Protein AF-0000000068094502 (afdb_homodimer)

Radius of gyration: 21.35 Å; Cα contacts (8 Å, |Δi|>4): 720; chains: 2; bounding box: 49×59×48 Å

Foldseek 3Di:
DAKEWEDAPQACFLVVLVVLLCLLLVGHHDDQNPDPPGDRVVVQPDDDPDGDPHDTWMCDPNDIFHDSLRSQLVCCAPRVLWDPDPVGSVQLSVLQVLLVVLLQLLLCLQVVPHPPDDSVVCVVVSLVSLVCCLPPVVLVSLVVVLVCLPDPCLESGPPNDHHSSLVSLLVVLVLCCAAAVPSCVVCVVVRVSSVVSNVVSCPNPSCVDVVPDPVDRDHDPHSRHHDPSSYDD/DAKEWEDAPQACFLVVLVVLLCLLLVGHHDDQNPDPPGDRVVVQPDDDPDGDPHDTWMCDPNDIFHDSLRSQLVCCAVRVLWDPDPVGSVQLSVLQVLLVVLLVLLLCLQVVPHPPDDSVVCVVVSLVSLVCCLPPVVLVSLVVVLVCLPDPCLESGPPNDHHSSLVSLLVSLVLCCAAAVPSCVVCVVVRVSSVVSNVVSCPNPSCVVVVPDPVDRDHDPHSRHHDPSSYDD

Structure (mmCIF, N/CA/C/O backbone):
data_AF-0000000068094502-model_v1
#
loop_
_entity.id
_entity.type
_entity.pdbx_description
1 polymer 'Probable glutathione S-transferase'
#
loop_
_atom_site.group_PDB
_atom_site.id
_atom_site.type_symbol
_atom_site.label_atom_id
_atom_site.label_alt_id
_atom_site.label_comp_id
_atom_site.label_asym_id
_atom_site.label_entity_id
_atom_site.label_seq_id
_atom_site.pdbx_PDB_ins_code
_atom_site.Cartn_x
_atom_site.Cartn_y
_atom_site.Cartn_z
_atom_site.occupancy
_atom_site.B_iso_or_equiv
_atom_site.auth_seq_id
_atom_site.auth_comp_id
_atom_site.auth_asym_id
_atom_site.auth_atom_id
_atom_site.pdbx_PDB_model_num
ATOM 1 N N . MET A 1 1 ? 24.062 -14.664 8.805 1 71.75 1 MET A N 1
ATOM 2 C CA . MET A 1 1 ? 23.016 -15.102 9.719 1 71.75 1 MET A CA 1
ATOM 3 C C . MET A 1 1 ? 21.672 -15.172 9.008 1 71.75 1 MET A C 1
ATOM 5 O O . MET A 1 1 ? 21.438 -14.461 8.023 1 71.75 1 MET A O 1
ATOM 9 N N . ALA A 1 2 ? 20.797 -16.094 9.328 1 91.12 2 ALA A N 1
ATOM 10 C CA . ALA A 1 2 ? 19.516 -16.328 8.672 1 91.12 2 ALA A CA 1
ATOM 11 C C . ALA A 1 2 ? 18.5 -15.273 9.062 1 91.12 2 ALA A C 1
ATOM 13 O O . ALA A 1 2 ? 18.516 -14.773 10.188 1 91.12 2 ALA A O 1
ATOM 14 N N . TYR A 1 3 ? 17.75 -14.781 8.094 1 98.25 3 TYR A N 1
ATOM 15 C CA . TYR A 1 3 ? 16.656 -13.875 8.352 1 98.25 3 TYR A CA 1
ATOM 16 C C . TYR A 1 3 ? 15.547 -14.562 9.141 1 98.25 3 TYR A C 1
ATOM 18 O O . TYR A 1 3 ? 15.391 -15.789 9.062 1 98.25 3 TYR A O 1
ATOM 26 N N . ASP A 1 4 ? 14.859 -13.773 9.953 1 98.5 4 ASP A N 1
ATOM 27 C CA . ASP A 1 4 ? 13.648 -14.266 10.602 1 98.5 4 ASP A CA 1
ATOM 28 C C . ASP A 1 4 ? 12.406 -13.633 9.977 1 98.5 4 ASP A C 1
ATOM 30 O O . ASP A 1 4 ? 12.219 -12.414 10.039 1 98.5 4 ASP A O 1
ATOM 34 N N . LEU A 1 5 ? 11.602 -14.477 9.406 1 98.62 5 LEU A N 1
ATOM 35 C CA . LEU A 1 5 ? 10.32 -14.016 8.883 1 98.62 5 LEU A CA 1
ATOM 36 C C . LEU A 1 5 ? 9.195 -14.312 9.867 1 98.62 5 LEU A C 1
ATOM 38 O O . LEU A 1 5 ? 9.055 -15.445 10.336 1 98.62 5 LEU A O 1
ATOM 42 N N . TRP A 1 6 ? 8.461 -13.297 10.195 1 98.62 6 TRP A N 1
ATOM 43 C CA . TRP A 1 6 ? 7.285 -13.453 11.047 1 98.62 6 TRP A CA 1
ATOM 44 C C . TRP A 1 6 ? 6.004 -13.195 10.273 1 98.62 6 TRP A C 1
ATOM 46 O O . TRP A 1 6 ? 5.828 -12.125 9.68 1 98.62 6 TRP A O 1
ATOM 56 N N . TYR A 1 7 ? 5.117 -14.164 10.234 1 97.62 7 TYR A N 1
ATOM 57 C CA . TYR A 1 7 ? 3.77 -14.094 9.672 1 97.62 7 TYR A CA 1
ATOM 58 C C . TYR A 1 7 ? 2.857 -15.133 10.312 1 97.62 7 TYR A C 1
ATOM 60 O O . TYR A 1 7 ? 3.334 -16.125 10.875 1 97.62 7 TYR A O 1
ATOM 68 N N . TRP A 1 8 ? 1.591 -14.953 10.25 1 95 8 TRP A N 1
ATOM 69 C CA . TRP A 1 8 ? 0.615 -15.859 10.836 1 95 8 TRP A CA 1
ATOM 70 C C . TRP A 1 8 ? 0.827 -17.281 10.336 1 95 8 TRP A C 1
ATOM 72 O O . TRP A 1 8 ? 1.051 -17.5 9.141 1 95 8 TRP A O 1
ATOM 82 N N . ASP A 1 9 ? 0.715 -18.172 11.211 1 93.31 9 ASP A N 1
ATOM 83 C CA . ASP A 1 9 ? 0.831 -19.562 10.828 1 93.31 9 ASP A CA 1
ATOM 84 C C . ASP A 1 9 ? -0.476 -20.078 10.227 1 93.31 9 ASP A C 1
ATOM 86 O O . ASP A 1 9 ? -1.552 -19.562 10.531 1 93.31 9 ASP A O 1
ATOM 90 N N . GLY A 1 10 ? -0.296 -21.031 9.281 1 93.44 10 GLY A N 1
ATOM 91 C CA . GLY A 1 10 ? -1.464 -21.75 8.812 1 93.44 10 GLY A CA 1
ATOM 92 C C . GLY A 1 10 ? -2.037 -21.203 7.523 1 93.44 10 GLY A C 1
ATOM 93 O O . GLY A 1 10 ? -2.914 -21.812 6.906 1 93.44 10 GLY A O 1
ATOM 94 N N . ILE A 1 11 ? -1.57 -20.016 7.117 1 94.94 11 ILE A N 1
ATOM 95 C CA . ILE A 1 11 ? -2.047 -19.453 5.863 1 94.94 11 ILE A CA 1
ATOM 96 C C . ILE A 1 11 ? -0.871 -18.859 5.086 1 94.94 11 ILE A C 1
ATOM 98 O O . ILE A 1 11 ? 0.078 -18.344 5.684 1 94.94 11 ILE A O 1
ATOM 102 N N . PRO A 1 12 ? -0.904 -18.875 3.752 1 96.94 12 PRO A N 1
ATOM 103 C CA . PRO A 1 12 ? 0.155 -18.188 3.006 1 96.94 12 PRO A CA 1
ATOM 104 C C . PRO A 1 12 ? 0.171 -16.688 3.25 1 96.94 12 PRO A C 1
ATOM 106 O O . PRO A 1 12 ? 1.202 -16.125 3.637 1 96.94 12 PRO A O 1
ATOM 109 N N . GLY A 1 13 ? -1.155 -16.062 3.02 1 96.94 13 GLY A N 1
ATOM 110 C CA . GLY A 1 13 ? -1.341 -14.648 3.307 1 96.94 13 GLY A CA 1
ATOM 111 C C . GLY A 1 13 ? -0.306 -13.766 2.639 1 96.94 13 GLY A C 1
ATOM 112 O O . GLY A 1 13 ? 0.208 -14.102 1.569 1 96.94 13 GLY A O 1
ATOM 113 N N . ARG A 1 14 ? -0.027 -12.656 3.26 1 98.31 14 ARG A N 1
ATOM 114 C CA . ARG A 1 14 ? 0.937 -11.688 2.734 1 98.31 14 ARG A CA 1
ATOM 115 C C . ARG A 1 14 ? 2.365 -12.188 2.918 1 98.31 14 ARG A C 1
ATOM 117 O O . ARG A 1 14 ? 3.283 -11.727 2.242 1 98.31 14 ARG A O 1
ATOM 124 N N . GLY A 1 15 ? 2.572 -13.141 3.82 1 98.31 15 GLY A N 1
ATOM 125 C CA . GLY A 1 15 ? 3.887 -13.719 4.055 1 98.31 15 GLY A CA 1
ATOM 126 C C . GLY A 1 15 ? 4.406 -14.523 2.879 1 98.31 15 GLY A C 1
ATOM 127 O O . GLY A 1 15 ? 5.617 -14.617 2.678 1 98.31 15 GLY A O 1
ATOM 128 N N . GLU A 1 16 ? 3.502 -15.078 2.098 1 98.75 16 GLU A N 1
ATOM 129 C CA . GLU A 1 16 ? 3.904 -15.938 0.991 1 98.75 16 GLU A CA 1
ATOM 130 C C . GLU A 1 16 ? 4.641 -15.141 -0.085 1 98.75 16 GLU A C 1
ATOM 132 O O . GLU A 1 16 ? 5.551 -15.664 -0.734 1 98.75 16 GLU A O 1
ATOM 137 N N . PHE A 1 17 ? 4.32 -13.875 -0.304 1 98.94 17 PHE A N 1
ATOM 138 C CA . PHE A 1 17 ? 5.059 -13.031 -1.235 1 98.94 17 PHE A CA 1
ATOM 139 C C . PHE A 1 17 ? 6.531 -12.969 -0.854 1 98.94 17 PHE A C 1
ATOM 141 O O . PHE A 1 17 ? 7.406 -13.016 -1.723 1 98.94 17 PHE A O 1
ATOM 148 N N . VAL A 1 18 ? 6.77 -12.875 0.425 1 98.94 18 VAL A N 1
ATOM 149 C CA . VAL A 1 18 ? 8.133 -12.789 0.945 1 98.94 18 VAL A CA 1
ATOM 150 C C . VAL A 1 18 ? 8.805 -14.156 0.862 1 98.94 18 VAL A C 1
ATOM 152 O O . VAL A 1 18 ? 9.961 -14.258 0.439 1 98.94 18 VAL A O 1
ATOM 155 N N . ARG A 1 19 ? 8.07 -15.258 1.188 1 98.81 19 ARG A N 1
ATOM 156 C CA . ARG A 1 19 ? 8.617 -16.609 1.142 1 98.81 19 ARG A CA 1
ATOM 157 C C . ARG A 1 19 ? 9.078 -16.969 -0.269 1 98.81 19 ARG A C 1
ATOM 159 O O . ARG A 1 19 ? 10.148 -17.531 -0.453 1 98.81 19 ARG A O 1
ATOM 166 N N . LEU A 1 20 ? 8.266 -16.594 -1.219 1 98.94 20 LEU A N 1
ATOM 167 C CA . LEU A 1 20 ? 8.617 -16.906 -2.6 1 98.94 20 LEU A CA 1
ATOM 168 C C . LEU A 1 20 ? 9.938 -16.25 -2.984 1 98.94 20 LEU A C 1
ATOM 170 O O . LEU A 1 20 ? 10.766 -16.859 -3.662 1 98.94 20 LEU A O 1
ATOM 174 N N . ALA A 1 21 ? 10.109 -14.992 -2.605 1 98.94 21 ALA A N 1
ATOM 175 C CA . ALA A 1 21 ? 11.352 -14.281 -2.902 1 98.94 21 ALA A CA 1
ATOM 176 C C . ALA A 1 21 ? 12.539 -14.938 -2.193 1 98.94 21 ALA A C 1
ATOM 178 O O . ALA A 1 21 ? 13.602 -15.117 -2.789 1 98.94 21 ALA A O 1
ATOM 179 N N . LEU A 1 22 ? 12.328 -15.289 -0.91 1 98.88 22 LEU A N 1
ATOM 180 C CA . LEU A 1 22 ? 13.391 -15.914 -0.139 1 98.88 22 LEU A CA 1
ATOM 181 C C . LEU A 1 22 ? 13.766 -17.266 -0.735 1 98.88 22 LEU A C 1
ATOM 183 O O . LEU A 1 22 ? 14.953 -17.578 -0.876 1 98.88 22 LEU A O 1
ATOM 187 N N . GLU A 1 23 ? 12.773 -18.047 -1.107 1 98.81 23 GLU A N 1
ATOM 188 C CA . GLU A 1 23 ? 12.992 -19.375 -1.669 1 98.81 23 GLU A CA 1
ATOM 189 C C . GLU A 1 23 ? 13.656 -19.297 -3.041 1 98.81 23 GLU A C 1
ATOM 191 O O . GLU A 1 23 ? 14.672 -19.953 -3.283 1 98.81 23 GLU A O 1
ATOM 196 N N . ALA A 1 24 ? 13.117 -18.484 -3.904 1 98.75 24 ALA A N 1
ATOM 197 C CA . ALA A 1 24 ? 13.664 -18.359 -5.25 1 98.75 24 ALA A CA 1
ATOM 198 C C . ALA A 1 24 ? 15.094 -17.812 -5.215 1 98.75 24 ALA A C 1
ATOM 200 O O . ALA A 1 24 ? 15.93 -18.203 -6.027 1 98.75 24 ALA A O 1
ATOM 201 N N . GLY A 1 25 ? 15.336 -16.891 -4.309 1 98.5 25 GLY A N 1
ATOM 202 C CA . GLY A 1 25 ? 16.656 -16.281 -4.172 1 98.5 25 GLY A CA 1
ATOM 203 C C . GLY A 1 25 ? 17.641 -17.156 -3.412 1 98.5 25 GLY A C 1
ATOM 204 O O . GLY A 1 25 ? 18.797 -16.781 -3.262 1 98.5 25 GLY A O 1
ATOM 205 N N . LYS A 1 26 ? 17.172 -18.297 -2.895 1 98.19 26 LYS A N 1
ATOM 206 C CA . LYS A 1 26 ? 18 -19.188 -2.078 1 98.19 26 LYS A CA 1
ATOM 207 C C . LYS A 1 26 ? 18.594 -18.438 -0.885 1 98.19 26 LYS A C 1
ATOM 209 O O . LYS A 1 26 ? 19.781 -18.594 -0.589 1 98.19 26 LYS A O 1
ATOM 214 N N . ILE A 1 27 ? 17.797 -17.656 -0.292 1 98.44 27 ILE A N 1
ATOM 215 C CA . ILE A 1 27 ? 18.203 -16.875 0.875 1 98.44 27 ILE A CA 1
ATOM 216 C C . ILE A 1 27 ? 17.766 -17.609 2.15 1 98.44 27 ILE A C 1
ATOM 218 O O . ILE A 1 27 ? 16.578 -17.828 2.373 1 98.44 27 ILE A O 1
ATOM 222 N N . PRO A 1 28 ? 18.703 -17.984 2.969 1 97.94 28 PRO A N 1
ATOM 223 C CA . PRO A 1 28 ? 18.328 -18.703 4.191 1 97.94 28 PRO A CA 1
ATOM 224 C C . PRO A 1 28 ? 17.453 -17.859 5.121 1 97.94 28 PRO A C 1
ATOM 226 O O . PRO A 1 28 ? 17.688 -16.656 5.281 1 97.94 28 PRO A O 1
ATOM 229 N N . TYR A 1 29 ? 16.438 -18.516 5.672 1 98.38 29 TYR A N 1
ATOM 230 C CA . TYR A 1 29 ? 15.562 -17.844 6.617 1 98.38 29 TYR A CA 1
ATOM 231 C C . TYR A 1 29 ? 14.875 -18.844 7.539 1 98.38 29 TYR A C 1
ATOM 233 O O . TYR A 1 29 ? 14.852 -20.031 7.262 1 98.38 29 TYR A O 1
ATOM 241 N N . ARG A 1 30 ? 14.375 -18.297 8.617 1 97.75 30 ARG A N 1
ATOM 242 C CA . ARG A 1 30 ? 13.516 -19.047 9.539 1 97.75 30 ARG A CA 1
ATOM 243 C C . ARG A 1 30 ? 12.094 -18.516 9.5 1 97.75 30 ARG A C 1
ATOM 245 O O . ARG A 1 30 ? 11.867 -17.297 9.617 1 97.75 30 ARG A O 1
ATOM 252 N N . ASP A 1 31 ? 11.164 -19.375 9.297 1 97.31 31 ASP A N 1
ATOM 253 C CA . ASP A 1 31 ? 9.75 -19.031 9.398 1 97.31 31 ASP A CA 1
ATOM 254 C C . ASP A 1 31 ? 9.273 -19.109 10.852 1 97.31 31 ASP A C 1
ATOM 256 O O . ASP A 1 31 ? 8.648 -20.094 11.25 1 97.31 31 ASP A O 1
ATOM 260 N N . ARG A 1 32 ? 9.352 -18.109 11.586 1 97.62 32 ARG A N 1
ATOM 261 C CA . ARG A 1 32 ? 9.406 -18.125 13.047 1 97.62 32 ARG A CA 1
ATOM 262 C C . ARG A 1 32 ? 8.062 -18.562 13.641 1 97.62 32 ARG A C 1
ATOM 264 O O . ARG A 1 32 ? 8.023 -19.344 14.578 1 97.62 32 ARG A O 1
ATOM 271 N N . ALA A 1 33 ? 7.012 -18.078 13.055 1 94.75 33 ALA A N 1
ATOM 272 C CA . ALA A 1 33 ? 5.703 -18.344 13.641 1 94.75 33 ALA A CA 1
ATOM 273 C C . ALA A 1 33 ? 5.316 -19.812 13.453 1 94.75 33 ALA A C 1
ATOM 275 O O . ALA A 1 33 ? 4.375 -20.297 14.078 1 94.75 33 ALA A O 1
ATOM 276 N N . ARG A 1 34 ? 6.039 -20.531 12.578 1 94.81 34 ARG A N 1
ATOM 277 C CA . ARG A 1 34 ? 5.738 -21.922 12.312 1 94.81 34 ARG A CA 1
ATOM 278 C C . ARG A 1 34 ? 6.621 -22.844 13.156 1 94.81 34 ARG A C 1
ATOM 280 O O . ARG A 1 34 ? 6.465 -24.062 13.125 1 94.81 34 ARG A O 1
ATOM 287 N N . GLU A 1 35 ? 7.516 -22.219 13.867 1 95.19 35 GLU A N 1
ATOM 288 C CA . GLU A 1 35 ? 8.383 -22.984 14.75 1 95.19 35 GLU A CA 1
ATOM 289 C C . GLU A 1 35 ? 7.711 -23.25 16.094 1 95.19 35 GLU A C 1
ATOM 291 O O . GLU A 1 35 ? 7.02 -22.375 16.625 1 95.19 35 GLU A O 1
ATOM 296 N N . PRO A 1 36 ? 7.961 -24.406 16.625 1 93.06 36 PRO A N 1
ATOM 297 C CA . PRO A 1 36 ? 7.359 -24.734 17.922 1 93.06 36 PRO A CA 1
ATOM 298 C C . PRO A 1 36 ? 7.754 -23.734 19.016 1 93.06 36 PRO A C 1
ATOM 300 O O . PRO A 1 36 ? 8.93 -23.359 19.109 1 93.06 36 PRO A O 1
ATOM 303 N N . GLY A 1 37 ? 6.785 -23.281 19.75 1 91.5 37 GLY A N 1
ATOM 304 C CA . GLY A 1 37 ? 7.035 -22.469 20.938 1 91.5 37 GLY A CA 1
ATOM 305 C C . GLY A 1 37 ? 7.125 -20.984 20.625 1 91.5 37 GLY A C 1
ATOM 306 O O . GLY A 1 37 ? 7.223 -20.172 21.531 1 91.5 37 GLY A O 1
ATOM 307 N N . GLU A 1 38 ? 7.125 -20.672 19.406 1 89.25 38 GLU A N 1
ATOM 308 C CA . GLU A 1 38 ? 7.223 -19.266 19.031 1 89.25 38 GLU A CA 1
ATOM 309 C C . GLU A 1 38 ? 5.867 -18.562 19.141 1 89.25 38 GLU A C 1
ATOM 311 O O . GLU A 1 38 ? 4.836 -19.156 18.797 1 89.25 38 GLU A O 1
ATOM 316 N N . ASP A 1 39 ? 5.953 -17.328 19.641 1 93 39 ASP A N 1
ATOM 317 C CA . ASP A 1 39 ? 4.77 -16.484 19.797 1 93 39 ASP A CA 1
ATOM 318 C C . ASP A 1 39 ? 4.938 -15.156 19.062 1 93 39 ASP A C 1
ATOM 320 O O . ASP A 1 39 ? 5.598 -14.242 19.578 1 93 39 ASP A O 1
ATOM 324 N N . MET A 1 40 ? 4.297 -15.062 18 1 93.75 40 MET A N 1
ATOM 325 C CA . MET A 1 40 ? 4.445 -13.883 17.156 1 93.75 40 MET A CA 1
ATOM 326 C C . MET A 1 40 ? 3.936 -12.633 17.859 1 93.75 40 MET A C 1
ATOM 328 O O . MET A 1 40 ? 4.543 -11.562 17.766 1 93.75 40 MET A O 1
ATOM 332 N N . LEU A 1 41 ? 2.789 -12.734 18.547 1 93.56 41 LEU A N 1
ATOM 333 C CA . LEU A 1 41 ? 2.227 -11.586 19.25 1 93.56 41 LEU A CA 1
ATOM 334 C C . LEU A 1 41 ? 3.18 -11.086 20.328 1 93.56 41 LEU A C 1
ATOM 336 O O . LEU A 1 41 ? 3.322 -9.883 20.531 1 93.56 41 LEU A O 1
ATOM 340 N N . ALA A 1 42 ? 3.762 -12.031 21.016 1 94.62 42 ALA A N 1
ATOM 341 C CA . ALA A 1 42 ? 4.762 -11.656 22.016 1 94.62 42 ALA A CA 1
ATOM 342 C C . ALA A 1 42 ? 5.949 -10.953 21.359 1 94.62 42 ALA A C 1
ATOM 344 O O . ALA A 1 42 ? 6.465 -9.969 21.906 1 94.62 42 ALA A O 1
ATOM 345 N N . ASP A 1 43 ? 6.367 -11.477 20.234 1 95.38 43 ASP A N 1
ATOM 346 C CA . ASP A 1 43 ? 7.492 -10.852 19.547 1 95.38 43 ASP A CA 1
ATOM 347 C C . ASP A 1 43 ? 7.133 -9.445 19.078 1 95.38 43 ASP A C 1
ATOM 349 O O . ASP A 1 43 ? 7.957 -8.531 19.141 1 95.38 43 ASP A O 1
ATOM 353 N N . MET A 1 44 ? 5.957 -9.242 18.578 1 93.56 44 MET A N 1
ATOM 354 C CA . MET A 1 44 ? 5.512 -7.949 18.078 1 93.56 44 MET A CA 1
ATOM 355 C C . MET A 1 44 ? 5.477 -6.906 19.188 1 93.56 44 MET A C 1
ATOM 357 O O . MET A 1 44 ? 5.629 -5.711 18.922 1 93.56 44 MET A O 1
ATOM 361 N N . ARG A 1 45 ? 5.293 -7.316 20.391 1 91.5 45 ARG A N 1
ATOM 362 C CA . ARG A 1 45 ? 5.16 -6.41 21.531 1 91.5 45 ARG A CA 1
ATOM 363 C C . ARG A 1 45 ? 6.527 -6.008 22.062 1 91.5 45 ARG A C 1
ATOM 365 O O . ARG A 1 45 ? 6.637 -5.07 22.859 1 91.5 45 ARG A O 1
ATOM 372 N N . ARG A 1 46 ? 7.488 -6.707 21.562 1 93.12 46 ARG A N 1
ATOM 373 C CA . ARG A 1 46 ? 8.828 -6.359 22.031 1 93.12 46 ARG A CA 1
ATOM 374 C C . ARG A 1 46 ? 9.188 -4.93 21.641 1 93.12 46 ARG A C 1
ATOM 376 O O . ARG A 1 46 ? 8.836 -4.469 20.547 1 93.12 46 ARG A O 1
ATOM 383 N N . ARG A 1 47 ? 9.828 -4.254 22.531 1 89.69 47 ARG A N 1
ATOM 384 C CA . ARG A 1 47 ? 10.281 -2.895 22.234 1 89.69 47 ARG A CA 1
ATOM 385 C C . ARG A 1 47 ? 11.336 -2.885 21.141 1 89.69 47 ARG A C 1
ATOM 387 O O . ARG A 1 47 ? 12.305 -3.648 21.203 1 89.69 47 ARG A O 1
ATOM 394 N N . ARG A 1 48 ? 11.055 -2.127 20.141 1 91.81 48 ARG A N 1
ATOM 395 C CA . ARG A 1 48 ? 11.953 -1.928 19.016 1 91.81 48 ARG A CA 1
ATOM 396 C C . ARG A 1 48 ? 11.922 -0.479 18.531 1 91.81 48 ARG A C 1
ATOM 398 O O . ARG A 1 48 ? 10.898 0.2 18.656 1 91.81 48 ARG A O 1
ATOM 405 N N . ASP A 1 49 ? 13.016 -0.054 18 1 88.06 49 ASP A N 1
ATOM 406 C CA . ASP A 1 49 ? 13.07 1.286 17.422 1 88.06 49 ASP A CA 1
ATOM 407 C C . ASP A 1 49 ? 12.195 1.39 16.172 1 88.06 49 ASP A C 1
ATOM 409 O O . ASP A 1 49 ? 11.68 2.463 15.867 1 88.06 49 ASP A O 1
ATOM 413 N N . THR A 1 50 ? 12.141 0.281 15.438 1 94.88 50 THR A N 1
ATOM 414 C CA . THR A 1 50 ? 11.359 0.226 14.20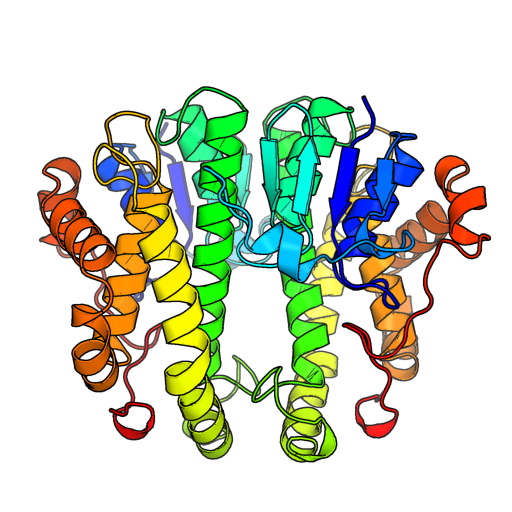3 1 94.88 50 THR A CA 1
ATOM 415 C C . THR A 1 50 ? 10.32 -0.886 14.273 1 94.88 50 THR A C 1
ATOM 417 O O . THR A 1 50 ? 10.422 -1.892 13.57 1 94.88 50 THR A O 1
ATOM 420 N N . ALA A 1 51 ? 9.32 -0.637 15.031 1 96.44 51 ALA A N 1
ATOM 421 C CA . ALA A 1 51 ? 8.312 -1.653 15.328 1 96.44 51 ALA A CA 1
ATOM 422 C C . ALA A 1 51 ? 7.383 -1.878 14.141 1 96.44 51 ALA A C 1
ATOM 424 O O . ALA A 1 51 ? 7.004 -0.928 13.453 1 96.44 51 ALA A O 1
ATOM 425 N N . PRO A 1 52 ? 7.047 -3.121 13.891 1 98.19 52 PRO A N 1
ATOM 426 C CA . PRO A 1 52 ? 6.047 -3.373 12.852 1 98.19 52 PRO A CA 1
ATOM 427 C C . PRO A 1 52 ? 4.629 -3.016 13.297 1 98.19 52 PRO A C 1
ATOM 429 O O . PRO A 1 52 ? 4.289 -3.174 14.469 1 98.19 52 PRO A O 1
ATOM 432 N N . PHE A 1 53 ? 3.811 -2.508 12.383 1 97.88 53 PHE A N 1
ATOM 433 C CA . PHE A 1 53 ? 2.389 -2.297 12.633 1 97.88 53 PHE A CA 1
ATOM 434 C C . PHE A 1 53 ? 1.639 -3.623 12.641 1 97.88 53 PHE A C 1
ATOM 436 O O . PHE A 1 53 ? 0.708 -3.811 13.43 1 97.88 53 PHE A O 1
ATOM 443 N N . ALA A 1 54 ? 2.004 -4.555 11.773 1 97.69 54 ALA A N 1
ATOM 444 C CA . ALA A 1 54 ? 1.426 -5.875 11.539 1 97.69 54 ALA A CA 1
ATOM 445 C C . ALA A 1 54 ? 2.395 -6.77 10.773 1 97.69 54 ALA A C 1
ATOM 447 O O . ALA A 1 54 ? 3.361 -6.285 10.18 1 97.69 54 ALA A O 1
ATOM 448 N N . PRO A 1 55 ? 2.221 -8.07 10.852 1 97.94 55 PRO A N 1
ATOM 449 C CA . PRO A 1 55 ? 2.996 -8.93 9.953 1 97.94 55 PRO A CA 1
ATOM 450 C C . PRO A 1 55 ? 2.562 -8.805 8.492 1 97.94 55 PRO A C 1
ATOM 452 O O . PRO A 1 55 ? 1.436 -8.391 8.211 1 97.94 55 PRO A O 1
ATOM 455 N N . PRO A 1 56 ? 3.438 -9.195 7.656 1 98.56 56 PRO A N 1
ATOM 456 C CA . PRO A 1 56 ? 4.762 -9.797 7.848 1 98.56 56 PRO A CA 1
ATOM 457 C C . PRO A 1 56 ? 5.824 -8.766 8.227 1 98.56 56 PRO A C 1
ATOM 459 O O . PRO A 1 56 ? 5.715 -7.594 7.859 1 98.56 56 PRO A O 1
ATOM 462 N N . TYR A 1 57 ? 6.812 -9.172 8.945 1 98.75 57 TYR A N 1
ATOM 463 C CA . TYR A 1 57 ? 8.047 -8.414 9.117 1 98.75 57 TYR A CA 1
ATOM 464 C C . TYR A 1 57 ? 9.258 -9.352 9.141 1 98.75 57 TYR A C 1
ATOM 466 O O . TYR A 1 57 ? 9.133 -10.523 9.484 1 98.75 57 TYR A O 1
ATOM 474 N N . LEU A 1 58 ? 10.328 -8.859 8.664 1 98.69 58 LEU A N 1
ATOM 475 C CA . LEU A 1 58 ? 11.594 -9.57 8.523 1 98.69 58 LEU A CA 1
ATOM 476 C C . LEU A 1 58 ? 12.656 -8.977 9.453 1 98.69 58 LEU A C 1
ATOM 478 O O . LEU A 1 58 ? 12.891 -7.77 9.43 1 98.69 58 LEU A O 1
ATOM 482 N N . VAL A 1 59 ? 13.195 -9.758 10.328 1 97.94 59 VAL A N 1
ATOM 483 C CA . VAL A 1 59 ? 14.359 -9.352 11.117 1 97.94 59 VAL A CA 1
ATOM 484 C C . VAL A 1 59 ? 15.641 -9.734 10.383 1 97.94 59 VAL A C 1
ATOM 486 O O . VAL A 1 59 ? 15.914 -10.922 10.188 1 97.94 59 VAL A O 1
ATOM 489 N N . ALA A 1 60 ? 16.359 -8.773 9.93 1 97.31 60 ALA A N 1
ATOM 490 C CA . ALA A 1 60 ? 17.531 -8.953 9.078 1 97.31 60 ALA A CA 1
ATOM 491 C C . ALA A 1 60 ? 18.609 -7.902 9.391 1 97.31 60 ALA A C 1
ATOM 493 O O . ALA A 1 60 ? 18.328 -6.703 9.359 1 97.31 60 ALA A O 1
ATOM 494 N N . ASP A 1 61 ? 19.844 -8.297 9.711 1 93.94 61 ASP A N 1
ATOM 495 C CA . ASP A 1 61 ? 20.984 -7.402 9.883 1 93.94 61 ASP A CA 1
ATOM 496 C C . ASP A 1 61 ? 20.688 -6.344 10.953 1 93.94 61 ASP A C 1
ATOM 498 O O . ASP A 1 61 ? 20.922 -5.152 10.727 1 93.94 61 ASP A O 1
ATOM 502 N N . GLY A 1 62 ? 20.078 -6.766 11.969 1 93.44 62 GLY A N 1
ATOM 503 C CA . GLY A 1 62 ? 19.797 -5.859 13.07 1 93.44 62 GLY A CA 1
ATOM 504 C C . GLY A 1 62 ? 18.578 -4.984 12.836 1 93.44 62 GLY A C 1
ATOM 505 O O . GLY A 1 62 ? 18.203 -4.191 13.703 1 93.44 62 GLY A O 1
ATOM 506 N N . MET A 1 63 ? 17.938 -5.148 11.711 1 96.62 63 MET A N 1
ATOM 507 C CA . MET A 1 63 ? 16.75 -4.363 11.375 1 96.62 63 MET A CA 1
ATOM 508 C C . MET A 1 63 ? 15.477 -5.195 11.531 1 96.62 63 MET A C 1
ATOM 510 O O . MET A 1 63 ? 15.531 -6.426 11.477 1 96.62 63 MET A O 1
ATOM 514 N N . THR A 1 64 ? 14.383 -4.535 11.844 1 98 64 THR A N 1
ATOM 515 C CA . THR A 1 64 ? 13.031 -5.062 11.664 1 98 64 THR A CA 1
ATOM 516 C C . THR A 1 64 ? 12.312 -4.332 10.531 1 98 64 THR A C 1
ATOM 518 O O . THR A 1 64 ? 12.016 -3.143 10.648 1 98 64 THR A O 1
ATOM 521 N N . ILE A 1 65 ? 12.062 -5.031 9.469 1 98.62 65 ILE A N 1
ATOM 522 C CA . ILE A 1 65 ? 11.484 -4.465 8.258 1 98.62 65 ILE A CA 1
ATOM 523 C C . ILE A 1 65 ? 10.078 -5.023 8.047 1 98.62 65 ILE A C 1
ATOM 525 O O . ILE A 1 65 ? 9.906 -6.227 7.836 1 98.62 65 ILE A O 1
ATOM 529 N N . ALA A 1 66 ? 9.094 -4.125 8.094 1 98.69 66 ALA A N 1
ATOM 530 C CA . ALA A 1 66 ? 7.723 -4.586 7.918 1 98.69 66 ALA A CA 1
ATOM 531 C C . ALA A 1 66 ? 7.145 -4.086 6.598 1 98.69 66 ALA A C 1
ATOM 533 O O . ALA A 1 66 ? 7.82 -3.379 5.844 1 98.69 66 ALA A O 1
ATOM 534 N N . GLN A 1 67 ? 5.906 -4.469 6.336 1 98.81 67 GLN A N 1
ATOM 535 C CA . GLN A 1 67 ? 5.238 -4.238 5.059 1 98.81 67 GLN A CA 1
ATOM 536 C C . GLN A 1 67 ? 5.84 -5.105 3.957 1 98.81 67 GLN A C 1
ATOM 538 O O . GLN A 1 67 ? 7.043 -5.031 3.691 1 98.81 67 GLN A O 1
ATOM 543 N N . THR A 1 68 ? 5.062 -5.863 3.27 1 98.94 68 THR A N 1
ATOM 544 C CA . THR A 1 68 ? 5.492 -6.828 2.262 1 98.94 68 THR A CA 1
ATOM 545 C C . THR A 1 68 ? 6.348 -6.148 1.195 1 98.94 68 THR A C 1
ATOM 547 O O . THR A 1 68 ? 7.469 -6.582 0.924 1 98.94 68 THR A O 1
ATOM 550 N N . ALA A 1 69 ? 5.844 -5.039 0.66 1 98.94 69 ALA A N 1
ATOM 551 C CA . ALA A 1 69 ? 6.559 -4.363 -0.421 1 98.94 69 ALA A CA 1
ATOM 552 C C . ALA A 1 69 ? 7.91 -3.84 0.057 1 98.94 69 ALA A C 1
ATOM 554 O O . ALA A 1 69 ? 8.883 -3.82 -0.704 1 98.94 69 ALA A O 1
ATOM 555 N N . ASN A 1 70 ? 7.965 -3.387 1.316 1 98.94 70 ASN A N 1
ATOM 556 C CA . ASN A 1 70 ? 9.203 -2.873 1.9 1 98.94 70 ASN A CA 1
ATOM 557 C C . ASN A 1 70 ? 10.227 -3.982 2.113 1 98.94 70 ASN A C 1
ATOM 559 O O . ASN A 1 70 ? 11.414 -3.795 1.856 1 98.94 70 ASN A O 1
ATOM 563 N N . ILE A 1 71 ? 9.766 -5.156 2.559 1 98.94 71 ILE A N 1
ATOM 564 C CA . ILE A 1 71 ? 10.633 -6.324 2.729 1 98.94 71 ILE A CA 1
ATOM 565 C C . ILE A 1 71 ? 11.195 -6.746 1.374 1 98.94 71 ILE A C 1
ATOM 567 O O . ILE A 1 71 ? 12.398 -6.992 1.246 1 98.94 71 ILE A O 1
ATOM 571 N N . LEU A 1 72 ? 10.367 -6.75 0.391 1 98.94 72 LEU A N 1
ATOM 572 C CA . LEU A 1 72 ? 10.781 -7.191 -0.937 1 98.94 72 LEU A CA 1
ATOM 573 C C . LEU A 1 72 ? 11.727 -6.18 -1.573 1 98.94 72 LEU A C 1
ATOM 575 O O . LEU A 1 72 ? 12.656 -6.555 -2.293 1 98.94 72 LEU A O 1
ATOM 579 N N . LEU A 1 73 ? 11.484 -4.898 -1.315 1 98.88 73 LEU A N 1
ATOM 580 C CA . LEU A 1 73 ? 12.414 -3.861 -1.748 1 98.88 73 LEU A CA 1
ATOM 581 C C . LEU A 1 73 ? 13.812 -4.109 -1.178 1 98.88 73 LEU A C 1
ATOM 583 O O . LEU A 1 73 ? 14.805 -4.055 -1.907 1 98.88 73 LEU A O 1
ATOM 587 N N . PHE A 1 74 ? 13.891 -4.426 0.077 1 98.88 74 PHE A 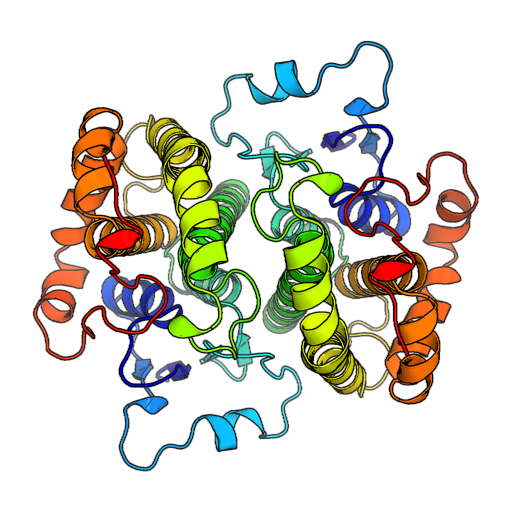N 1
ATOM 588 C CA . PHE A 1 74 ? 15.156 -4.738 0.742 1 98.88 74 PHE A CA 1
ATOM 589 C C . PHE A 1 74 ? 15.812 -5.953 0.107 1 98.88 74 PHE A C 1
ATOM 591 O O . PHE A 1 74 ? 16.984 -5.906 -0.261 1 98.88 74 PHE A O 1
ATOM 598 N N . LEU A 1 75 ? 15.062 -7.027 -0.087 1 98.81 75 LEU A N 1
ATOM 599 C CA . LEU A 1 75 ? 15.609 -8.258 -0.646 1 98.81 75 LEU A CA 1
ATOM 600 C C . LEU A 1 75 ? 16.062 -8.047 -2.086 1 98.81 75 LEU A C 1
ATOM 602 O O . LEU A 1 75 ? 17.047 -8.648 -2.523 1 98.81 75 LEU A O 1
ATOM 606 N N . GLY A 1 76 ? 15.258 -7.234 -2.773 1 98.5 76 GLY A N 1
ATOM 607 C CA . GLY A 1 76 ? 15.625 -6.922 -4.145 1 98.5 76 GLY A CA 1
ATOM 608 C C . GLY A 1 76 ? 17 -6.285 -4.266 1 98.5 76 GLY A C 1
ATOM 609 O O . GLY A 1 76 ? 17.797 -6.676 -5.117 1 98.5 76 GLY A O 1
ATOM 610 N N . VAL A 1 77 ? 17.25 -5.316 -3.395 1 97.38 77 VAL A N 1
ATOM 611 C CA . VAL A 1 77 ? 18.516 -4.578 -3.434 1 97.38 77 VAL A CA 1
ATOM 612 C C . VAL A 1 77 ? 19.641 -5.438 -2.859 1 97.38 77 VAL A C 1
ATOM 614 O O . VAL A 1 77 ? 20.688 -5.598 -3.484 1 97.38 77 VAL A O 1
ATOM 617 N N . GLU A 1 78 ? 19.422 -6.078 -1.771 1 97.62 78 GLU A N 1
ATOM 618 C CA . GLU A 1 78 ? 20.469 -6.762 -1.013 1 97.62 78 GLU A CA 1
ATOM 619 C C . GLU A 1 78 ? 20.875 -8.062 -1.694 1 97.62 78 GLU A C 1
ATOM 621 O O . GLU A 1 78 ? 22.031 -8.469 -1.62 1 97.62 78 GLU A O 1
ATOM 626 N N . HIS A 1 79 ? 19.969 -8.703 -2.402 1 98 79 HIS A N 1
ATOM 627 C CA . HIS A 1 79 ? 20.234 -10.039 -2.902 1 98 79 HIS A CA 1
ATOM 628 C C . HIS A 1 79 ? 20.078 -10.109 -4.418 1 98 79 HIS A C 1
ATOM 630 O O . HIS A 1 79 ? 20.078 -11.195 -5 1 98 79 HIS A O 1
ATOM 636 N N . GLY A 1 80 ? 19.891 -8.961 -5.035 1 97.75 80 GLY A N 1
ATOM 637 C CA . GLY A 1 80 ? 19.859 -8.891 -6.488 1 97.75 80 GLY A CA 1
ATOM 638 C C . GLY A 1 80 ? 18.609 -9.477 -7.102 1 97.75 80 GLY A C 1
ATOM 639 O O . GLY A 1 80 ? 18.672 -10.18 -8.109 1 97.75 80 GLY A O 1
ATOM 640 N N . LEU A 1 81 ? 17.453 -9.258 -6.496 1 98.62 81 LEU A N 1
ATOM 641 C CA . LEU A 1 81 ? 16.188 -9.766 -7.012 1 98.62 81 LEU A CA 1
ATOM 642 C C . LEU A 1 81 ? 15.43 -8.688 -7.773 1 98.62 81 LEU A C 1
ATOM 644 O O . LEU A 1 81 ? 14.219 -8.789 -7.98 1 98.62 81 LEU A O 1
ATOM 648 N N . ALA A 1 82 ? 16.031 -7.586 -8.125 1 98.44 82 ALA A N 1
ATOM 649 C CA . ALA A 1 82 ? 15.586 -6.473 -8.953 1 98.44 82 ALA A CA 1
ATOM 650 C C . ALA A 1 82 ? 16.75 -5.883 -9.75 1 98.44 82 ALA A C 1
ATOM 652 O O . ALA A 1 82 ? 17.922 -6.129 -9.43 1 98.44 82 ALA A O 1
ATOM 653 N N . PRO A 1 83 ? 16.406 -5.145 -10.836 1 97.5 83 PRO A N 1
ATOM 654 C CA . PRO A 1 83 ? 17.5 -4.496 -11.57 1 97.5 83 PRO A CA 1
ATOM 655 C C . PRO A 1 83 ? 18.375 -3.615 -10.672 1 97.5 83 PRO A C 1
ATOM 657 O O . PRO A 1 83 ? 17.859 -2.998 -9.734 1 97.5 83 PRO A O 1
ATOM 660 N N . PRO A 1 84 ? 19.641 -3.523 -10.969 1 96.5 84 PRO A N 1
ATOM 661 C CA . PRO A 1 84 ? 20.547 -2.812 -10.07 1 96.5 84 PRO A CA 1
ATOM 662 C C . PRO A 1 84 ? 20.453 -1.295 -10.211 1 96.5 84 PRO A C 1
ATOM 664 O O . PRO A 1 84 ? 20.906 -0.56 -9.328 1 96.5 84 PRO A O 1
ATOM 667 N N . ASP A 1 85 ? 19.969 -0.84 -11.32 1 96.38 85 ASP A N 1
ATOM 668 C CA . ASP A 1 85 ? 19.922 0.605 -11.516 1 96.38 85 ASP A CA 1
ATOM 669 C C . ASP A 1 85 ? 18.688 1.211 -10.867 1 96.38 85 ASP A C 1
ATOM 671 O O . ASP A 1 85 ? 17.703 0.506 -10.602 1 96.38 85 ASP A O 1
ATOM 675 N N . ARG A 1 86 ? 18.703 2.496 -10.617 1 96.19 86 ARG A N 1
ATOM 676 C CA . ARG A 1 86 ? 17.656 3.238 -9.914 1 96.19 86 ARG A CA 1
ATOM 677 C C . ARG A 1 86 ? 16.312 3.102 -10.617 1 96.19 86 ARG A C 1
ATOM 679 O O . ARG A 1 86 ? 15.297 2.801 -9.977 1 96.19 86 ARG A O 1
ATOM 686 N N . ALA A 1 87 ? 16.266 3.309 -11.922 1 97.06 87 ALA A N 1
ATOM 687 C CA . ALA A 1 87 ? 15.031 3.262 -12.695 1 97.06 87 ALA A CA 1
ATOM 688 C C . ALA A 1 87 ? 14.375 1.888 -12.594 1 97.06 87 ALA A C 1
ATOM 690 O O . ALA A 1 87 ? 13.156 1.785 -12.398 1 97.06 87 ALA A O 1
ATOM 691 N N . GLY A 1 88 ? 15.227 0.859 -12.766 1 97.19 88 GLY A N 1
ATOM 692 C CA . GLY A 1 88 ? 14.719 -0.502 -12.68 1 97.19 88 GLY A CA 1
ATOM 693 C C . GLY A 1 88 ? 14.172 -0.85 -11.312 1 97.19 88 GLY A C 1
ATOM 694 O O . GLY A 1 88 ? 13.141 -1.513 -11.203 1 97.19 88 GLY A O 1
ATOM 695 N N . ARG A 1 89 ? 14.812 -0.383 -10.242 1 98.12 89 ARG A N 1
ATOM 696 C CA . ARG A 1 89 ? 14.367 -0.65 -8.883 1 98.12 89 ARG A CA 1
ATOM 697 C C . ARG A 1 89 ? 13.039 0.047 -8.594 1 98.12 89 ARG A C 1
ATOM 699 O O . ARG A 1 89 ? 12.148 -0.533 -7.973 1 98.12 89 ARG A O 1
ATOM 706 N N . LEU A 1 90 ? 12.906 1.262 -9.07 1 98.56 90 LEU A N 1
ATOM 707 C CA . LEU A 1 90 ? 11.672 2.012 -8.875 1 98.56 90 LEU A CA 1
ATOM 708 C C . LEU A 1 90 ? 10.523 1.391 -9.664 1 98.56 90 LEU A C 1
ATOM 710 O O . LEU A 1 90 ? 9.391 1.34 -9.18 1 98.56 90 LEU A O 1
ATOM 714 N N . TRP A 1 91 ? 10.812 0.885 -10.844 1 98.31 91 TRP A N 1
ATOM 715 C CA . TRP A 1 91 ? 9.797 0.228 -11.664 1 98.31 91 TRP A CA 1
ATOM 716 C C . TRP A 1 91 ? 9.281 -1.036 -10.984 1 98.31 91 TRP A C 1
ATOM 718 O O . TRP A 1 91 ? 8.07 -1.229 -10.852 1 98.31 91 TRP A O 1
ATOM 728 N N . VAL A 1 92 ? 10.211 -1.843 -10.516 1 98.69 92 VAL A N 1
ATOM 729 C CA . VAL A 1 92 ? 9.828 -3.088 -9.852 1 98.69 92 VAL A CA 1
ATOM 730 C C . VAL A 1 92 ? 9.016 -2.783 -8.594 1 98.69 92 VAL A C 1
ATOM 732 O O . VAL A 1 92 ? 8.023 -3.459 -8.312 1 98.69 92 VAL A O 1
ATOM 735 N N . ASN A 1 93 ? 9.438 -1.773 -7.867 1 98.88 93 ASN A N 1
ATOM 736 C CA . ASN A 1 93 ? 8.703 -1.388 -6.668 1 98.88 93 ASN A CA 1
ATOM 737 C C . ASN A 1 93 ? 7.301 -0.884 -7.008 1 98.88 93 ASN A C 1
ATOM 739 O O . ASN A 1 93 ? 6.34 -1.173 -6.293 1 98.88 93 ASN A O 1
ATOM 743 N N . GLN A 1 94 ? 7.141 -0.139 -8.078 1 98.88 94 GLN A N 1
ATOM 744 C CA . GLN A 1 94 ? 5.836 0.312 -8.547 1 98.88 94 GLN A CA 1
ATOM 745 C C . GLN A 1 94 ? 4.918 -0.872 -8.844 1 98.88 94 GLN A C 1
ATOM 747 O O . GLN A 1 94 ? 3.754 -0.877 -8.438 1 98.88 94 GLN A O 1
ATOM 752 N N . LEU A 1 95 ? 5.43 -1.829 -9.523 1 98.88 95 LEU A N 1
ATOM 753 C CA . LEU A 1 95 ? 4.672 -3.031 -9.859 1 98.88 95 LEU A CA 1
ATOM 754 C C . LEU A 1 95 ? 4.258 -3.777 -8.594 1 98.88 95 LEU A C 1
ATOM 756 O O . LEU A 1 95 ? 3.107 -4.199 -8.461 1 98.88 95 LEU A O 1
ATOM 760 N N . GLN A 1 96 ? 5.203 -3.869 -7.672 1 98.94 96 GLN A N 1
ATOM 761 C CA . GLN A 1 96 ? 4.93 -4.566 -6.418 1 98.94 96 GLN A CA 1
ATOM 762 C C . GLN A 1 96 ? 3.824 -3.873 -5.629 1 98.94 96 GLN A C 1
ATOM 764 O O . GLN A 1 96 ? 2.955 -4.535 -5.059 1 98.94 96 GLN A O 1
ATOM 769 N N . LEU A 1 97 ? 3.891 -2.576 -5.555 1 98.94 97 LEU A N 1
ATOM 770 C CA . LEU A 1 97 ? 2.859 -1.813 -4.863 1 98.94 97 LEU A CA 1
ATOM 771 C C . LEU A 1 97 ? 1.508 -1.98 -5.547 1 98.94 97 LEU A C 1
ATOM 773 O O . LEU A 1 97 ? 0.471 -2.027 -4.883 1 98.94 97 LEU A O 1
ATOM 777 N N . THR A 1 98 ? 1.464 -2.055 -6.852 1 98.94 98 THR A N 1
ATOM 778 C CA . THR A 1 98 ? 0.228 -2.275 -7.598 1 98.94 98 THR A CA 1
ATOM 779 C C . THR A 1 98 ? -0.317 -3.678 -7.336 1 98.94 98 THR A C 1
ATOM 781 O O . THR A 1 98 ? -1.527 -3.861 -7.195 1 98.94 98 THR A O 1
ATOM 784 N N . ILE A 1 99 ? 0.583 -4.645 -7.242 1 98.94 99 ILE A N 1
ATOM 785 C CA . ILE A 1 99 ? 0.195 -6 -6.871 1 98.94 99 ILE A CA 1
ATOM 786 C C . ILE A 1 99 ? -0.415 -5.996 -5.469 1 98.94 99 ILE A C 1
ATOM 788 O O . ILE A 1 99 ? -1.411 -6.68 -5.219 1 98.94 99 ILE A O 1
ATOM 792 N N . ALA A 1 100 ? 0.161 -5.227 -4.586 1 98.81 100 ALA A N 1
ATOM 793 C CA . ALA A 1 100 ? -0.368 -5.109 -3.229 1 98.81 100 ALA A CA 1
ATOM 794 C C . ALA A 1 100 ? -1.776 -4.523 -3.238 1 98.81 100 ALA A C 1
ATOM 796 O O . ALA A 1 100 ? -2.637 -4.949 -2.465 1 98.81 100 ALA A O 1
ATOM 797 N N . ASP A 1 101 ? -2.018 -3.525 -4.129 1 98.62 101 ASP A N 1
ATOM 798 C CA . ASP A 1 101 ? -3.355 -2.957 -4.27 1 98.62 101 ASP A CA 1
ATOM 799 C C . ASP A 1 101 ? -4.363 -4.023 -4.699 1 98.62 101 ASP A C 1
ATOM 801 O O . ASP A 1 101 ? -5.445 -4.129 -4.125 1 98.62 101 ASP A O 1
ATOM 805 N N . LEU A 1 102 ? -4.02 -4.785 -5.691 1 98.81 102 LEU A N 1
ATOM 806 C CA . LEU A 1 102 ? -4.883 -5.852 -6.188 1 98.81 102 LEU A CA 1
ATOM 807 C C . LEU A 1 102 ? -5.164 -6.875 -5.09 1 98.81 102 LEU A C 1
ATOM 809 O O . LEU A 1 102 ? -6.301 -7.324 -4.93 1 98.81 102 LEU A O 1
ATOM 813 N N . THR A 1 103 ? -4.141 -7.238 -4.352 1 98.69 103 THR A N 1
ATOM 814 C CA . THR A 1 103 ? -4.262 -8.211 -3.27 1 98.69 103 THR A CA 1
ATOM 815 C C . THR A 1 103 ? -5.234 -7.723 -2.203 1 98.69 103 THR A C 1
ATOM 817 O O . THR A 1 103 ? -6.086 -8.484 -1.732 1 98.69 103 THR A O 1
ATOM 820 N N . ALA A 1 104 ? -5.102 -6.473 -1.854 1 97.81 104 ALA A N 1
ATOM 821 C CA . ALA A 1 104 ? -5.984 -5.883 -0.855 1 97.81 104 ALA A CA 1
ATOM 822 C C . ALA A 1 104 ? -7.43 -5.867 -1.344 1 97.81 104 ALA A C 1
ATOM 824 O O . ALA A 1 104 ? -8.352 -6.164 -0.582 1 97.81 104 ALA A O 1
ATOM 825 N N . GLU A 1 105 ? -7.625 -5.5 -2.635 1 97.81 105 GLU A N 1
ATOM 826 C CA . GLU A 1 105 ? -8.977 -5.469 -3.182 1 97.81 105 GLU A CA 1
ATOM 827 C C . GLU A 1 105 ? -9.594 -6.863 -3.213 1 97.81 105 GLU A C 1
ATOM 829 O O . GLU A 1 105 ? -10.789 -7.023 -2.945 1 97.81 105 GLU A O 1
ATOM 834 N N . ALA A 1 106 ? -8.797 -7.855 -3.551 1 98.12 106 ALA A N 1
ATOM 835 C CA . ALA A 1 106 ? -9.273 -9.234 -3.533 1 98.12 106 ALA A CA 1
ATOM 836 C C . ALA A 1 106 ? -9.703 -9.648 -2.129 1 98.12 106 ALA A C 1
ATOM 838 O O . ALA A 1 106 ? -10.758 -10.258 -1.952 1 98.12 106 ALA A O 1
ATOM 839 N N . HIS A 1 107 ? -8.898 -9.32 -1.118 1 97.31 107 HIS A N 1
ATOM 840 C CA . HIS A 1 107 ? -9.219 -9.617 0.273 1 97.31 107 HIS A CA 1
ATOM 841 C C . HIS A 1 107 ? -10.516 -8.938 0.699 1 97.31 107 HIS A C 1
ATOM 843 O O . HIS A 1 107 ? -11.352 -9.555 1.354 1 97.31 107 HIS A O 1
ATOM 849 N N . ASP A 1 108 ? -10.711 -7.707 0.291 1 95.94 108 ASP A N 1
ATOM 850 C CA . ASP A 1 108 ? -11.828 -6.887 0.759 1 95.94 108 ASP A CA 1
ATOM 851 C C . ASP A 1 108 ? -13.156 -7.395 0.2 1 95.94 108 ASP A C 1
ATOM 853 O O . ASP A 1 108 ? -14.227 -7.031 0.697 1 95.94 108 ASP A O 1
ATOM 857 N N . VAL A 1 109 ? -13.094 -8.195 -0.86 1 97.12 109 VAL A N 1
ATOM 858 C CA . VAL A 1 109 ? -14.305 -8.75 -1.449 1 97.12 109 VAL A CA 1
ATOM 859 C C . VAL A 1 109 ? -15.094 -9.516 -0.389 1 97.12 109 VAL A C 1
ATOM 861 O O . VAL A 1 109 ? -16.312 -9.359 -0.279 1 97.12 109 VAL A O 1
ATOM 864 N N . HIS A 1 110 ? -14.375 -10.32 0.438 1 95.94 110 HIS A N 1
ATOM 865 C CA . HIS A 1 110 ? -15.109 -11.133 1.396 1 95.94 110 HIS A CA 1
ATOM 866 C C . HIS A 1 110 ? -15.133 -10.477 2.773 1 95.94 110 HIS A C 1
ATOM 868 O O . HIS A 1 110 ? -15.773 -10.992 3.699 1 95.94 110 HIS A O 1
ATO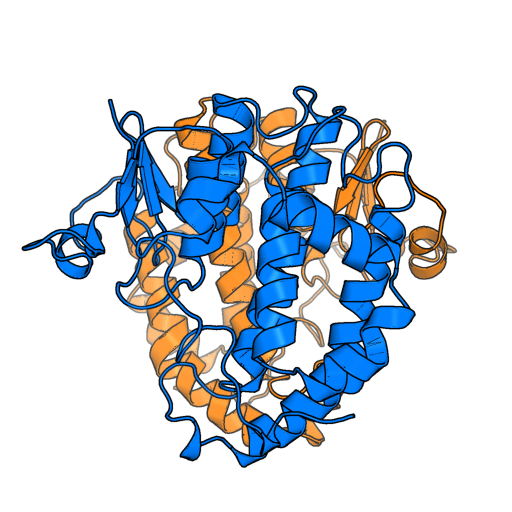M 874 N N . HIS A 1 111 ? -14.453 -9.297 2.938 1 94.25 111 HIS A N 1
ATOM 875 C CA . HIS A 1 111 ? -14.5 -8.484 4.152 1 94.25 111 HIS A CA 1
ATOM 876 C C . HIS A 1 111 ? -14.656 -7.008 3.822 1 94.25 111 HIS A C 1
ATOM 878 O O . HIS A 1 111 ? -13.812 -6.188 4.188 1 94.25 111 HIS A O 1
ATOM 884 N N . PRO A 1 112 ? -15.797 -6.68 3.248 1 94.06 112 PRO A N 1
ATOM 885 C CA . PRO A 1 112 ? -15.945 -5.305 2.762 1 94.06 112 PRO A CA 1
ATOM 886 C C . PRO A 1 112 ? -16.25 -4.312 3.879 1 94.06 112 PRO A C 1
ATOM 888 O O . PRO A 1 112 ? -15.969 -3.119 3.748 1 94.06 112 PRO A O 1
ATOM 891 N N . VAL A 1 113 ? -16.844 -4.77 4.969 1 94.12 113 VAL A N 1
ATOM 892 C CA . VAL A 1 113 ? -17.266 -3.865 6.039 1 94.12 113 VAL A CA 1
ATOM 893 C C . VAL A 1 113 ? -16.172 -3.764 7.09 1 94.12 113 VAL A C 1
ATOM 895 O O . VAL A 1 113 ? -15.781 -2.662 7.484 1 94.12 113 VAL A O 1
ATOM 898 N N . ALA A 1 114 ? -15.727 -4.887 7.559 1 93.81 114 ALA A N 1
ATOM 899 C CA . ALA A 1 114 ? -14.656 -4.934 8.555 1 93.81 114 ALA A CA 1
ATOM 900 C C . ALA A 1 114 ? -13.93 -6.273 8.508 1 93.81 114 ALA A C 1
ATOM 902 O O . ALA A 1 114 ? -14.555 -7.324 8.359 1 93.81 114 ALA A O 1
ATOM 903 N N . ALA A 1 115 ? -12.609 -6.23 8.695 1 86.88 115 ALA A N 1
ATOM 904 C CA . ALA A 1 115 ? -11.812 -7.453 8.719 1 86.88 115 ALA A CA 1
ATOM 905 C C . ALA A 1 115 ? -12.148 -8.312 9.938 1 86.88 115 ALA A C 1
ATOM 907 O O . ALA A 1 115 ? -12.016 -9.531 9.898 1 86.88 115 ALA A O 1
ATOM 908 N N . GLY A 1 116 ? -12.648 -7.688 10.961 1 89.5 116 GLY A N 1
ATOM 909 C CA . GLY A 1 116 ? -12.914 -8.391 12.203 1 89.5 116 GLY A CA 1
ATOM 910 C C . GLY A 1 116 ? -14.289 -9.016 12.25 1 89.5 116 GLY A C 1
ATOM 911 O O . GLY A 1 116 ? -14.609 -9.766 13.18 1 89.5 116 GLY A O 1
ATOM 912 N N . LEU A 1 117 ? -15.109 -8.711 11.281 1 91.25 117 LEU A N 1
ATOM 913 C CA . LEU A 1 117 ? -16.453 -9.281 11.219 1 91.25 117 LEU A CA 1
ATOM 914 C C . LEU A 1 117 ? -16.438 -10.633 10.516 1 91.25 117 LEU A C 1
ATOM 916 O O . LEU A 1 117 ? -15.648 -10.844 9.586 1 91.25 117 LEU A O 1
ATOM 920 N N . TYR A 1 118 ? -17.359 -11.5 10.945 1 91.25 118 TYR A N 1
ATOM 921 C CA . TYR A 1 118 ? -17.547 -12.766 10.25 1 91.25 118 TYR A CA 1
ATOM 922 C C . TYR A 1 118 ? -18.125 -12.555 8.859 1 91.25 118 TYR A C 1
ATOM 924 O O . TYR A 1 118 ? -18.938 -11.641 8.648 1 91.25 118 TYR A O 1
ATOM 932 N N . TYR A 1 119 ? -17.719 -13.414 7.961 1 93 119 TYR A N 1
ATOM 933 C CA . TYR A 1 119 ? -18.203 -13.352 6.59 1 93 119 TYR A CA 1
ATOM 934 C C . TYR A 1 119 ? -19.734 -13.352 6.559 1 93 119 TYR A C 1
ATOM 936 O O . TYR A 1 119 ? -20.344 -12.57 5.828 1 93 119 TYR A O 1
ATOM 944 N N . GLU A 1 120 ? -20.328 -14.141 7.379 1 94.25 120 GLU A N 1
ATOM 945 C CA . GLU A 1 120 ? -21.781 -14.305 7.391 1 94.25 120 GLU A CA 1
ATOM 946 C C . GLU A 1 120 ? -22.469 -13 7.785 1 94.25 120 GLU A C 1
ATOM 948 O O . GLU A 1 120 ? -23.609 -12.75 7.367 1 94.25 120 GLU A O 1
ATOM 953 N N . ASP A 1 121 ? -21.812 -12.133 8.461 1 94.38 121 ASP A N 1
ATOM 954 C CA . ASP A 1 121 ? -22.391 -10.883 8.953 1 94.38 121 ASP A CA 1
ATOM 955 C C . ASP A 1 121 ? -22.25 -9.773 7.91 1 94.38 121 ASP A C 1
ATOM 957 O O . ASP A 1 121 ? -22.781 -8.68 8.094 1 94.38 121 ASP A O 1
ATOM 961 N N . GLN A 1 122 ? -21.641 -10.094 6.809 1 95.19 122 GLN A N 1
ATOM 962 C CA . GLN A 1 122 ? -21.438 -9.078 5.773 1 95.19 122 GLN A CA 1
ATOM 963 C C . GLN A 1 122 ? -21.547 -9.695 4.379 1 95.19 122 GLN A C 1
ATOM 965 O O . GLN A 1 122 ? -20.984 -9.172 3.42 1 95.19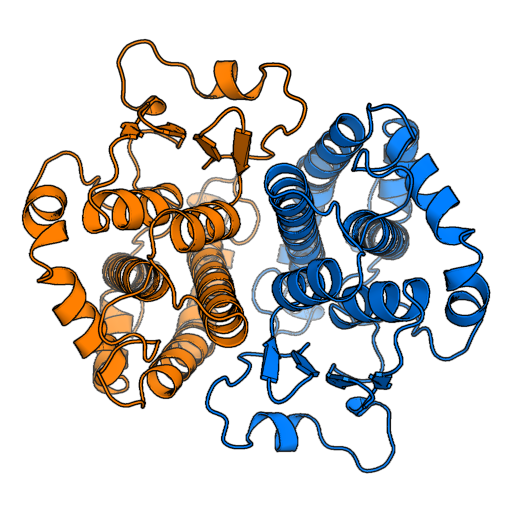 122 GLN A O 1
ATOM 970 N N . GLN A 1 123 ? -22.219 -10.797 4.242 1 96.12 123 GLN A N 1
ATOM 971 C CA . GLN A 1 123 ? -22.328 -11.555 2.998 1 96.12 123 GLN A CA 1
ATOM 972 C C . GLN A 1 123 ? -23.031 -10.734 1.918 1 96.12 123 GLN A C 1
ATOM 974 O O . GLN A 1 123 ? -22.656 -10.797 0.744 1 96.12 123 GLN A O 1
ATOM 979 N N . ASP A 1 124 ? -24.062 -10.023 2.299 1 95.31 124 ASP A N 1
ATOM 980 C CA . ASP A 1 124 ? -24.812 -9.234 1.328 1 95.31 124 ASP A CA 1
ATOM 981 C C . ASP A 1 124 ? -23.938 -8.164 0.686 1 95.31 124 ASP A C 1
ATOM 983 O O . ASP A 1 124 ? -24.016 -7.922 -0.52 1 95.31 124 ASP A O 1
ATOM 987 N N . VAL A 1 125 ? -23.188 -7.523 1.503 1 96.38 125 VAL A N 1
ATOM 988 C CA . VAL A 1 125 ? -22.266 -6.5 1.009 1 96.38 125 VAL A CA 1
ATOM 989 C C . VAL A 1 125 ? -21.172 -7.152 0.17 1 96.38 125 VAL A C 1
ATOM 991 O O . VAL A 1 125 ? -20.781 -6.621 -0.874 1 96.38 125 VAL A O 1
ATOM 994 N N . ALA A 1 126 ? -20.688 -8.336 0.6 1 97.38 126 ALA A N 1
ATOM 995 C CA . ALA A 1 126 ? -19.656 -9.078 -0.114 1 97.38 126 ALA A CA 1
ATOM 996 C C . ALA A 1 126 ? -20.109 -9.438 -1.527 1 97.38 126 ALA A C 1
ATOM 998 O O . ALA A 1 126 ? -19.328 -9.375 -2.473 1 97.38 126 ALA A O 1
ATOM 999 N N . LEU A 1 127 ? -21.344 -9.773 -1.642 1 97.62 127 LEU A N 1
ATOM 1000 C CA . LEU A 1 127 ? -21.891 -10.117 -2.951 1 97.62 127 LEU A CA 1
ATOM 1001 C C . LEU A 1 127 ? -21.828 -8.922 -3.896 1 97.62 127 LEU A C 1
ATOM 1003 O O . LEU A 1 127 ? -21.453 -9.07 -5.062 1 97.62 127 LEU A O 1
ATOM 1007 N N . ARG A 1 128 ? -22.156 -7.777 -3.371 1 96.44 128 ARG A N 1
ATOM 1008 C CA . ARG A 1 128 ? -22.125 -6.562 -4.18 1 96.44 128 ARG A CA 1
ATOM 1009 C C . ARG A 1 128 ? -20.688 -6.191 -4.559 1 96.44 128 ARG A C 1
ATOM 1011 O O . ARG A 1 128 ? -20.422 -5.828 -5.703 1 96.44 128 ARG A O 1
ATOM 1018 N N . ARG A 1 129 ? -19.844 -6.25 -3.592 1 97.19 129 ARG A N 1
ATOM 1019 C CA . ARG A 1 129 ? -18.453 -5.926 -3.842 1 97.19 129 ARG A CA 1
ATOM 1020 C C . ARG A 1 129 ? -17.828 -6.91 -4.824 1 97.19 129 ARG A C 1
ATOM 1022 O O . ARG A 1 129 ? -17.031 -6.52 -5.684 1 97.19 129 ARG A O 1
ATOM 1029 N N . ALA A 1 130 ? -18.172 -8.188 -4.691 1 98.12 130 ALA A N 1
ATOM 1030 C CA . ALA A 1 130 ? -17.656 -9.211 -5.594 1 98.12 130 ALA A CA 1
ATOM 1031 C C . ALA A 1 130 ? -18.062 -8.922 -7.039 1 98.12 130 ALA A C 1
ATOM 1033 O O . ALA A 1 130 ? -17.266 -9.125 -7.961 1 98.12 130 ALA A O 1
ATOM 1034 N N . ALA A 1 131 ? -19.25 -8.461 -7.254 1 97.5 131 ALA A N 1
ATOM 1035 C CA . ALA A 1 131 ? -19.703 -8.148 -8.602 1 97.5 131 ALA A CA 1
ATOM 1036 C C . ALA A 1 131 ? -18.844 -7.062 -9.234 1 97.5 131 ALA A C 1
ATOM 1038 O O . ALA A 1 131 ? -18.406 -7.199 -10.383 1 97.5 131 ALA A O 1
ATOM 1039 N N . ASP A 1 132 ? -18.594 -6.043 -8.523 1 97.06 132 ASP A N 1
ATOM 1040 C CA . ASP A 1 132 ? -17.766 -4.953 -9.039 1 97.06 132 ASP A CA 1
ATOM 1041 C C . ASP A 1 132 ? -16.328 -5.422 -9.273 1 97.06 132 ASP A C 1
ATOM 1043 O O . ASP A 1 132 ? -15.711 -5.059 -10.273 1 97.06 132 ASP A O 1
ATOM 1047 N N . PHE A 1 133 ? -15.812 -6.18 -8.273 1 98.19 133 PHE A N 1
ATOM 1048 C CA . PHE A 1 133 ? -14.445 -6.676 -8.398 1 98.19 133 PHE A CA 1
ATOM 1049 C C . PHE A 1 133 ? -14.281 -7.52 -9.656 1 98.19 133 PHE A C 1
ATOM 1051 O O . PHE A 1 133 ? -13.328 -7.34 -10.406 1 98.19 133 PHE A O 1
ATOM 1058 N N . ARG A 1 134 ? -15.227 -8.398 -9.922 1 98 134 ARG A N 1
ATOM 1059 C CA . ARG A 1 134 ? -15.164 -9.305 -11.062 1 98 134 ARG A CA 1
ATOM 1060 C C . ARG A 1 134 ? -15.328 -8.539 -12.375 1 98 134 ARG A C 1
ATOM 1062 O O . ARG A 1 134 ? -14.641 -8.828 -13.359 1 98 134 ARG A O 1
ATOM 1069 N N . GLU A 1 135 ? -16.156 -7.543 -12.367 1 97.19 135 GLU A N 1
ATOM 1070 C CA . GLU A 1 135 ? -16.562 -6.91 -13.617 1 97.19 135 GLU A CA 1
ATOM 1071 C C . GLU A 1 135 ? -15.617 -5.773 -13.992 1 97.19 135 GLU A C 1
ATOM 1073 O O . GLU A 1 135 ? -15.391 -5.512 -15.18 1 97.19 135 GLU A O 1
ATOM 1078 N N . THR A 1 136 ? -15.125 -5.164 -12.969 1 97.38 136 THR A N 1
ATOM 1079 C CA . THR A 1 136 ? -14.438 -3.91 -13.266 1 97.38 136 THR A CA 1
ATOM 1080 C C . THR A 1 136 ? -12.992 -3.959 -12.781 1 97.38 136 THR A C 1
ATOM 1082 O O . THR A 1 136 ? -12.07 -3.727 -13.555 1 97.38 136 THR A O 1
ATOM 1085 N N . ARG A 1 137 ? -12.758 -4.277 -11.57 1 98.06 137 ARG A N 1
ATOM 1086 C CA . ARG A 1 137 ? -11.453 -4.094 -10.938 1 98.06 137 ARG A CA 1
ATOM 1087 C C . ARG A 1 137 ? -10.469 -5.156 -11.406 1 98.06 137 ARG A C 1
ATOM 1089 O O . ARG A 1 137 ? -9.375 -4.828 -11.891 1 98.06 137 ARG A O 1
ATOM 1096 N N . MET A 1 138 ? -10.859 -6.48 -11.289 1 98.12 138 MET A N 1
ATOM 1097 C CA . MET A 1 138 ? -9.977 -7.578 -11.672 1 98.12 138 MET A CA 1
ATOM 1098 C C . MET A 1 138 ? -9.516 -7.426 -13.117 1 98.12 138 MET A C 1
ATOM 1100 O O . MET A 1 138 ? -8.312 -7.457 -13.391 1 98.12 138 MET A O 1
ATOM 1104 N N . PRO A 1 139 ? -10.383 -7.094 -14.078 1 98.25 139 PRO A N 1
ATOM 1105 C CA . PRO A 1 139 ? -9.945 -6.91 -15.469 1 98.25 139 PRO A CA 1
ATOM 1106 C C . PRO A 1 139 ? -9 -5.723 -15.633 1 98.25 139 PRO A C 1
ATOM 1108 O O . PRO A 1 139 ? -8.047 -5.793 -16.406 1 98.25 139 PRO A O 1
ATOM 1111 N N . LYS A 1 140 ? -9.25 -4.645 -14.93 1 98.25 140 LYS A N 1
ATOM 1112 C CA . LYS A 1 140 ? -8.406 -3.463 -15.031 1 98.25 140 LYS A CA 1
ATOM 1113 C C . LYS A 1 140 ? -6.969 -3.775 -14.609 1 98.25 140 LYS A C 1
ATOM 1115 O O . LYS A 1 140 ? -6.02 -3.416 -15.312 1 98.25 140 LYS A O 1
ATOM 1120 N N . PHE A 1 141 ? -6.797 -4.449 -13.469 1 98.69 141 PHE A N 1
ATOM 1121 C CA . PHE A 1 141 ? -5.469 -4.816 -12.984 1 98.69 141 PHE A CA 1
ATOM 1122 C C . PHE A 1 141 ? -4.793 -5.785 -13.945 1 98.69 141 PHE A C 1
ATOM 1124 O O . PHE A 1 141 ? -3.619 -5.621 -14.281 1 98.69 141 PHE A O 1
ATOM 1131 N N . MET A 1 142 ? -5.531 -6.855 -14.352 1 98.62 142 MET A N 1
ATOM 1132 C CA . MET A 1 142 ? -4.953 -7.875 -15.219 1 98.62 142 MET A CA 1
ATOM 1133 C C . MET A 1 142 ? -4.527 -7.277 -16.562 1 98.62 142 MET A C 1
ATOM 1135 O O . MET A 1 142 ? -3.467 -7.617 -17.078 1 98.62 142 MET A O 1
ATOM 1139 N N . GLN A 1 143 ? -5.328 -6.355 -17.047 1 98.12 143 GLN A N 1
ATOM 1140 C CA . GLN A 1 143 ? -4.969 -5.676 -18.297 1 98.12 143 GLN A CA 1
ATOM 1141 C C . GLN A 1 143 ? -3.689 -4.859 -18.125 1 98.12 143 GLN A C 1
ATOM 1143 O O . GLN A 1 143 ? -2.844 -4.824 -19.016 1 98.12 143 GLN A O 1
ATOM 1148 N N . TYR A 1 144 ? -3.564 -4.184 -17.047 1 98.19 144 TYR A N 1
ATOM 1149 C CA . TYR A 1 144 ? -2.371 -3.396 -16.75 1 98.19 144 TYR A CA 1
ATOM 1150 C C . TYR A 1 144 ? -1.125 -4.273 -16.766 1 98.19 144 TYR A C 1
ATOM 1152 O O . TYR A 1 144 ? -0.122 -3.928 -17.391 1 98.19 144 TYR A O 1
ATOM 1160 N N . PHE A 1 145 ? -1.167 -5.434 -16.078 1 98.5 145 PHE A N 1
ATOM 1161 C CA . PHE A 1 145 ? -0.003 -6.309 -16 1 98.5 145 PHE A CA 1
ATOM 1162 C C . PHE A 1 145 ? 0.267 -6.969 -17.344 1 98.5 145 PHE A C 1
ATOM 1164 O O . PHE A 1 145 ? 1.422 -7.211 -17.703 1 98.5 145 PHE A O 1
ATOM 1171 N N . GLU A 1 146 ? -0.826 -7.273 -18.094 1 98.12 146 GLU A N 1
ATOM 1172 C CA . GLU A 1 146 ? -0.669 -7.789 -19.453 1 98.12 146 GLU A CA 1
ATOM 1173 C C . GLU A 1 146 ? 0.134 -6.82 -20.312 1 98.12 146 GLU A C 1
ATOM 1175 O O . GLU A 1 146 ? 1.016 -7.242 -21.062 1 98.12 146 GLU A O 1
ATOM 1180 N N . GLN A 1 147 ? -0.185 -5.566 -20.172 1 96.81 147 GLN A N 1
ATOM 1181 C CA . GLN A 1 147 ? 0.513 -4.535 -20.922 1 96.81 147 GLN A CA 1
ATOM 1182 C C . GLN A 1 147 ? 1.949 -4.371 -20.438 1 96.81 147 GLN A C 1
ATOM 1184 O O . GLN A 1 147 ? 2.865 -4.172 -21.234 1 96.81 147 GLN A O 1
ATOM 1189 N N . ALA A 1 148 ? 2.152 -4.434 -19.156 1 96.88 148 ALA A N 1
ATOM 1190 C CA . ALA A 1 148 ? 3.49 -4.309 -18.594 1 96.88 148 ALA A CA 1
ATOM 1191 C C . ALA A 1 148 ? 4.398 -5.438 -19.078 1 96.88 148 ALA A C 1
ATOM 1193 O O . ALA A 1 148 ? 5.613 -5.258 -19.188 1 96.88 148 ALA A O 1
ATOM 1194 N N . LEU A 1 149 ? 3.812 -6.57 -19.375 1 97.25 149 LEU A N 1
ATOM 1195 C CA . LEU A 1 149 ? 4.559 -7.758 -19.766 1 97.25 149 LEU A CA 1
ATOM 1196 C C . LEU A 1 149 ? 4.828 -7.746 -21.266 1 97.25 149 LEU A C 1
ATOM 1198 O O . LEU A 1 149 ? 5.508 -8.633 -21.797 1 97.25 149 LEU A O 1
ATOM 1202 N N . ASP A 1 150 ? 4.281 -6.723 -21.922 1 93.69 150 ASP A N 1
ATOM 1203 C CA . ASP A 1 150 ? 4.551 -6.594 -23.359 1 93.69 150 ASP A CA 1
ATOM 1204 C C . ASP A 1 150 ? 5.949 -6.035 -23.609 1 93.69 150 ASP A C 1
ATOM 1206 O O . ASP A 1 150 ? 6.098 -4.949 -24.172 1 93.69 150 ASP A O 1
ATOM 1210 N N . ARG A 1 151 ? 6.945 -6.715 -23.219 1 89.56 151 ARG A N 1
ATOM 1211 C CA . ARG A 1 151 ? 8.352 -6.363 -23.375 1 89.56 151 ARG A CA 1
ATOM 1212 C C . ARG A 1 151 ? 9.195 -7.602 -23.656 1 89.56 151 ARG A C 1
ATOM 1214 O O . ARG A 1 151 ? 8.766 -8.727 -23.391 1 89.56 151 ARG A O 1
ATOM 1221 N N . PRO A 1 152 ? 10.312 -7.301 -24.172 1 85.19 152 PRO A N 1
ATOM 1222 C CA . PRO A 1 152 ? 11.172 -8.438 -24.484 1 85.19 152 PRO A CA 1
ATOM 1223 C C . PRO A 1 152 ? 11.57 -9.234 -23.234 1 85.19 152 PRO A C 1
ATOM 1225 O O . PRO A 1 152 ? 11.82 -8.656 -22.188 1 85.19 152 PRO A O 1
ATOM 1228 N N . GLY A 1 153 ? 11.617 -10.57 -23.328 1 88.31 153 GLY A N 1
ATOM 1229 C CA . GLY A 1 153 ? 12.109 -11.438 -22.266 1 88.31 153 GLY A CA 1
ATOM 1230 C C . GLY A 1 153 ? 11 -12.07 -21.453 1 88.31 153 GLY A C 1
ATOM 1231 O O . GLY A 1 153 ? 11.234 -13.031 -20.719 1 88.31 153 GLY A O 1
ATOM 1232 N N . GLY A 1 154 ? 9.789 -11.453 -21.562 1 91.19 154 GLY A N 1
ATOM 1233 C CA . GLY A 1 154 ? 8.633 -12.086 -20.938 1 91.19 154 GLY A CA 1
ATOM 1234 C C . GLY A 1 154 ? 8.586 -11.883 -19.438 1 91.19 154 GLY A C 1
ATOM 1235 O O . GLY A 1 154 ? 7.848 -12.586 -18.734 1 91.19 154 GLY A O 1
ATOM 1236 N N . TRP A 1 155 ? 9.438 -11.148 -18.859 1 96.94 155 TRP A N 1
ATOM 1237 C CA . TRP A 1 155 ? 9.43 -10.734 -17.469 1 96.94 155 TRP A CA 1
ATOM 1238 C C . TRP A 1 155 ? 9.023 -9.273 -17.328 1 96.94 155 TRP A C 1
ATOM 1240 O O . TRP A 1 155 ? 8.938 -8.547 -18.328 1 96.94 155 TRP A O 1
ATOM 1250 N N . LEU A 1 156 ? 8.703 -8.883 -16.141 1 97.44 156 LEU A N 1
ATOM 1251 C CA . LEU A 1 156 ? 8.219 -7.527 -15.898 1 97.44 156 LEU A CA 1
ATOM 1252 C C . LEU A 1 156 ? 9.352 -6.516 -16.031 1 97.44 156 LEU A C 1
ATOM 1254 O O . LEU A 1 156 ? 9.109 -5.309 -16.125 1 97.44 156 LEU A O 1
ATOM 1258 N N . THR A 1 157 ? 10.586 -7.074 -15.969 1 94.75 157 THR A N 1
ATOM 1259 C CA . THR A 1 157 ? 11.758 -6.203 -16.062 1 94.75 157 THR A CA 1
ATOM 1260 C C . THR A 1 157 ? 12.688 -6.676 -17.188 1 94.75 157 THR A C 1
ATOM 1262 O O . THR A 1 157 ? 12.5 -7.762 -17.734 1 94.75 157 THR A O 1
ATOM 1265 N N . ASP A 1 158 ? 13.641 -5.898 -17.469 1 88.5 158 ASP A N 1
ATOM 1266 C CA . ASP A 1 158 ? 14.602 -6.234 -18.516 1 88.5 158 ASP A CA 1
ATOM 1267 C C . ASP A 1 158 ? 15.891 -6.781 -17.922 1 88.5 158 ASP A C 1
ATOM 1269 O O . ASP A 1 158 ? 16.953 -6.719 -18.547 1 88.5 158 ASP A O 1
ATOM 1273 N N . MET A 1 159 ? 15.773 -7.285 -16.812 1 89.81 159 MET A N 1
ATOM 1274 C CA . MET A 1 159 ? 17.016 -7.707 -16.156 1 89.81 159 MET A CA 1
ATOM 1275 C C . MET A 1 159 ? 17.422 -9.102 -16.609 1 89.81 159 MET A C 1
ATOM 1277 O O . MET A 1 159 ? 18.453 -9.625 -16.172 1 89.81 159 MET A O 1
ATOM 1281 N N . GLY A 1 160 ? 16.734 -9.711 -17.5 1 91.06 160 GLY A N 1
ATOM 1282 C CA . GLY A 1 160 ? 17.094 -10.992 -18.109 1 91.06 160 GLY A CA 1
ATOM 1283 C C . GLY A 1 160 ? 16.672 -12.18 -17.266 1 91.06 160 GLY A C 1
ATOM 1284 O O . GLY A 1 160 ? 16.875 -13.328 -17.672 1 91.06 160 GLY A O 1
ATOM 1285 N N . ARG A 1 161 ? 16.156 -11.938 -16.203 1 95.06 161 ARG A N 1
ATOM 1286 C CA . ARG A 1 161 ? 15.594 -12.953 -15.312 1 95.06 161 ARG A CA 1
ATOM 1287 C C . ARG A 1 161 ? 14.43 -12.383 -14.508 1 95.06 161 ARG A C 1
ATOM 1289 O O . ARG A 1 161 ? 14.039 -11.227 -14.695 1 95.06 161 ARG A O 1
ATOM 1296 N N . TRP A 1 162 ? 13.875 -13.203 -13.633 1 97.94 162 TRP A N 1
ATOM 1297 C CA . TRP A 1 162 ? 12.742 -12.789 -12.805 1 97.94 162 TRP A CA 1
ATOM 1298 C C . TRP A 1 162 ? 13.188 -11.812 -11.727 1 97.94 162 TRP A C 1
ATOM 1300 O O . TRP A 1 162 ? 14.32 -11.867 -11.258 1 97.94 162 TRP A O 1
ATOM 1310 N N . SER A 1 163 ? 12.352 -10.883 -11.391 1 98.69 163 SER A N 1
ATOM 1311 C CA . SER A 1 163 ? 12.438 -10.055 -10.195 1 98.69 163 SER A CA 1
ATOM 1312 C C . SER A 1 163 ? 11.445 -10.516 -9.133 1 98.69 163 SER A C 1
ATOM 1314 O O . SER A 1 163 ? 10.602 -11.375 -9.398 1 98.69 163 SER A O 1
ATOM 1316 N N . TYR A 1 164 ? 11.5 -9.93 -7.957 1 98.88 164 TYR A N 1
ATOM 1317 C CA . TYR A 1 164 ? 10.555 -10.312 -6.918 1 98.88 164 TYR A CA 1
ATOM 1318 C C . TYR A 1 164 ? 9.125 -9.953 -7.312 1 98.88 164 TYR A C 1
ATOM 1320 O O . TYR A 1 164 ? 8.172 -10.523 -6.793 1 98.88 164 TYR A O 1
ATOM 1328 N N . ALA A 1 165 ? 8.945 -8.992 -8.219 1 98.88 165 ALA A N 1
ATOM 1329 C CA . ALA A 1 165 ? 7.602 -8.633 -8.664 1 98.88 165 ALA A CA 1
ATOM 1330 C C . ALA A 1 165 ? 7 -9.734 -9.539 1 98.88 165 ALA A C 1
ATOM 1332 O O . ALA A 1 165 ? 5.785 -9.945 -9.531 1 98.88 165 ALA A O 1
ATOM 1333 N N . ASP A 1 166 ? 7.828 -10.406 -10.32 1 98.94 166 ASP A N 1
ATOM 1334 C CA . ASP A 1 166 ? 7.34 -11.539 -11.102 1 98.94 166 ASP A CA 1
ATOM 1335 C C . ASP A 1 166 ? 6.797 -12.633 -10.188 1 98.94 166 ASP A C 1
ATOM 1337 O O . ASP A 1 166 ? 5.746 -13.219 -10.469 1 98.94 166 ASP A O 1
ATOM 1341 N N . LEU A 1 167 ? 7.508 -12.867 -9.133 1 98.94 167 LEU A N 1
ATOM 1342 C CA . LEU A 1 167 ? 7.094 -13.875 -8.164 1 98.94 167 LEU A CA 1
ATOM 1343 C C . LEU A 1 167 ? 5.797 -13.469 -7.473 1 98.94 167 LEU A C 1
ATOM 1345 O O . LEU A 1 167 ? 4.91 -14.297 -7.27 1 98.94 167 LEU A O 1
ATOM 1349 N N . SER A 1 168 ? 5.719 -12.203 -7.125 1 98.94 168 SER A N 1
ATOM 1350 C CA . SER A 1 168 ? 4.516 -11.672 -6.492 1 98.94 168 SER A CA 1
ATOM 1351 C C . SER A 1 168 ? 3.311 -11.773 -7.422 1 98.94 168 SER A C 1
ATOM 1353 O O . SER A 1 168 ? 2.211 -12.117 -6.984 1 98.94 168 SER A O 1
ATOM 1355 N N . LEU A 1 169 ? 3.537 -11.391 -8.688 1 98.94 169 LEU A N 1
ATOM 1356 C CA . LEU A 1 169 ? 2.451 -11.461 -9.656 1 98.94 169 LEU A CA 1
ATOM 1357 C C . LEU A 1 169 ? 1.974 -12.898 -9.836 1 98.94 169 LEU A C 1
ATOM 1359 O O . LEU A 1 169 ? 0.771 -13.148 -9.938 1 98.94 169 LEU A O 1
ATOM 1363 N N . TYR A 1 170 ? 2.881 -13.867 -9.867 1 98.88 170 TYR A N 1
ATOM 1364 C CA . TYR A 1 170 ? 2.543 -15.289 -9.883 1 98.88 170 TYR A CA 1
ATOM 1365 C C . TYR A 1 170 ? 1.614 -15.633 -8.727 1 98.88 170 TYR A C 1
ATOM 1367 O O . TYR A 1 170 ? 0.579 -16.281 -8.922 1 98.88 170 TYR A O 1
ATOM 1375 N N . HIS A 1 171 ? 1.939 -15.219 -7.523 1 98.88 171 HIS A N 1
ATOM 1376 C CA . HIS A 1 171 ? 1.192 -15.609 -6.332 1 98.88 171 HIS A CA 1
ATOM 1377 C C . HIS A 1 171 ? -0.21 -15.008 -6.344 1 98.88 171 HIS A C 1
ATOM 1379 O O . HIS A 1 171 ? -1.172 -15.664 -5.93 1 98.88 171 HIS A O 1
ATOM 1385 N N . VAL A 1 172 ? -0.308 -13.742 -6.773 1 98.69 172 VAL A N 1
ATOM 1386 C CA . VAL A 1 172 ? -1.632 -13.133 -6.781 1 98.69 172 VAL A CA 1
ATOM 1387 C C . VAL A 1 172 ? -2.518 -13.828 -7.812 1 98.69 172 VAL A C 1
ATOM 1389 O O . VAL A 1 172 ? -3.715 -14.023 -7.582 1 98.69 172 VAL A O 1
ATOM 1392 N N . VAL A 1 173 ? -1.953 -14.18 -8.984 1 98.75 173 VAL A N 1
ATOM 1393 C CA . VAL A 1 173 ? -2.719 -14.914 -9.984 1 98.75 173 VAL A CA 1
ATOM 1394 C C . VAL A 1 173 ? -3.152 -16.266 -9.422 1 98.75 173 VAL A C 1
ATOM 1396 O O . VAL A 1 173 ? -4.309 -16.672 -9.586 1 98.75 173 VAL A O 1
ATOM 1399 N N . GLU A 1 174 ? -2.275 -17.016 -8.688 1 98.5 174 GLU A N 1
ATOM 1400 C CA . GLU A 1 174 ? -2.645 -18.234 -7.992 1 98.5 174 GLU A CA 1
ATOM 1401 C C . GLU A 1 174 ? -3.822 -18.016 -7.051 1 98.5 174 GLU A C 1
ATOM 1403 O O . GLU A 1 174 ? -4.746 -18.828 -6.996 1 98.5 174 GLU A O 1
ATOM 1408 N N . GLY A 1 175 ? -3.709 -16.938 -6.344 1 98.62 175 GLY A N 1
ATOM 1409 C CA . GLY A 1 175 ? -4.766 -16.594 -5.402 1 98.62 175 GLY A CA 1
ATOM 1410 C C . GLY A 1 175 ? -6.102 -16.328 -6.07 1 98.62 175 GLY A C 1
ATOM 1411 O O . GLY A 1 175 ? -7.141 -16.797 -5.59 1 98.62 175 GLY A O 1
ATOM 1412 N N . LEU A 1 176 ? -6.07 -15.594 -7.172 1 98.69 176 LEU A N 1
ATOM 1413 C CA . LEU A 1 176 ? -7.297 -15.289 -7.898 1 98.69 176 LEU A CA 1
ATOM 1414 C C . LEU A 1 176 ? -7.895 -16.547 -8.523 1 98.69 176 LEU A C 1
ATOM 1416 O O . LEU A 1 176 ? -9.117 -16.703 -8.555 1 98.69 176 LEU A O 1
ATOM 1420 N N . LEU A 1 177 ? -7.027 -17.422 -9.031 1 98.44 177 LEU A N 1
ATOM 1421 C CA . LEU A 1 177 ? -7.488 -18.688 -9.578 1 98.44 177 LEU A CA 1
ATOM 1422 C C . LEU A 1 177 ? -8.164 -19.531 -8.5 1 98.44 177 LEU A C 1
ATOM 1424 O O . LEU A 1 177 ? -9.109 -20.281 -8.789 1 98.44 177 LEU A O 1
ATOM 1428 N N . HIS A 1 178 ? -7.703 -19.453 -7.305 1 98.38 178 HIS A N 1
ATOM 1429 C CA . HIS A 1 178 ? -8.297 -20.172 -6.184 1 98.38 178 HIS A CA 1
ATOM 1430 C C . HIS A 1 178 ? -9.609 -19.531 -5.75 1 98.38 178 HIS A C 1
ATOM 1432 O O . HIS A 1 178 ? -10.617 -20.234 -5.594 1 98.38 178 HIS A O 1
ATOM 1438 N N . ALA A 1 179 ? -9.672 -18.234 -5.543 1 98.38 179 ALA A N 1
ATOM 1439 C CA . ALA A 1 179 ? -10.805 -17.516 -4.969 1 98.38 179 ALA A CA 1
ATOM 1440 C C . ALA A 1 179 ? -11.938 -17.391 -5.984 1 98.38 179 ALA A C 1
ATOM 1442 O O . ALA A 1 179 ? -13.117 -17.406 -5.617 1 98.38 179 ALA A O 1
ATOM 1443 N N . PHE A 1 180 ? -11.555 -17.219 -7.285 1 98.44 180 PHE A N 1
ATOM 1444 C CA . PHE A 1 180 ? -12.531 -16.953 -8.336 1 98.44 180 PHE A CA 1
ATOM 1445 C C . PHE A 1 180 ? -12.273 -17.844 -9.547 1 98.44 180 PHE A C 1
ATOM 1447 O O . PHE A 1 180 ? -12.125 -17.344 -10.672 1 98.44 180 PHE A O 1
ATOM 1454 N N . PRO A 1 181 ? -12.305 -19.156 -9.391 1 98.19 181 PRO A N 1
ATOM 1455 C CA . PRO A 1 181 ? -11.961 -20.047 -10.5 1 98.19 181 PRO A CA 1
ATOM 1456 C C . PRO A 1 181 ? -12.883 -19.875 -11.703 1 98.19 181 PRO A C 1
ATOM 1458 O O . PRO A 1 181 ? -12.438 -19.953 -12.852 1 98.19 181 PRO A O 1
ATOM 1461 N N . ARG A 1 182 ? -14.141 -19.609 -11.539 1 98.06 182 ARG A N 1
ATOM 1462 C CA . ARG A 1 182 ? -15.055 -19.438 -12.664 1 98.06 182 ARG A CA 1
ATOM 1463 C C . ARG A 1 182 ? -14.766 -18.141 -13.414 1 98.06 182 ARG A C 1
ATOM 1465 O O . ARG A 1 182 ? -14.688 -18.141 -14.648 1 98.06 182 ARG A O 1
ATOM 1472 N N . ARG A 1 183 ? -14.648 -17.078 -12.688 1 98.31 183 ARG A N 1
ATOM 1473 C CA . ARG A 1 183 ? -14.367 -15.797 -13.336 1 98.31 183 ARG A CA 1
ATOM 1474 C C . ARG A 1 183 ? -13.039 -15.844 -14.086 1 98.31 183 ARG A C 1
ATOM 1476 O O . ARG A 1 183 ? -12.938 -15.359 -15.211 1 98.31 183 ARG A O 1
ATOM 1483 N N . MET A 1 184 ? -12.016 -16.391 -13.438 1 98.38 184 MET A N 1
ATOM 1484 C CA . MET A 1 184 ? -10.688 -16.453 -14.047 1 98.38 184 MET A CA 1
ATOM 1485 C C . MET A 1 184 ? -10.711 -17.281 -15.328 1 98.38 184 MET A C 1
ATOM 1487 O O . MET A 1 184 ? -10.039 -16.938 -16.297 1 98.38 184 MET A O 1
ATOM 1491 N N . ARG A 1 185 ? -11.469 -18.266 -15.375 1 96.94 185 ARG A N 1
ATOM 1492 C CA . ARG A 1 185 ? -11.594 -19.078 -16.578 1 96.94 185 ARG A CA 1
ATOM 1493 C C . ARG A 1 185 ? -12.109 -18.25 -17.75 1 96.94 185 ARG A C 1
ATOM 1495 O O . ARG A 1 185 ? -11.695 -18.453 -18.891 1 96.94 185 ARG A O 1
ATOM 1502 N N . THR A 1 186 ? -12.906 -17.312 -17.422 1 96.81 186 THR A N 1
ATOM 1503 C CA . THR A 1 186 ? -13.492 -16.484 -18.484 1 96.81 186 THR A CA 1
ATOM 1504 C C . THR A 1 186 ? -12.531 -15.383 -18.906 1 96.81 186 THR A C 1
ATOM 1506 O O . THR A 1 186 ? -12.664 -14.82 -20 1 96.81 186 THR A O 1
ATOM 1509 N N . LEU A 1 187 ? -11.547 -15.047 -18.047 1 96.88 187 LEU A N 1
ATOM 1510 C CA . LEU A 1 187 ? -10.734 -13.859 -18.281 1 96.88 187 LEU A CA 1
ATOM 1511 C C . LEU A 1 187 ? -9.352 -14.25 -18.797 1 96.88 187 LEU A C 1
ATOM 1513 O O . LEU A 1 187 ? -8.719 -13.477 -19.516 1 96.88 187 LEU A O 1
ATOM 1517 N N . MET A 1 188 ? -8.922 -15.438 -18.422 1 96.62 188 MET A N 1
ATOM 1518 C CA . MET A 1 188 ? -7.508 -15.758 -18.562 1 96.62 188 MET A CA 1
ATOM 1519 C C . MET A 1 188 ? -7.09 -15.727 -20.031 1 96.62 188 MET A C 1
ATOM 1521 O O . MET A 1 188 ? -5.957 -15.367 -20.359 1 96.62 188 MET A O 1
ATOM 1525 N N . HIS A 1 189 ? -7.91 -16.016 -20.984 1 97.31 189 HIS A N 1
ATOM 1526 C CA . HIS A 1 189 ? -7.582 -16.047 -22.406 1 97.31 189 HIS A CA 1
ATOM 1527 C C . HIS A 1 189 ? -7.312 -14.641 -22.938 1 97.31 189 HIS A C 1
ATOM 1529 O O . HIS A 1 189 ? -6.656 -14.477 -23.969 1 97.31 189 HIS A O 1
ATOM 1535 N N . ARG A 1 190 ? -7.805 -13.625 -22.266 1 98 190 ARG A N 1
ATOM 1536 C CA . ARG A 1 190 ? -7.605 -12.242 -22.672 1 98 190 ARG A CA 1
ATOM 1537 C C . ARG A 1 190 ? -6.223 -11.742 -22.266 1 98 190 ARG A C 1
ATOM 1539 O O . ARG A 1 190 ? -5.766 -10.703 -22.734 1 98 190 ARG A O 1
ATOM 1546 N N . TYR A 1 191 ? -5.551 -12.547 -21.438 1 98.38 191 TYR A N 1
ATOM 1547 C CA . TYR A 1 191 ? -4.285 -12.094 -20.859 1 98.38 191 TYR A CA 1
ATOM 1548 C C . TYR A 1 191 ? -3.215 -13.172 -21.016 1 98.38 191 TYR A C 1
ATOM 1550 O O . TYR A 1 191 ? -2.68 -13.664 -20.016 1 98.38 191 TYR A O 1
ATOM 1558 N N . PRO A 1 192 ? -2.84 -13.484 -22.234 1 98.25 192 PRO A N 1
ATOM 1559 C CA . PRO A 1 192 ? -1.924 -14.594 -22.484 1 98.25 192 PRO A CA 1
ATOM 1560 C C . PRO A 1 192 ? -0.526 -14.352 -21.922 1 98.25 192 PRO A C 1
ATOM 1562 O O . PRO A 1 192 ? 0.139 -15.297 -21.484 1 98.25 192 PRO A O 1
ATOM 1565 N N . ARG A 1 193 ? -0.013 -13.156 -21.938 1 98.44 193 ARG A N 1
ATOM 1566 C CA . ARG A 1 193 ? 1.317 -12.875 -21.406 1 98.44 193 ARG A CA 1
ATOM 1567 C C . ARG A 1 193 ? 1.356 -13.078 -19.891 1 98.44 193 ARG A C 1
ATOM 1569 O O . ARG A 1 193 ? 2.336 -13.602 -19.359 1 98.44 193 ARG A O 1
ATOM 1576 N N . LEU A 1 194 ? 0.285 -12.641 -19.266 1 98.5 194 LEU A N 1
ATOM 1577 C CA . LEU A 1 194 ? 0.173 -12.828 -17.828 1 98.5 194 LEU A CA 1
ATOM 1578 C C . LEU A 1 194 ? 0.162 -14.312 -17.484 1 98.5 194 LEU A C 1
ATOM 1580 O O . LEU A 1 194 ? 0.84 -14.734 -16.547 1 98.5 194 LEU A O 1
ATOM 1584 N N . MET A 1 195 ? -0.585 -15.102 -18.234 1 98.38 195 MET A N 1
ATOM 1585 C CA . MET A 1 195 ? -0.672 -16.531 -17.969 1 98.38 195 MET A CA 1
ATOM 1586 C C . MET A 1 195 ? 0.641 -17.234 -18.312 1 98.38 195 MET A C 1
ATOM 1588 O O . MET A 1 195 ? 1.018 -18.203 -17.656 1 98.38 195 MET A O 1
ATOM 1592 N N . THR A 1 196 ? 1.323 -16.719 -19.281 1 98.31 196 THR A N 1
ATOM 1593 C CA . THR A 1 196 ? 2.648 -17.25 -19.594 1 98.31 196 THR A CA 1
ATOM 1594 C C . THR A 1 196 ? 3.615 -17 -18.438 1 98.31 196 THR A C 1
ATOM 1596 O O . THR A 1 196 ? 4.387 -17.875 -18.062 1 98.31 196 THR A O 1
ATOM 1599 N N . LEU A 1 197 ? 3.604 -15.781 -17.891 1 98.44 197 LEU A N 1
ATOM 1600 C CA . LEU A 1 197 ? 4.43 -15.492 -16.719 1 98.44 197 LEU A CA 1
ATOM 1601 C C . LEU A 1 197 ? 4.09 -16.438 -15.57 1 98.44 197 LEU A C 1
ATOM 1603 O O . LEU A 1 197 ? 4.988 -16.938 -14.891 1 98.44 197 LEU A O 1
ATOM 1607 N N . HIS A 1 198 ? 2.82 -16.625 -15.383 1 98.56 198 HIS A N 1
ATOM 1608 C CA . HIS A 1 198 ? 2.348 -17.516 -14.328 1 98.56 198 HIS A CA 1
ATOM 1609 C C . HIS A 1 198 ? 2.938 -18.922 -14.477 1 98.56 198 HIS A C 1
ATOM 1611 O O . HIS A 1 198 ? 3.496 -19.469 -13.531 1 98.56 198 HIS A O 1
ATOM 1617 N N . ALA A 1 199 ? 2.857 -19.469 -15.633 1 98.31 199 ALA A N 1
ATOM 1618 C CA . ALA A 1 199 ? 3.383 -20.812 -15.914 1 98.31 199 ALA A CA 1
ATOM 1619 C C . ALA A 1 199 ? 4.902 -20.844 -15.766 1 98.31 199 ALA A C 1
ATOM 1621 O O . ALA A 1 199 ? 5.461 -21.812 -15.258 1 98.31 199 ALA A O 1
ATOM 1622 N N . ARG A 1 200 ? 5.543 -19.844 -16.234 1 97.88 200 ARG A N 1
ATOM 1623 C CA . ARG A 1 200 ? 7 -19.75 -16.188 1 97.88 200 ARG A CA 1
ATOM 1624 C C . ARG A 1 200 ? 7.508 -19.766 -14.758 1 97.88 200 ARG A C 1
ATOM 1626 O O . ARG A 1 200 ? 8.492 -20.438 -14.445 1 97.88 200 ARG A O 1
ATOM 1633 N N . VAL A 1 201 ? 6.875 -18.969 -13.891 1 98.62 201 VAL A N 1
ATOM 1634 C CA . VAL A 1 201 ? 7.293 -18.906 -12.492 1 98.62 201 VAL A CA 1
ATOM 1635 C C . VAL A 1 201 ? 7.031 -20.266 -11.82 1 98.62 201 VAL A C 1
ATOM 1637 O O . VAL A 1 201 ? 7.852 -20.734 -11.023 1 98.62 201 VAL A O 1
ATOM 1640 N N . ALA A 1 202 ? 5.949 -20.906 -12.141 1 98.38 202 ALA A N 1
ATOM 1641 C CA . ALA A 1 202 ? 5.598 -22.203 -11.57 1 98.38 202 ALA A CA 1
ATOM 1642 C C . ALA A 1 202 ? 6.66 -23.25 -11.891 1 98.38 202 ALA A C 1
ATOM 1644 O O . ALA A 1 202 ? 6.816 -24.234 -11.156 1 98.38 202 ALA A O 1
ATOM 1645 N N . GLU A 1 203 ? 7.395 -23 -12.883 1 97.94 203 GLU A N 1
ATOM 1646 C CA . GLU A 1 203 ? 8.352 -24 -13.359 1 97.94 203 GLU A CA 1
ATOM 1647 C C . GLU A 1 203 ? 9.781 -23.594 -13.023 1 97.94 203 GLU A C 1
ATOM 1649 O O . GLU A 1 203 ? 10.734 -24.25 -13.453 1 97.94 203 GLU A O 1
ATOM 1654 N N . LEU A 1 204 ? 9.938 -22.516 -12.367 1 98.25 204 LEU A N 1
ATOM 1655 C CA . LEU A 1 204 ? 11.289 -22.109 -11.984 1 98.25 204 LEU A CA 1
ATOM 1656 C C . LEU A 1 204 ? 11.977 -23.203 -11.18 1 98.25 204 LEU A C 1
ATOM 1658 O O . LEU A 1 204 ? 11.43 -23.688 -10.18 1 98.25 204 LEU A O 1
ATOM 1662 N N . PRO A 1 205 ? 13.164 -23.594 -11.57 1 98.19 205 PRO A N 1
ATOM 1663 C CA . PRO A 1 205 ? 13.883 -24.625 -10.82 1 98.19 205 PRO A CA 1
ATOM 1664 C C . PRO A 1 205 ? 14.117 -24.234 -9.359 1 98.19 205 PRO A C 1
ATOM 1666 O O . PRO A 1 205 ? 14.086 -25.094 -8.477 1 98.19 205 PRO A O 1
ATOM 1669 N N . GLU A 1 206 ? 14.32 -22.953 -9.102 1 98 206 GLU A N 1
ATOM 1670 C CA . GLU A 1 206 ? 14.609 -22.453 -7.762 1 98 206 GLU A CA 1
ATOM 1671 C C . GLU A 1 206 ? 13.414 -22.641 -6.832 1 98 206 GLU A C 1
ATOM 1673 O O . GLU A 1 206 ? 13.562 -22.656 -5.609 1 98 206 GLU A O 1
ATOM 1678 N N . LEU A 1 207 ? 12.25 -22.797 -7.441 1 98.56 207 LEU A N 1
ATOM 1679 C CA . LEU A 1 207 ? 11.039 -22.844 -6.625 1 98.56 207 LEU A CA 1
ATOM 1680 C C . LEU A 1 207 ? 10.477 -24.266 -6.555 1 98.56 207 LEU A C 1
ATOM 1682 O O . LEU A 1 207 ? 9.57 -24.531 -5.762 1 98.56 207 LEU A O 1
ATOM 1686 N N . ARG A 1 208 ? 10.93 -25.156 -7.34 1 97.31 208 ARG A N 1
ATOM 1687 C CA . ARG A 1 208 ? 10.352 -26.484 -7.5 1 97.31 208 ARG A CA 1
ATOM 1688 C C . ARG A 1 208 ? 10.242 -27.203 -6.156 1 97.31 208 ARG A C 1
ATOM 1690 O O . ARG A 1 208 ? 9.18 -27.719 -5.809 1 97.31 208 ARG A O 1
ATOM 1697 N N . GLY A 1 209 ? 11.344 -27.25 -5.418 1 97.38 209 GLY A N 1
ATOM 1698 C CA . GLY A 1 209 ? 11.352 -27.906 -4.121 1 97.38 209 GLY A CA 1
ATOM 1699 C C . GLY A 1 209 ? 10.352 -27.312 -3.146 1 97.38 209 GLY A C 1
ATOM 1700 O O . GLY A 1 209 ? 9.648 -28.031 -2.439 1 97.38 209 GLY A O 1
ATOM 1701 N N . TYR A 1 210 ? 10.297 -26.016 -3.111 1 98.44 210 TYR A N 1
ATOM 1702 C CA . TYR A 1 210 ? 9.398 -25.312 -2.191 1 98.44 210 TYR A CA 1
ATOM 1703 C C . TYR A 1 210 ? 7.941 -25.547 -2.568 1 98.44 210 TYR A C 1
ATOM 1705 O O . TYR A 1 210 ? 7.117 -25.875 -1.714 1 98.44 210 TYR A O 1
ATOM 1713 N N . LEU A 1 211 ? 7.629 -25.391 -3.889 1 98.12 211 LEU A N 1
ATOM 1714 C CA . LEU A 1 211 ? 6.25 -25.484 -4.352 1 98.12 211 LEU A CA 1
ATOM 1715 C C . LEU A 1 211 ? 5.715 -26.906 -4.176 1 98.12 211 LEU A C 1
ATOM 1717 O O . LEU A 1 211 ? 4.504 -27.094 -4.027 1 98.12 211 LEU A O 1
ATOM 1721 N N . ALA A 1 212 ? 6.559 -27.875 -4.07 1 97.25 212 ALA A N 1
ATOM 1722 C CA . ALA A 1 212 ? 6.156 -29.266 -3.947 1 97.25 212 ALA A CA 1
ATOM 1723 C C . ALA A 1 212 ? 6.191 -29.719 -2.49 1 97.25 212 ALA A C 1
ATOM 1725 O O . ALA A 1 212 ? 5.805 -30.844 -2.174 1 97.25 212 ALA A O 1
ATOM 1726 N N . SER A 1 213 ? 6.648 -28.875 -1.625 1 97.06 213 SER A N 1
ATOM 1727 C CA . SER A 1 213 ? 6.859 -29.266 -0.237 1 97.06 213 SER A CA 1
ATOM 1728 C C . SER A 1 213 ? 5.672 -28.875 0.636 1 97.06 213 SER A C 1
ATOM 1730 O O . SER A 1 213 ? 4.82 -28.078 0.219 1 97.06 213 SER A O 1
ATOM 1732 N N . ASP A 1 214 ? 5.711 -29.359 1.896 1 94.69 214 ASP A N 1
ATOM 1733 C CA . ASP A 1 214 ? 4.68 -29.031 2.877 1 94.69 214 ASP A CA 1
ATOM 1734 C C . ASP A 1 214 ? 4.938 -27.672 3.514 1 94.69 214 ASP A C 1
ATOM 1736 O O . ASP A 1 214 ? 4.105 -27.156 4.266 1 94.69 214 ASP A O 1
ATOM 1740 N N . ARG A 1 215 ? 6.027 -27.094 3.119 1 96 215 ARG A N 1
ATOM 1741 C CA . ARG A 1 215 ? 6.309 -25.766 3.621 1 96 215 ARG A CA 1
ATOM 1742 C C . ARG A 1 215 ? 5.414 -24.719 2.951 1 96 215 ARG A C 1
ATOM 1744 O O . ARG A 1 215 ? 5.168 -23.656 3.514 1 96 215 ARG A O 1
ATOM 1751 N N . ARG A 1 216 ? 5.102 -25.031 1.738 1 97.19 216 ARG A N 1
ATOM 1752 C CA . ARG A 1 216 ? 4.137 -24.172 1.068 1 97.19 216 ARG A CA 1
ATOM 1753 C C . ARG A 1 216 ? 2.73 -24.391 1.621 1 97.19 216 ARG A C 1
ATOM 1755 O O . ARG A 1 216 ? 2.164 -25.469 1.484 1 97.19 216 ARG A O 1
ATOM 1762 N N . LEU A 1 217 ? 2.195 -23.391 2.207 1 96.5 217 LEU A N 1
ATOM 1763 C CA . LEU A 1 217 ? 0.885 -23.5 2.838 1 96.5 217 LEU A CA 1
ATOM 1764 C C . LEU A 1 217 ? -0.228 -23.406 1.8 1 96.5 217 LEU A C 1
ATOM 1766 O O . LEU A 1 217 ? -0.147 -22.594 0.875 1 96.5 217 LEU A O 1
ATOM 1770 N N . PRO A 1 218 ? -1.249 -24.219 1.927 1 96.38 218 PRO A N 1
ATOM 1771 C CA . PRO A 1 218 ? -2.369 -24.141 0.986 1 96.38 218 PRO A CA 1
ATOM 1772 C C . PRO A 1 218 ? -3.236 -22.906 1.196 1 96.38 218 PRO A C 1
ATOM 1774 O O . PRO A 1 218 ? -3.295 -22.375 2.307 1 96.38 218 PRO A O 1
ATOM 1777 N N . PHE A 1 219 ? -3.875 -22.5 0.103 1 96.75 219 PHE A N 1
ATOM 1778 C CA . PHE A 1 219 ? -4.902 -21.484 0.276 1 96.75 219 PHE A CA 1
ATOM 1779 C C . PHE A 1 219 ? -6 -21.984 1.212 1 96.75 219 PHE A C 1
ATOM 1781 O O . PHE A 1 219 ? -6.262 -23.188 1.293 1 96.75 219 PHE A O 1
ATOM 1788 N N . GLY A 1 220 ? -6.648 -21.156 1.897 1 92.06 220 GLY A N 1
ATOM 1789 C CA . GLY A 1 220 ? -7.691 -21.422 2.875 1 92.06 220 GLY A CA 1
ATOM 1790 C C . GLY A 1 220 ? -8.445 -20.188 3.305 1 92.06 220 GLY A C 1
ATOM 1791 O O . GLY A 1 220 ? -8.938 -19.422 2.463 1 92.06 220 GLY A O 1
ATOM 1792 N N . ASP A 1 221 ? -8.461 -19.922 4.602 1 88.06 221 ASP A N 1
ATOM 1793 C CA . ASP A 1 221 ? -9.242 -18.812 5.141 1 88.06 221 ASP A CA 1
ATOM 1794 C C . ASP A 1 221 ? -8.43 -17.531 5.133 1 88.06 221 ASP A C 1
ATOM 1796 O O . ASP A 1 221 ? -8.703 -16.609 5.918 1 88.06 221 ASP A O 1
ATOM 1800 N N . GLY A 1 222 ? -7.59 -17.406 4.23 1 93.12 222 GLY A N 1
ATOM 1801 C CA . GLY A 1 222 ? -6.734 -16.234 4.137 1 93.12 222 GLY A CA 1
ATOM 1802 C C . GLY A 1 222 ? -7.234 -15.211 3.131 1 93.12 222 GLY A C 1
ATOM 1803 O O . GLY A 1 222 ? -8.445 -15.008 2.986 1 93.12 222 GLY A O 1
ATOM 1804 N N . ILE A 1 223 ? -6.398 -14.523 2.451 1 96.62 223 ILE A N 1
ATOM 1805 C CA . ILE A 1 223 ? -6.668 -13.398 1.568 1 96.62 223 ILE A CA 1
ATOM 1806 C C . ILE A 1 223 ? -7.539 -13.852 0.401 1 96.62 223 ILE A C 1
ATOM 1808 O O . ILE A 1 223 ? -8.516 -13.188 0.048 1 96.62 223 ILE A O 1
ATOM 1812 N N . PHE A 1 224 ? -7.219 -14.977 -0.15 1 97.81 224 PHE A N 1
ATOM 1813 C CA . PHE A 1 224 ? -7.883 -15.461 -1.357 1 97.81 224 PHE A CA 1
ATOM 1814 C C . PHE A 1 224 ? -8.859 -16.578 -1.029 1 97.81 224 PHE A C 1
ATOM 1816 O O . PHE A 1 224 ? -8.703 -17.703 -1.517 1 97.81 224 PHE A O 1
ATOM 1823 N N . ARG A 1 225 ? -9.93 -16.266 -0.353 1 96.44 225 ARG A N 1
ATOM 1824 C CA . ARG A 1 225 ? -10.922 -17.266 0.036 1 96.44 225 ARG A CA 1
ATOM 1825 C C . ARG A 1 225 ? -11.906 -17.531 -1.101 1 96.44 225 ARG A C 1
ATOM 1827 O O . ARG A 1 225 ? -12.328 -16.594 -1.792 1 96.44 225 ARG A O 1
ATOM 1834 N N . HIS A 1 226 ? -12.188 -18.797 -1.136 1 97.12 226 HIS A N 1
ATOM 1835 C CA . HIS A 1 226 ? -13.172 -19.156 -2.146 1 97.12 226 HIS A CA 1
ATOM 1836 C C . HIS A 1 226 ? -14.562 -19.312 -1.53 1 97.12 226 HIS A C 1
ATOM 1838 O O . HIS A 1 226 ? -14.766 -20.156 -0.656 1 97.12 226 HIS A O 1
ATOM 1844 N N . TYR A 1 227 ? -15.43 -18.5 -1.905 1 97.25 227 TYR A N 1
ATOM 1845 C CA . TYR A 1 227 ? -16.859 -18.625 -1.685 1 97.25 227 TYR A CA 1
ATOM 1846 C C . TYR A 1 227 ? -17.609 -18.75 -3.008 1 97.25 227 TYR A C 1
ATOM 1848 O O . TYR A 1 227 ? -17.672 -17.812 -3.793 1 97.25 227 TYR A O 1
ATOM 1856 N N . PRO A 1 228 ? -18.172 -19.859 -3.232 1 97 228 PRO A N 1
ATOM 1857 C CA . PRO A 1 228 ? -18.812 -20.094 -4.531 1 97 228 PRO A CA 1
ATOM 1858 C C . PRO A 1 228 ? -19.781 -18.984 -4.91 1 97 228 PRO A C 1
ATOM 1860 O O . PRO A 1 228 ? -19.906 -18.625 -6.086 1 97 228 PRO A O 1
ATOM 1863 N N . GLU A 1 229 ? -20.438 -18.391 -3.945 1 97.5 229 GLU A N 1
ATOM 1864 C CA . GLU A 1 229 ? -21.469 -17.375 -4.215 1 97.5 229 GLU A CA 1
ATOM 1865 C C . GLU A 1 229 ? -20.844 -16.047 -4.613 1 97.5 229 GLU A C 1
ATOM 1867 O O . GLU A 1 229 ? -21.531 -15.172 -5.152 1 97.5 229 GLU A O 1
ATOM 1872 N N . LEU A 1 230 ? -19.625 -15.859 -4.266 1 97.81 230 LEU A N 1
ATOM 1873 C CA . LEU A 1 230 ? -18.938 -14.625 -4.629 1 97.81 230 LEU A CA 1
ATOM 1874 C C . LEU A 1 230 ? -18.297 -14.734 -6.008 1 97.81 230 LEU A C 1
ATOM 1876 O O . LEU A 1 230 ? -17.875 -13.734 -6.582 1 97.81 230 LEU A O 1
ATOM 1880 N N . ASP A 1 231 ? -18.25 -15.969 -6.387 1 96.75 231 ASP A N 1
ATOM 1881 C CA . ASP A 1 231 ? -17.672 -16.234 -7.707 1 96.75 231 ASP A CA 1
ATOM 1882 C C . ASP A 1 231 ? -18.734 -16.047 -8.797 1 96.75 231 ASP A C 1
ATOM 1884 O O . ASP A 1 231 ? -19.906 -15.828 -8.508 1 96.75 231 ASP A O 1
ATOM 1888 N N . GLY A 1 232 ? -18.281 -15.859 -10.07 1 90.06 232 GLY A N 1
ATOM 1889 C CA . GLY A 1 232 ? -19.156 -15.641 -11.219 1 90.06 232 GLY A CA 1
ATOM 1890 C C . GLY A 1 232 ? -18.391 -15.578 -12.531 1 90.06 232 GLY A C 1
ATOM 1891 O O . GLY A 1 232 ? -17.172 -15.43 -12.539 1 90.06 232 GLY A O 1
ATOM 1892 N N . ALA A 1 233 ? -19.281 -15.766 -13.508 1 85.12 233 ALA A N 1
ATOM 1893 C CA . ALA A 1 233 ? -18.703 -15.742 -14.844 1 85.12 233 ALA A CA 1
ATOM 1894 C C . ALA A 1 233 ? -18.609 -14.32 -15.391 1 85.12 233 ALA A C 1
ATOM 1896 O O . ALA A 1 233 ? -19.438 -13.461 -15.039 1 85.12 233 ALA A O 1
ATOM 1897 N N . MET B 1 1 ? 16.094 20.172 -14.547 1 71.12 1 MET B N 1
ATOM 1898 C CA . MET B 1 1 ? 14.773 20.266 -15.164 1 71.12 1 MET B CA 1
ATOM 1899 C C . MET B 1 1 ? 13.68 19.984 -14.141 1 71.12 1 MET B C 1
ATOM 1901 O O . MET B 1 1 ? 13.906 19.281 -13.156 1 71.12 1 MET B O 1
ATOM 1905 N N . ALA B 1 2 ? 12.531 20.625 -14.219 1 91.12 2 ALA B N 1
ATOM 1906 C CA . ALA B 1 2 ? 11.438 20.531 -13.258 1 91.12 2 ALA B CA 1
ATOM 1907 C C . ALA B 1 2 ? 10.68 19.219 -13.414 1 91.12 2 ALA B C 1
ATOM 1909 O O . ALA B 1 2 ? 10.547 18.703 -14.531 1 91.12 2 ALA B O 1
ATOM 1910 N N . TYR B 1 3 ? 10.383 18.578 -12.312 1 98.25 3 TYR B N 1
ATOM 1911 C CA . TYR B 1 3 ? 9.531 17.391 -12.32 1 98.25 3 TYR B CA 1
ATOM 1912 C C . TYR B 1 3 ? 8.125 17.719 -12.781 1 98.25 3 TYR B C 1
ATOM 1914 O O . TYR B 1 3 ? 7.664 18.859 -12.617 1 98.25 3 TYR B O 1
ATOM 1922 N N . ASP B 1 4 ? 7.504 16.75 -13.422 1 98.5 4 ASP B N 1
ATOM 1923 C CA . ASP B 1 4 ? 6.078 16.859 -13.727 1 98.5 4 ASP B CA 1
ATOM 1924 C C . ASP B 1 4 ? 5.254 15.938 -12.828 1 98.5 4 ASP B C 1
ATOM 1926 O O . ASP B 1 4 ? 5.398 14.719 -12.891 1 98.5 4 ASP B O 1
ATOM 1930 N N . LEU B 1 5 ? 4.41 16.547 -12.047 1 98.62 5 LEU B N 1
ATOM 1931 C CA . LEU B 1 5 ? 3.48 15.766 -11.234 1 98.62 5 LEU B CA 1
ATOM 1932 C C . LEU B 1 5 ? 2.105 15.711 -11.891 1 98.62 5 LEU B C 1
ATOM 1934 O O . LEU B 1 5 ? 1.551 16.75 -12.266 1 98.62 5 LEU B O 1
ATOM 1938 N N . TRP B 1 6 ? 1.612 14.531 -12.055 1 98.62 6 TRP B N 1
ATOM 1939 C CA . TRP B 1 6 ? 0.267 14.328 -12.578 1 98.62 6 TRP B CA 1
ATOM 1940 C C . TRP B 1 6 ? -0.659 13.758 -11.516 1 98.62 6 TRP B C 1
ATOM 1942 O O . TRP B 1 6 ? -0.375 12.703 -10.93 1 98.62 6 TRP B O 1
ATOM 1952 N N . TYR B 1 7 ? -1.73 14.445 -11.211 1 97.62 7 TYR B N 1
ATOM 1953 C CA . TYR B 1 7 ? -2.82 14.023 -10.336 1 97.62 7 TYR B CA 1
ATOM 1954 C C . TYR B 1 7 ? -4.113 14.75 -10.688 1 97.62 7 TYR B C 1
ATOM 1956 O O . TYR B 1 7 ? -4.082 15.812 -11.312 1 97.62 7 TYR B O 1
ATOM 1964 N N . TRP B 1 8 ? -5.223 14.219 -10.312 1 95.06 8 TRP B N 1
ATOM 1965 C CA . TRP B 1 8 ? -6.527 14.805 -10.609 1 95.06 8 TRP B CA 1
ATOM 1966 C C . TRP B 1 8 ? -6.594 16.25 -10.125 1 95.06 8 TRP B C 1
ATOM 1968 O O . TRP B 1 8 ? -6.145 16.562 -9.023 1 95.06 8 TRP B O 1
ATOM 1978 N N . ASP B 1 9 ? -7.16 17.047 -10.914 1 93.31 9 ASP B N 1
ATOM 1979 C CA . ASP B 1 9 ? -7.34 18.438 -10.523 1 93.31 9 ASP B CA 1
ATOM 1980 C C . ASP B 1 9 ? -8.539 18.594 -9.594 1 93.31 9 ASP B C 1
ATOM 1982 O O . ASP B 1 9 ? -9.477 17.781 -9.633 1 93.31 9 ASP B O 1
ATOM 1986 N N . GLY B 1 10 ? -8.398 19.594 -8.688 1 93.56 10 GLY B N 1
ATOM 1987 C CA . GLY B 1 10 ? -9.562 20 -7.914 1 93.56 10 GLY B CA 1
ATOM 1988 C C . GLY B 1 10 ? -9.617 19.344 -6.543 1 93.56 10 GLY B C 1
ATOM 1989 O O . GLY B 1 10 ? -10.445 19.719 -5.707 1 93.56 10 GLY B O 1
ATOM 1990 N N . ILE B 1 11 ? -8.758 18.359 -6.312 1 95 11 ILE B N 1
ATOM 1991 C CA . ILE B 1 11 ? -8.727 17.719 -5 1 95 11 ILE B CA 1
ATOM 1992 C C . ILE B 1 11 ? -7.277 17.5 -4.57 1 95 11 ILE B C 1
ATOM 1994 O O . ILE B 1 11 ? -6.406 17.234 -5.402 1 95 11 ILE B O 1
ATOM 1998 N N . PRO B 1 12 ? -6.969 17.547 -3.271 1 96.94 12 PRO B N 1
ATOM 1999 C CA . PRO B 1 12 ? -5.613 17.219 -2.84 1 96.94 12 PRO B CA 1
ATOM 2000 C C . PRO B 1 12 ? -5.25 15.758 -3.135 1 96.94 12 PRO B C 1
ATOM 2002 O O . PRO B 1 12 ? -4.234 15.492 -3.785 1 96.94 12 PRO B O 1
ATOM 2005 N N . GLY B 1 13 ? -6.262 14.812 -2.605 1 97 13 GLY B N 1
ATOM 2006 C CA . GLY B 1 13 ? -6.117 13.398 -2.885 1 97 13 GLY B CA 1
ATOM 2007 C C . GLY B 1 13 ? -4.746 12.852 -2.525 1 97 13 GLY B C 1
ATOM 2008 O O . GLY B 1 13 ? -4.094 13.359 -1.609 1 97 13 GLY B O 1
ATOM 2009 N N . ARG B 1 14 ? -4.332 11.836 -3.232 1 98.31 14 ARG B N 1
ATOM 2010 C CA . ARG B 1 14 ? -3.043 11.195 -2.996 1 98.31 14 ARG B CA 1
ATOM 2011 C C . ARG B 1 14 ? -1.898 12.055 -3.518 1 98.31 14 ARG B C 1
ATOM 2013 O O . ARG B 1 14 ? -0.748 11.883 -3.111 1 98.31 14 ARG B O 1
ATOM 2020 N N . GLY B 1 15 ? -2.195 12.992 -4.414 1 98.31 15 GLY B N 1
ATOM 2021 C CA . GLY B 1 15 ? -1.189 13.891 -4.949 1 98.31 15 GLY B CA 1
ATOM 2022 C C . GLY B 1 15 ? -0.629 14.844 -3.914 1 98.31 15 GLY B C 1
ATOM 2023 O O . GLY B 1 15 ? 0.52 15.281 -4.02 1 98.31 15 GLY B O 1
ATOM 2024 N N . GLU B 1 16 ? -1.423 15.164 -2.918 1 98.75 16 GLU B N 1
ATOM 2025 C CA . GLU B 1 16 ? -1.004 16.141 -1.918 1 98.75 16 GLU B CA 1
ATOM 2026 C C . GLU B 1 16 ? 0.166 15.617 -1.09 1 98.75 16 GLU B C 1
ATOM 2028 O O . GLU B 1 16 ? 1.032 16.391 -0.672 1 98.75 16 GLU B O 1
ATOM 2033 N N . PHE B 1 17 ? 0.264 14.32 -0.838 1 98.88 17 PHE B N 1
ATOM 2034 C CA . PHE B 1 17 ? 1.414 13.742 -0.153 1 98.88 17 PHE B CA 1
ATOM 2035 C C . PHE B 1 17 ? 2.705 14.07 -0.895 1 98.88 17 PHE B C 1
ATOM 2037 O O . PHE B 1 17 ? 3.723 14.383 -0.273 1 98.88 17 PHE B O 1
ATOM 2044 N N . VAL B 1 18 ? 2.627 13.992 -2.191 1 98.94 18 VAL B N 1
ATOM 2045 C CA . VAL B 1 18 ? 3.783 14.266 -3.041 1 98.94 18 VAL B CA 1
ATOM 2046 C C . VAL B 1 18 ? 4.055 15.766 -3.086 1 98.94 18 VAL B C 1
ATOM 2048 O O . VAL B 1 18 ? 5.203 16.203 -2.963 1 98.94 18 VAL B O 1
ATOM 2051 N N . ARG B 1 19 ? 2.99 16.609 -3.18 1 98.81 19 ARG B N 1
ATOM 2052 C CA . ARG B 1 19 ? 3.146 18.062 -3.227 1 98.81 19 ARG B CA 1
ATOM 2053 C C . ARG B 1 19 ? 3.83 18.578 -1.966 1 98.81 19 ARG B C 1
ATOM 2055 O O . ARG B 1 19 ? 4.719 19.438 -2.041 1 98.81 19 ARG B O 1
ATOM 2062 N N . LEU B 1 20 ? 3.424 18.047 -0.859 1 98.94 20 LEU B N 1
ATOM 2063 C CA . LEU B 1 20 ? 4.016 18.484 0.397 1 98.94 20 LEU B CA 1
ATOM 2064 C C . LEU B 1 20 ? 5.516 18.219 0.417 1 98.94 20 LEU B C 1
ATOM 2066 O O . LEU B 1 20 ? 6.293 19.062 0.884 1 98.94 20 LEU B O 1
ATOM 2070 N N . ALA B 1 21 ? 5.914 17.047 -0.04 1 98.94 21 ALA B N 1
ATOM 2071 C CA . ALA B 1 21 ? 7.34 16.719 -0.092 1 98.94 21 ALA B CA 1
ATOM 2072 C C . ALA B 1 21 ? 8.078 17.641 -1.052 1 98.94 21 ALA B C 1
ATOM 2074 O O . ALA B 1 21 ? 9.172 18.125 -0.739 1 98.94 21 ALA B O 1
ATOM 2075 N N . LEU B 1 22 ? 7.465 17.891 -2.219 1 98.88 22 LEU B N 1
ATOM 2076 C CA . LEU B 1 22 ? 8.086 18.75 -3.209 1 98.88 22 LEU B CA 1
ATOM 2077 C C . LEU B 1 22 ? 8.219 20.188 -2.678 1 98.88 22 LEU B C 1
ATOM 2079 O O . LEU B 1 22 ? 9.266 20.812 -2.828 1 98.88 22 LEU B O 1
ATOM 2083 N N . GLU B 1 23 ? 7.176 20.672 -2.041 1 98.81 23 GLU B N 1
ATOM 2084 C CA . GLU B 1 23 ? 7.148 22.031 -1.505 1 98.81 23 GLU B CA 1
ATOM 2085 C C . GLU B 1 23 ? 8.133 22.188 -0.347 1 98.81 23 GLU B C 1
ATOM 2087 O O . GLU B 1 23 ? 8.961 23.094 -0.346 1 98.81 23 GLU B O 1
ATOM 2092 N N . ALA B 1 24 ? 8.07 21.281 0.594 1 98.75 24 ALA B N 1
ATOM 2093 C CA . ALA B 1 24 ? 8.953 21.359 1.754 1 98.75 24 ALA B CA 1
ATOM 2094 C C . ALA B 1 24 ? 10.414 21.219 1.341 1 98.75 24 ALA B C 1
ATOM 2096 O O . ALA B 1 24 ? 11.297 21.844 1.933 1 98.75 24 ALA B O 1
ATOM 2097 N N . GLY B 1 25 ? 10.664 20.375 0.374 1 98.5 25 GLY B N 1
ATOM 2098 C CA . GLY B 1 25 ? 12.016 20.141 -0.109 1 98.5 25 GLY B CA 1
ATOM 2099 C C . GLY B 1 25 ? 12.5 21.219 -1.06 1 98.5 25 GLY B C 1
ATOM 2100 O O . GLY B 1 25 ? 13.648 21.188 -1.511 1 98.5 25 GLY B O 1
ATOM 2101 N N . LYS B 1 26 ? 11.633 22.172 -1.411 1 98.19 26 LYS B N 1
ATOM 2102 C CA . LYS B 1 26 ? 11.945 23.219 -2.371 1 98.19 26 LYS B CA 1
ATOM 2103 C C . LYS B 1 26 ? 12.398 22.641 -3.703 1 98.19 26 LYS B C 1
ATOM 2105 O O . LYS B 1 26 ? 13.391 23.094 -4.281 1 98.19 26 LYS B O 1
ATOM 2110 N N . ILE B 1 27 ? 11.734 21.641 -4.113 1 98.44 27 ILE B N 1
ATOM 2111 C CA . ILE B 1 27 ? 12.023 20.969 -5.367 1 98.44 27 ILE B CA 1
ATOM 2112 C C . ILE B 1 27 ? 11.109 21.5 -6.469 1 98.44 27 ILE B C 1
ATOM 2114 O O . ILE B 1 27 ? 9.883 21.391 -6.375 1 98.44 27 ILE B O 1
ATOM 2118 N N . PRO B 1 28 ? 11.664 22.094 -7.48 1 97.94 28 PRO B N 1
ATOM 2119 C CA . PRO B 1 28 ? 10.82 22.625 -8.547 1 97.94 28 PRO B CA 1
ATOM 2120 C C . PRO B 1 28 ? 10 21.547 -9.25 1 97.94 28 PRO B C 1
ATOM 2122 O O . PRO B 1 28 ? 10.5 20.453 -9.508 1 97.94 28 PRO B O 1
ATOM 2125 N N . TYR B 1 29 ? 8.742 21.891 -9.5 1 98.38 29 TYR B N 1
ATOM 2126 C CA . TYR B 1 29 ? 7.879 20.969 -10.219 1 98.38 29 TYR B CA 1
ATOM 2127 C C . TYR B 1 29 ? 6.734 21.703 -10.906 1 98.38 29 TYR B C 1
ATOM 2129 O O . TYR B 1 29 ? 6.457 22.859 -10.586 1 98.38 29 TYR B O 1
ATOM 2137 N N . ARG B 1 30 ? 6.148 21.031 -11.836 1 97.81 30 ARG B N 1
ATOM 2138 C CA . ARG B 1 30 ? 4.918 21.469 -12.484 1 97.81 30 ARG B CA 1
ATOM 2139 C C . ARG B 1 30 ? 3.746 20.562 -12.117 1 97.81 30 ARG B C 1
ATOM 2141 O O . ARG B 1 30 ? 3.844 19.344 -12.219 1 97.81 30 ARG B O 1
ATOM 2148 N N . ASP B 1 31 ? 2.699 21.125 -11.656 1 97.31 31 ASP B N 1
ATOM 2149 C CA . ASP B 1 31 ? 1.453 20.406 -11.414 1 97.31 31 ASP B CA 1
ATOM 2150 C C . ASP B 1 31 ? 0.625 20.297 -12.695 1 97.31 31 ASP B C 1
ATOM 2152 O O . ASP B 1 31 ? -0.321 21.062 -12.891 1 97.31 31 ASP B O 1
ATOM 2156 N N . ARG B 1 32 ? 0.792 19.344 -13.469 1 97.62 32 ARG B N 1
ATOM 2157 C CA . ARG B 1 32 ? 0.471 19.328 -14.891 1 97.62 32 ARG B CA 1
ATOM 2158 C C . ARG B 1 32 ? -1.037 19.344 -15.109 1 97.62 32 ARG B C 1
ATOM 2160 O O . ARG B 1 32 ? -1.531 20.047 -15.984 1 97.62 32 ARG B O 1
ATOM 2167 N N . ALA B 1 33 ? -1.747 18.609 -14.281 1 95 33 ALA B N 1
ATOM 2168 C CA . ALA B 1 33 ? -3.184 18.5 -14.516 1 95 33 ALA B CA 1
ATOM 2169 C C . ALA B 1 33 ? -3.896 19.812 -14.188 1 95 33 ALA B C 1
ATOM 2171 O O . ALA B 1 33 ? -5.062 19.984 -14.547 1 95 33 ALA B O 1
ATOM 2172 N N . ARG B 1 34 ? -3.207 20.719 -13.508 1 94.88 34 ARG B N 1
ATOM 2173 C CA . ARG B 1 34 ? -3.805 22 -13.133 1 94.88 34 ARG B CA 1
ATOM 2174 C C . ARG B 1 34 ? -3.447 23.078 -14.133 1 94.88 34 ARG B C 1
ATOM 2176 O O . ARG B 1 34 ? -3.92 24.219 -14.023 1 94.88 34 ARG B O 1
ATOM 2183 N N . GLU B 1 35 ? -2.625 22.703 -15.07 1 95.19 35 GLU B N 1
ATOM 2184 C CA . GLU B 1 35 ? -2.256 23.656 -16.109 1 95.19 35 GLU B CA 1
ATOM 2185 C C . GLU B 1 35 ? -3.287 23.672 -17.234 1 95.19 35 GLU B C 1
ATOM 2187 O O . GLU B 1 35 ? -3.826 22.625 -17.609 1 95.19 35 GLU B O 1
ATOM 2192 N N . PRO B 1 36 ? -3.502 24.844 -17.766 1 93.12 36 PRO B N 1
ATOM 2193 C CA . PRO B 1 36 ? -4.477 24.938 -18.844 1 93.12 36 PRO B CA 1
ATOM 2194 C C . PRO B 1 36 ? -4.117 24.047 -20.047 1 93.12 36 PRO B C 1
ATOM 2196 O O . PRO B 1 36 ? -2.953 24 -20.453 1 93.12 36 PRO B O 1
ATOM 2199 N N . GLY B 1 37 ? -5.09 23.328 -20.531 1 91.62 37 GLY B N 1
ATOM 2200 C CA . GLY B 1 37 ? -4.938 22.562 -21.75 1 91.62 37 GLY B CA 1
ATOM 2201 C C . GLY B 1 37 ? -4.371 21.172 -21.531 1 91.62 37 GLY B C 1
ATOM 2202 O O . GLY B 1 37 ? -4.285 20.375 -22.469 1 91.62 37 GLY B O 1
ATOM 2203 N N . GLU B 1 38 ? -3.973 20.906 -20.375 1 89.38 38 GLU B N 1
ATOM 2204 C CA . GLU B 1 38 ? -3.402 19.594 -20.078 1 89.38 38 GLU B CA 1
ATOM 2205 C C . GLU B 1 38 ? -4.496 18.562 -19.859 1 89.38 38 GLU B C 1
ATOM 2207 O O . GLU B 1 38 ? -5.527 18.859 -19.25 1 89.38 38 GLU B O 1
ATOM 2212 N N . ASP B 1 39 ? -4.211 17.375 -20.391 1 93.06 39 ASP B N 1
ATOM 2213 C CA . ASP B 1 39 ? -5.117 16.234 -20.281 1 93.06 39 ASP B CA 1
ATOM 2214 C C . ASP B 1 39 ? -4.406 15.031 -19.656 1 93.06 39 ASP B C 1
ATOM 2216 O O . ASP B 1 39 ? -3.676 14.312 -20.344 1 93.06 39 ASP B O 1
ATOM 2220 N N . MET B 1 40 ? -4.703 14.797 -18.469 1 93.81 40 MET B N 1
ATOM 2221 C CA . MET B 1 40 ? -4.023 13.734 -17.734 1 93.81 40 MET B CA 1
ATOM 2222 C C . MET B 1 40 ? -4.332 12.367 -18.328 1 93.81 40 MET B C 1
ATOM 2224 O O . MET B 1 40 ? -3.451 11.516 -18.422 1 93.81 40 MET B O 1
ATOM 2228 N N . LEU B 1 41 ? -5.602 12.125 -18.703 1 93.69 41 LEU B N 1
ATOM 2229 C CA . LEU B 1 41 ? -5.988 10.844 -19.266 1 93.69 41 LEU B CA 1
ATOM 2230 C C . LEU B 1 41 ? -5.242 10.586 -20.578 1 93.69 41 LEU B C 1
ATOM 2232 O O . LEU B 1 41 ? -4.832 9.461 -20.859 1 93.69 41 LEU B O 1
ATOM 2236 N N . ALA B 1 42 ? -5.125 11.617 -21.359 1 94.69 42 ALA B N 1
ATOM 2237 C CA . ALA B 1 42 ? -4.355 11.5 -22.594 1 94.69 42 ALA B CA 1
ATOM 2238 C C . ALA B 1 42 ? -2.895 11.172 -22.297 1 94.69 42 ALA B C 1
ATOM 2240 O O . ALA B 1 42 ? -2.285 10.352 -22.984 1 94.69 42 ALA B O 1
ATOM 2241 N N . ASP B 1 43 ? -2.363 11.836 -21.297 1 95.44 43 ASP B N 1
ATOM 2242 C CA . ASP B 1 43 ? -0.973 11.57 -20.938 1 95.44 43 ASP B CA 1
ATOM 2243 C C . ASP B 1 43 ? -0.799 10.141 -20.438 1 95.44 43 ASP B C 1
ATOM 2245 O O . ASP B 1 43 ? 0.196 9.484 -20.75 1 95.44 43 ASP B O 1
ATOM 2249 N N . MET B 1 44 ? -1.706 9.641 -19.672 1 93.75 44 MET B N 1
ATOM 2250 C CA . MET B 1 44 ? -1.635 8.297 -19.109 1 93.75 44 MET B CA 1
ATOM 2251 C C . MET B 1 44 ? -1.666 7.238 -20.219 1 93.75 44 MET B C 1
ATOM 2253 O O . MET B 1 44 ? -1.126 6.145 -20.047 1 93.75 44 MET B O 1
ATOM 2257 N N . ARG B 1 45 ? -2.268 7.531 -21.312 1 91.75 45 ARG B N 1
ATOM 2258 C CA . ARG B 1 45 ? -2.432 6.574 -22.406 1 91.75 45 ARG B CA 1
ATOM 2259 C C . ARG B 1 45 ? -1.191 6.543 -23.297 1 91.75 45 ARG B C 1
ATOM 2261 O O . ARG B 1 45 ? -1.042 5.645 -24.125 1 91.75 45 ARG B O 1
ATOM 2268 N N . ARG B 1 46 ? -0.36 7.508 -23.031 1 93.19 46 ARG B N 1
ATOM 2269 C CA . ARG B 1 46 ? 0.855 7.52 -23.844 1 93.19 46 ARG B CA 1
ATOM 2270 C C . ARG B 1 46 ? 1.684 6.262 -23.609 1 93.19 46 ARG B C 1
ATOM 2272 O O . ARG B 1 46 ? 1.767 5.77 -22.484 1 93.19 46 ARG B O 1
ATOM 2279 N N . ARG B 1 47 ? 2.246 5.742 -24.656 1 89.75 47 ARG B N 1
ATOM 2280 C CA . ARG B 1 47 ? 3.105 4.566 -24.547 1 89.75 47 ARG B CA 1
ATOM 2281 C C . ARG B 1 47 ? 4.371 4.887 -23.75 1 89.75 47 ARG B C 1
ATOM 2283 O O . ARG B 1 47 ? 5.043 5.883 -24.031 1 89.75 47 ARG B O 1
ATOM 2290 N N . ARG B 1 48 ? 4.57 4.129 -22.734 1 91.81 48 ARG B N 1
ATOM 2291 C CA . ARG B 1 48 ? 5.746 4.227 -21.875 1 91.81 48 ARG B CA 1
ATOM 2292 C C . ARG B 1 48 ? 6.234 2.844 -21.453 1 91.81 48 ARG B C 1
ATOM 2294 O O . ARG B 1 48 ? 5.434 1.911 -21.328 1 91.81 48 ARG B O 1
ATOM 2301 N N . ASP B 1 49 ? 7.504 2.744 -21.219 1 88.25 49 ASP B N 1
ATOM 2302 C CA . ASP B 1 49 ? 8.07 1.493 -20.734 1 88.25 49 ASP B CA 1
ATOM 2303 C C . ASP B 1 49 ? 7.602 1.207 -19.297 1 88.25 49 ASP B C 1
ATOM 2305 O O . ASP B 1 49 ? 7.496 0.046 -18.906 1 88.25 49 ASP B O 1
ATOM 2309 N N . THR B 1 50 ? 7.43 2.287 -18.547 1 94.94 50 THR B N 1
ATOM 2310 C CA . THR B 1 50 ? 7 2.18 -17.156 1 94.94 50 THR B CA 1
ATOM 2311 C C . THR B 1 50 ? 5.707 2.957 -16.922 1 94.94 50 THR B C 1
ATOM 2313 O O . THR B 1 50 ? 5.703 3.977 -16.234 1 94.94 50 THR B O 1
ATOM 2316 N N . ALA B 1 51 ? 4.652 2.42 -17.406 1 96.5 51 ALA B N 1
ATOM 2317 C CA . ALA B 1 51 ? 3.365 3.107 -17.406 1 96.5 51 ALA B CA 1
ATOM 2318 C C . ALA B 1 51 ? 2.742 3.111 -16.016 1 96.5 51 ALA B C 1
ATOM 2320 O O . ALA B 1 51 ? 2.822 2.119 -15.289 1 96.5 51 ALA B O 1
ATOM 2321 N N . PRO B 1 52 ? 2.152 4.215 -15.648 1 98.25 52 PRO B N 1
ATOM 2322 C CA . PRO B 1 52 ? 1.421 4.223 -14.383 1 98.25 52 PRO B CA 1
ATOM 2323 C C . PRO B 1 52 ? 0.09 3.479 -14.461 1 98.25 52 PRO B C 1
ATOM 2325 O O . PRO B 1 52 ? -0.571 3.502 -15.5 1 98.25 52 PRO B O 1
ATOM 2328 N N . PHE B 1 53 ? -0.298 2.807 -13.398 1 97.94 53 PHE B N 1
ATOM 2329 C CA . PHE B 1 53 ? -1.623 2.207 -13.281 1 97.94 53 PHE B CA 1
ATOM 2330 C C . PHE B 1 53 ? -2.684 3.277 -13.047 1 97.94 53 PHE B C 1
ATOM 2332 O O . PHE B 1 53 ? -3.799 3.176 -13.562 1 97.94 53 PHE B O 1
ATOM 2339 N N . ALA B 1 54 ? -2.375 4.297 -12.266 1 97.75 54 ALA B N 1
ATOM 2340 C CA . ALA B 1 54 ? -3.215 5.414 -11.844 1 97.75 54 ALA B CA 1
ATOM 2341 C C . ALA B 1 54 ? -2.367 6.566 -11.312 1 97.75 54 ALA B C 1
ATOM 2343 O O . ALA B 1 54 ? -1.187 6.391 -11.008 1 97.75 54 ALA B O 1
ATOM 2344 N N . PRO B 1 55 ? -2.912 7.77 -11.297 1 98 55 PRO B N 1
ATOM 2345 C CA . PRO B 1 55 ? -2.203 8.844 -10.594 1 98 55 PRO B CA 1
ATOM 2346 C C . PRO B 1 55 ? -2.207 8.656 -9.078 1 98 55 PRO B C 1
ATOM 2348 O O . PRO B 1 55 ? -3.074 7.961 -8.539 1 98 55 PRO B O 1
ATOM 2351 N N . PRO B 1 56 ? -1.277 9.297 -8.477 1 98.56 56 PRO B N 1
ATOM 2352 C CA . PRO B 1 56 ? -0.26 10.227 -8.969 1 98.56 56 PRO B CA 1
ATOM 2353 C C . PRO B 1 56 ? 0.914 9.516 -9.641 1 98.56 56 PRO B C 1
ATOM 2355 O O . PRO B 1 56 ? 1.225 8.375 -9.305 1 98.56 56 PRO B O 1
ATOM 2358 N N . TYR B 1 57 ? 1.533 10.156 -10.578 1 98.75 57 TYR B N 1
ATOM 2359 C CA . TYR B 1 57 ? 2.842 9.758 -11.086 1 98.75 57 TYR B CA 1
ATOM 2360 C C . TYR B 1 57 ? 3.703 10.984 -11.375 1 98.75 57 TYR B C 1
ATOM 2362 O O . TYR B 1 57 ? 3.182 12.07 -11.641 1 98.75 57 TYR B O 1
ATOM 2370 N N . LEU B 1 58 ? 4.949 10.82 -11.203 1 98.69 58 LEU B N 1
ATOM 2371 C CA . LEU B 1 58 ? 5.965 11.859 -11.367 1 98.69 58 LEU B CA 1
ATOM 2372 C C . LEU B 1 58 ? 6.879 11.539 -12.547 1 98.69 58 LEU B C 1
ATOM 2374 O O . LEU B 1 58 ? 7.434 10.445 -12.633 1 98.69 58 LEU B O 1
ATOM 2378 N N . VAL B 1 59 ? 6.949 12.414 -13.508 1 97.94 59 VAL B N 1
ATOM 2379 C CA . VAL B 1 59 ? 7.938 12.312 -14.578 1 97.94 59 VAL B CA 1
ATOM 2380 C C . VAL B 1 59 ? 9.211 13.062 -14.18 1 97.94 59 VAL B C 1
ATOM 2382 O O . VAL B 1 59 ? 9.195 14.281 -14.016 1 97.94 59 VAL B O 1
ATOM 2385 N N . ALA B 1 60 ? 10.258 12.344 -13.953 1 97.31 60 ALA B N 1
ATOM 2386 C CA . ALA B 1 60 ? 11.516 12.867 -13.422 1 97.31 60 ALA B CA 1
ATOM 2387 C C . ALA B 1 60 ? 12.711 12.141 -14.023 1 97.31 60 ALA B C 1
ATOM 2389 O O . ALA B 1 60 ? 12.789 10.906 -13.969 1 97.31 60 ALA B O 1
ATOM 2390 N N . ASP B 1 61 ? 13.68 12.844 -14.633 1 94 61 ASP B N 1
ATOM 2391 C CA . ASP B 1 61 ? 14.938 12.281 -15.117 1 94 61 ASP B CA 1
ATOM 2392 C C . ASP B 1 61 ? 14.695 11.156 -16.109 1 94 61 ASP B C 1
ATOM 2394 O O . ASP B 1 61 ? 15.281 10.078 -16 1 94 61 ASP B O 1
ATOM 2398 N N . GLY B 1 62 ? 13.75 11.359 -16.938 1 93.44 62 GLY B N 1
ATOM 2399 C CA . GLY B 1 62 ? 13.461 10.375 -17.969 1 93.44 62 GLY B CA 1
ATOM 2400 C C . GLY B 1 62 ? 12.633 9.203 -17.469 1 93.44 62 GLY B C 1
ATOM 2401 O O . GLY B 1 62 ? 12.273 8.312 -18.234 1 93.44 62 GLY B O 1
ATOM 2402 N N . MET B 1 63 ? 12.266 9.227 -16.203 1 96.69 63 MET B N 1
ATOM 2403 C CA . MET B 1 63 ? 11.469 8.156 -15.609 1 96.69 63 MET B CA 1
ATOM 2404 C C . MET B 1 63 ? 10.023 8.609 -15.414 1 96.69 63 MET B C 1
ATOM 2406 O O . MET B 1 63 ? 9.75 9.805 -15.32 1 96.69 63 MET B O 1
ATOM 2410 N N . THR B 1 64 ? 9.109 7.664 -15.453 1 98.06 64 THR B N 1
ATOM 2411 C CA . THR B 1 64 ? 7.758 7.809 -14.914 1 98.06 64 THR B CA 1
ATOM 2412 C C . THR B 1 64 ? 7.574 6.949 -13.672 1 98.06 64 THR B C 1
ATOM 2414 O O . THR B 1 64 ? 7.602 5.719 -13.75 1 98.06 64 THR B O 1
ATOM 2417 N N . ILE B 1 65 ? 7.406 7.586 -12.547 1 98.69 65 ILE B N 1
ATOM 2418 C CA . ILE B 1 65 ? 7.324 6.922 -11.258 1 98.69 65 ILE B CA 1
ATOM 2419 C C . ILE B 1 65 ? 5.918 7.082 -10.68 1 98.69 65 ILE B C 1
ATOM 2421 O O . ILE B 1 65 ? 5.488 8.203 -10.391 1 98.69 65 ILE B O 1
ATOM 2425 N N . ALA B 1 66 ? 5.238 5.953 -10.516 1 98.75 66 ALA B N 1
ATOM 2426 C CA . ALA B 1 66 ? 3.885 6.027 -9.977 1 98.75 66 ALA B CA 1
ATOM 2427 C C . ALA B 1 66 ? 3.818 5.434 -8.57 1 98.75 66 ALA B C 1
ATOM 2429 O O . ALA B 1 66 ? 4.828 4.961 -8.039 1 98.75 66 ALA B O 1
ATOM 2430 N N . GLN B 1 67 ? 2.633 5.473 -7.996 1 98.81 67 GLN B N 1
ATOM 2431 C CA . GLN B 1 67 ? 2.398 5.113 -6.602 1 98.81 67 GLN B CA 1
ATOM 2432 C C . GLN B 1 67 ? 2.998 6.156 -5.66 1 98.81 67 GLN B C 1
ATOM 2434 O O . GLN B 1 67 ? 4.199 6.426 -5.711 1 98.81 67 GLN B O 1
ATOM 2439 N N . THR B 1 68 ? 2.238 6.695 -4.777 1 98.94 68 THR B N 1
ATOM 2440 C CA . THR B 1 68 ? 2.629 7.777 -3.877 1 98.94 68 THR B CA 1
ATOM 2441 C C . THR B 1 68 ? 3.875 7.395 -3.084 1 98.94 68 THR B C 1
ATOM 2443 O O . THR B 1 68 ? 4.867 8.125 -3.084 1 98.94 68 THR B O 1
ATOM 2446 N N . ALA B 1 69 ? 3.848 6.199 -2.479 1 98.94 69 ALA B N 1
ATOM 2447 C CA . ALA B 1 69 ? 4.965 5.785 -1.637 1 98.94 69 ALA B CA 1
ATOM 2448 C C . ALA B 1 69 ? 6.242 5.633 -2.457 1 98.94 69 ALA B C 1
ATOM 2450 O O . ALA B 1 69 ? 7.34 5.906 -1.966 1 98.94 69 ALA B O 1
ATOM 2451 N N . ASN B 1 70 ? 6.102 5.168 -3.705 1 98.94 70 ASN B N 1
ATOM 2452 C CA . ASN B 1 70 ? 7.242 4.988 -4.598 1 98.94 70 ASN B CA 1
ATOM 2453 C C . ASN B 1 70 ? 7.836 6.328 -5.023 1 98.94 70 ASN B C 1
ATOM 2455 O O . ASN B 1 70 ? 9.062 6.48 -5.078 1 98.94 70 ASN B O 1
ATOM 2459 N N . ILE B 1 71 ? 6.98 7.324 -5.293 1 98.94 71 ILE B N 1
ATOM 2460 C CA . ILE B 1 71 ? 7.422 8.672 -5.629 1 98.94 71 ILE B CA 1
ATOM 2461 C C . ILE B 1 71 ? 8.172 9.281 -4.445 1 98.94 71 ILE B C 1
ATOM 2463 O O . ILE B 1 71 ? 9.25 9.852 -4.613 1 98.94 71 ILE B O 1
ATOM 2467 N N . LEU B 1 72 ? 7.648 9.094 -3.291 1 98.94 72 LEU B N 1
ATOM 2468 C CA . LEU B 1 72 ? 8.242 9.672 -2.094 1 98.94 72 LEU B CA 1
ATOM 2469 C C . LEU B 1 72 ? 9.562 8.984 -1.754 1 98.94 72 LEU B C 1
ATOM 2471 O O . LEU B 1 72 ? 10.5 9.625 -1.275 1 98.94 72 LEU B O 1
ATOM 2475 N N . LEU B 1 73 ? 9.625 7.684 -1.988 1 98.88 73 LEU B N 1
ATOM 2476 C CA . LEU B 1 73 ? 10.883 6.953 -1.84 1 98.88 73 LEU B CA 1
ATOM 2477 C C . LEU B 1 73 ? 11.961 7.551 -2.734 1 98.88 73 LEU B C 1
ATOM 2479 O O . LEU B 1 73 ? 13.086 7.793 -2.281 1 98.88 73 LEU B O 1
ATOM 2483 N N . PHE B 1 74 ? 11.633 7.836 -3.953 1 98.88 74 PHE B N 1
ATOM 2484 C CA . PHE B 1 74 ? 12.555 8.453 -4.902 1 98.88 74 PHE B CA 1
ATOM 2485 C C . PHE B 1 74 ? 13 9.828 -4.41 1 98.88 74 PHE B C 1
ATOM 2487 O O . PHE B 1 74 ? 14.195 10.117 -4.344 1 98.88 74 PHE B O 1
ATOM 2494 N N . LEU B 1 75 ? 12.055 10.664 -4.004 1 98.81 75 LEU B N 1
ATOM 2495 C CA . LEU B 1 75 ? 12.367 12.016 -3.555 1 98.81 75 LEU B CA 1
ATOM 2496 C C . LEU B 1 75 ? 13.211 11.992 -2.285 1 98.81 75 LEU B C 1
ATOM 2498 O O . LEU B 1 75 ? 14.07 12.852 -2.086 1 98.81 75 LEU B O 1
ATOM 2502 N N . GLY B 1 76 ? 12.859 11.016 -1.447 1 98.44 76 GLY B N 1
ATOM 2503 C CA . GLY B 1 76 ? 13.625 10.859 -0.222 1 98.44 76 GLY B CA 1
ATOM 2504 C C . GLY B 1 76 ? 15.102 10.625 -0.47 1 98.44 76 GLY B C 1
ATOM 2505 O O . GLY B 1 76 ? 15.953 11.25 0.171 1 98.44 76 GLY B O 1
ATOM 2506 N N . VAL B 1 77 ? 15.383 9.742 -1.404 1 97.38 77 VAL B N 1
ATOM 2507 C CA . VAL B 1 77 ? 16.766 9.375 -1.707 1 97.38 77 VAL B CA 1
ATOM 2508 C C . VAL B 1 77 ? 17.438 10.484 -2.516 1 97.38 77 VAL B C 1
ATOM 2510 O O . VAL B 1 77 ? 18.516 10.945 -2.168 1 97.38 77 VAL B O 1
ATOM 2513 N N . GLU B 1 78 ? 16.781 11 -3.492 1 97.62 78 GLU B N 1
ATOM 2514 C CA . GLU B 1 78 ? 17.375 11.914 -4.465 1 97.62 78 GLU B CA 1
ATOM 2515 C C . GLU B 1 78 ? 17.578 13.305 -3.865 1 97.62 78 GLU B C 1
ATOM 2517 O O . GLU B 1 78 ? 18.516 14.008 -4.219 1 97.62 78 GLU B O 1
ATOM 2522 N N . HIS B 1 79 ? 16.734 13.695 -2.928 1 98 79 HIS B N 1
ATOM 2523 C CA . HIS B 1 79 ? 16.75 15.078 -2.465 1 98 79 HIS B CA 1
ATOM 2524 C C . HIS B 1 79 ? 16.969 15.156 -0.958 1 98 79 HIS B C 1
ATOM 2526 O O . HIS B 1 79 ? 16.812 16.219 -0.355 1 98 79 HIS B O 1
ATOM 2532 N N . GLY B 1 80 ? 17.25 14.008 -0.35 1 97.69 80 GLY B N 1
ATOM 2533 C CA . GLY B 1 80 ? 17.625 13.992 1.056 1 97.69 80 GLY B CA 1
ATOM 2534 C C . GLY B 1 80 ? 16.453 14.242 1.986 1 97.69 80 GLY B C 1
ATOM 2535 O O . GLY B 1 80 ? 16.578 14.961 2.975 1 97.69 80 GLY B O 1
ATOM 2536 N N . LEU B 1 81 ? 15.273 13.703 1.674 1 98.62 81 LEU B N 1
ATOM 2537 C CA . LEU B 1 81 ? 14.086 13.867 2.508 1 98.62 81 LEU B CA 1
ATOM 2538 C C . LEU B 1 81 ? 13.875 12.648 3.398 1 98.62 81 LEU B C 1
ATOM 2540 O O . LEU B 1 81 ? 12.773 12.43 3.908 1 98.62 81 LEU B O 1
ATOM 2544 N N . ALA B 1 82 ? 14.82 11.758 3.547 1 98.38 82 ALA B N 1
ATOM 2545 C CA . ALA B 1 82 ? 14.914 10.594 4.426 1 98.38 82 ALA B CA 1
ATOM 2546 C C . ALA B 1 82 ? 16.359 10.367 4.883 1 98.38 82 ALA B C 1
ATOM 2548 O O . ALA B 1 82 ? 17.297 10.906 4.293 1 98.38 82 ALA B O 1
ATOM 2549 N N . PRO B 1 83 ? 16.516 9.602 5.996 1 97.44 83 PRO B N 1
ATOM 2550 C CA . PRO B 1 83 ? 17.875 9.297 6.406 1 97.44 83 PRO B CA 1
ATOM 2551 C C . PRO B 1 83 ? 18.703 8.656 5.293 1 97.44 83 PRO B C 1
ATOM 2553 O O . PRO B 1 83 ? 18.172 7.895 4.484 1 97.44 83 PRO B O 1
ATOM 2556 N N . PRO B 1 84 ? 19.984 8.922 5.266 1 96.44 84 PRO B N 1
ATOM 2557 C CA . PRO B 1 84 ? 20.797 8.461 4.145 1 96.44 84 PRO B CA 1
ATOM 2558 C C . PRO B 1 84 ? 21.156 6.977 4.25 1 96.44 84 PRO B C 1
ATOM 2560 O O . PRO B 1 84 ? 21.562 6.363 3.26 1 96.44 84 PRO B O 1
ATOM 2563 N N . ASP B 1 85 ? 21.125 6.449 5.414 1 96.38 85 ASP B N 1
ATOM 2564 C CA . ASP B 1 85 ? 21.516 5.051 5.566 1 96.38 85 ASP B CA 1
ATOM 2565 C C . ASP B 1 85 ? 20.375 4.109 5.223 1 96.38 85 ASP B C 1
ATOM 2567 O O . ASP B 1 85 ? 19.203 4.512 5.234 1 96.38 85 ASP B O 1
ATOM 2571 N N . ARG B 1 86 ? 20.672 2.867 4.941 1 96.19 86 ARG B N 1
ATOM 2572 C CA . ARG B 1 86 ? 19.734 1.845 4.484 1 96.19 86 ARG B CA 1
ATOM 2573 C C . ARG B 1 86 ? 18.625 1.63 5.508 1 96.19 86 ARG B C 1
ATOM 2575 O O . ARG B 1 86 ? 17.438 1.617 5.152 1 96.19 86 ARG B O 1
ATOM 2582 N N . ALA B 1 87 ? 18.953 1.469 6.777 1 97.06 87 ALA B N 1
ATOM 2583 C CA . ALA B 1 87 ? 17.984 1.202 7.832 1 97.06 87 ALA B CA 1
ATOM 2584 C C . ALA B 1 87 ? 16.969 2.34 7.949 1 97.06 87 ALA B C 1
ATOM 2586 O O . ALA B 1 87 ? 15.773 2.1 8.062 1 97.06 87 ALA B O 1
ATOM 2587 N N . GLY B 1 88 ? 17.531 3.561 7.945 1 97.19 88 GLY B N 1
ATOM 2588 C CA . GLY B 1 88 ? 16.672 4.73 8.039 1 97.19 88 GLY B CA 1
ATOM 2589 C C . GLY B 1 88 ? 15.719 4.867 6.863 1 97.19 88 GLY B C 1
ATOM 2590 O O . GLY B 1 88 ? 14.547 5.219 7.035 1 97.19 88 GLY B O 1
ATOM 2591 N N . ARG B 1 89 ? 16.188 4.559 5.648 1 98.12 89 ARG B N 1
ATOM 2592 C CA . ARG B 1 89 ? 15.352 4.645 4.453 1 98.12 89 ARG B CA 1
ATOM 2593 C C . ARG B 1 89 ? 14.234 3.604 4.488 1 98.12 89 ARG B C 1
ATOM 2595 O O . ARG B 1 89 ? 13.094 3.898 4.129 1 98.12 89 ARG B O 1
ATOM 2602 N N . LEU B 1 90 ? 14.562 2.422 4.938 1 98.56 90 LEU B N 1
ATOM 2603 C CA . LEU B 1 90 ? 13.57 1.356 5.027 1 98.56 90 LEU B CA 1
ATOM 2604 C C . LEU B 1 90 ? 12.531 1.668 6.102 1 98.56 90 LEU B C 1
ATOM 2606 O O . LEU B 1 90 ? 11.344 1.393 5.918 1 98.56 90 LEU B O 1
ATOM 2610 N N . TRP B 1 91 ? 12.961 2.27 7.188 1 98.31 91 TRP B N 1
ATOM 2611 C CA . TRP B 1 91 ? 12.047 2.654 8.258 1 98.31 91 TRP B CA 1
ATOM 2612 C C . TRP B 1 91 ? 11.055 3.705 7.781 1 98.31 91 TRP B C 1
ATOM 2614 O O . TRP B 1 91 ? 9.844 3.555 7.969 1 98.31 91 TRP B O 1
ATOM 2624 N N . VAL B 1 92 ? 11.57 4.715 7.117 1 98.69 92 VAL B N 1
ATOM 2625 C CA . VAL B 1 92 ? 10.719 5.789 6.621 1 98.69 92 VAL B CA 1
ATOM 2626 C C . VAL B 1 92 ? 9.727 5.227 5.602 1 98.69 92 VAL B C 1
ATOM 2628 O O . VAL B 1 92 ? 8.555 5.598 5.598 1 98.69 92 VAL B O 1
ATOM 2631 N N . ASN B 1 93 ? 10.211 4.344 4.75 1 98.88 93 ASN B N 1
ATOM 2632 C CA . ASN B 1 93 ? 9.328 3.73 3.766 1 98.88 93 ASN B CA 1
ATOM 2633 C C . ASN B 1 93 ? 8.25 2.879 4.43 1 98.88 93 ASN B C 1
ATOM 2635 O O . ASN B 1 93 ? 7.102 2.869 3.988 1 98.88 93 ASN B O 1
ATOM 2639 N N . GLN B 1 94 ? 8.578 2.168 5.477 1 98.88 94 GLN B N 1
ATOM 2640 C CA . GLN B 1 94 ? 7.609 1.395 6.246 1 98.88 94 GLN B CA 1
ATOM 2641 C C . GLN B 1 94 ? 6.512 2.293 6.805 1 98.88 94 GLN B C 1
ATOM 2643 O O . GLN B 1 94 ? 5.324 1.965 6.707 1 98.88 94 GLN B O 1
ATOM 2648 N N . LEU B 1 95 ? 6.895 3.377 7.371 1 98.88 95 LEU B N 1
ATOM 2649 C CA . LEU B 1 95 ? 5.945 4.336 7.922 1 98.88 95 LEU B CA 1
ATOM 2650 C C . LEU B 1 95 ? 5.039 4.895 6.832 1 98.88 95 LEU B C 1
ATOM 2652 O O . LEU B 1 95 ? 3.824 4.984 7.012 1 98.88 95 LEU B O 1
ATOM 2656 N N . GLN B 1 96 ? 5.656 5.203 5.699 1 98.94 96 GLN B N 1
ATOM 2657 C CA . GLN B 1 96 ? 4.898 5.754 4.582 1 98.94 96 GLN B CA 1
ATOM 2658 C C . GLN B 1 96 ? 3.859 4.758 4.074 1 98.94 96 GLN B C 1
ATOM 2660 O O . GLN B 1 96 ? 2.73 5.137 3.76 1 98.94 96 GLN B O 1
ATOM 2665 N N . LEU B 1 97 ? 4.258 3.527 3.947 1 98.94 97 LEU B N 1
ATOM 2666 C CA . LEU B 1 97 ? 3.334 2.488 3.512 1 98.94 97 LEU B CA 1
ATOM 2667 C C . LEU B 1 97 ? 2.207 2.305 4.52 1 98.94 97 LEU B C 1
ATOM 2669 O O . LEU B 1 97 ? 1.063 2.043 4.141 1 98.94 97 LEU B O 1
ATOM 2673 N N . THR B 1 98 ? 2.477 2.416 5.797 1 98.94 98 THR B N 1
ATOM 2674 C CA . THR B 1 98 ? 1.455 2.318 6.836 1 98.94 98 THR B CA 1
ATOM 2675 C C . THR B 1 98 ? 0.502 3.508 6.77 1 98.94 98 THR B C 1
ATOM 2677 O O . THR B 1 98 ? -0.708 3.352 6.945 1 98.94 98 THR B O 1
ATOM 2680 N N . ILE B 1 99 ? 1.044 4.676 6.484 1 98.94 99 ILE B N 1
ATOM 2681 C CA . ILE B 1 99 ? 0.221 5.863 6.27 1 98.94 99 ILE B CA 1
ATOM 2682 C C . ILE B 1 99 ? -0.698 5.641 5.066 1 98.94 99 ILE B C 1
ATOM 2684 O O . ILE B 1 99 ? -1.872 6.016 5.102 1 98.94 99 ILE B O 1
ATOM 2688 N N . ALA B 1 100 ? -0.173 5.031 4.035 1 98.81 100 ALA B N 1
ATOM 2689 C CA . ALA B 1 100 ? -0.974 4.723 2.852 1 98.81 100 ALA B CA 1
ATOM 2690 C C . ALA B 1 100 ? -2.119 3.777 3.195 1 98.81 100 ALA B C 1
ATOM 2692 O O . ALA B 1 100 ? -3.23 3.924 2.68 1 98.81 100 ALA B O 1
ATOM 2693 N N . ASP B 1 101 ? -1.845 2.781 4.09 1 98.62 101 ASP B N 1
ATOM 2694 C CA . ASP B 1 101 ? -2.896 1.876 4.543 1 98.62 101 ASP B CA 1
ATOM 2695 C C . ASP B 1 101 ? -4.016 2.641 5.246 1 98.62 101 ASP B C 1
ATOM 2697 O O . ASP B 1 101 ? -5.195 2.424 4.965 1 98.62 101 ASP B O 1
ATOM 2701 N N . LEU B 1 102 ? -3.654 3.502 6.145 1 98.81 102 LEU B N 1
ATOM 2702 C CA . LEU B 1 102 ? -4.625 4.309 6.879 1 98.81 102 LEU B CA 1
ATOM 2703 C C . LEU B 1 102 ? -5.441 5.176 5.926 1 98.81 102 LEU B C 1
ATOM 2705 O O . LEU B 1 102 ? -6.66 5.289 6.074 1 98.81 102 LEU B O 1
ATOM 2709 N N . THR B 1 103 ? -4.777 5.781 4.965 1 98.69 103 THR B N 1
ATOM 2710 C CA . THR B 1 103 ? -5.422 6.648 3.984 1 98.69 103 THR B CA 1
ATOM 2711 C C . THR B 1 103 ? -6.465 5.875 3.18 1 98.69 103 THR B C 1
ATOM 2713 O O . THR B 1 103 ? -7.578 6.359 2.969 1 98.69 103 THR B O 1
ATOM 2716 N N . ALA B 1 104 ? -6.086 4.703 2.77 1 97.81 104 ALA B N 1
ATOM 2717 C CA . ALA B 1 104 ? -7 3.857 2.002 1 97.81 104 ALA B CA 1
ATOM 2718 C C . ALA B 1 104 ? -8.211 3.467 2.836 1 97.81 104 ALA B C 1
ATOM 2720 O O . ALA B 1 104 ? -9.344 3.473 2.34 1 97.81 104 ALA B O 1
ATOM 2721 N N . GLU B 1 105 ? -7.965 3.107 4.121 1 97.75 105 GLU B N 1
ATOM 2722 C CA . GLU B 1 105 ? -9.078 2.725 4.984 1 97.75 105 GLU B CA 1
ATOM 2723 C C . GLU B 1 105 ? -10.023 3.9 5.219 1 97.75 105 GLU B C 1
ATOM 2725 O O . GLU B 1 105 ? -11.242 3.723 5.27 1 97.75 105 GLU B O 1
ATOM 2730 N N . ALA B 1 106 ? -9.469 5.086 5.371 1 98.06 106 ALA B N 1
ATOM 2731 C CA . ALA B 1 106 ? -10.297 6.281 5.523 1 98.06 106 ALA B CA 1
ATOM 2732 C C . ALA B 1 106 ? -11.164 6.508 4.289 1 98.06 106 ALA B C 1
ATOM 2734 O O . ALA B 1 106 ? -12.352 6.809 4.402 1 98.06 106 ALA B O 1
ATOM 2735 N N . HIS B 1 107 ? -10.578 6.375 3.098 1 97.31 107 HIS B N 1
ATOM 2736 C CA . HIS B 1 107 ? -11.305 6.523 1.843 1 97.31 107 HIS B CA 1
ATOM 2737 C C . HIS B 1 107 ? -12.43 5.504 1.738 1 97.31 107 HIS B C 1
ATOM 2739 O O . HIS B 1 107 ? -13.547 5.844 1.343 1 97.31 107 HIS B O 1
ATOM 2745 N N . ASP B 1 108 ? -12.18 4.281 2.145 1 95.94 108 ASP B N 1
ATOM 2746 C CA . ASP B 1 108 ? -13.109 3.172 1.95 1 95.94 108 ASP B CA 1
ATOM 2747 C C . ASP B 1 108 ? -14.336 3.318 2.848 1 95.94 108 ASP B C 1
ATOM 2749 O O . ASP B 1 108 ? -15.352 2.656 2.631 1 95.94 108 ASP B O 1
ATOM 2753 N N . VAL B 1 109 ? -14.227 4.148 3.875 1 97.06 109 VAL B N 1
ATOM 2754 C CA . VAL B 1 109 ? -15.359 4.371 4.77 1 97.06 109 VAL B CA 1
ATOM 2755 C C . VAL B 1 109 ? -16.562 4.855 3.969 1 97.06 109 VAL B C 1
ATOM 2757 O O . VAL B 1 109 ? -17.688 4.375 4.164 1 97.06 109 VAL B O 1
ATOM 2760 N N . HIS B 1 110 ? -16.328 5.809 3.014 1 95.88 110 HIS B N 1
ATOM 2761 C CA . HIS B 1 110 ? -17.469 6.359 2.305 1 95.88 110 HIS B CA 1
ATOM 2762 C C . HIS B 1 110 ? -17.672 5.672 0.957 1 95.88 110 HIS B C 1
ATOM 2764 O O . HIS B 1 110 ? -18.641 5.945 0.25 1 95.88 110 HIS B O 1
ATOM 2770 N N . HIS B 1 111 ? -16.75 4.715 0.58 1 94.25 111 HIS B N 1
ATOM 2771 C CA . HIS B 1 111 ? -16.891 3.885 -0.611 1 94.25 111 HIS B CA 1
ATOM 2772 C C . HIS B 1 111 ? -16.547 2.43 -0.308 1 94.25 111 HIS B C 1
ATOM 2774 O O . HIS B 1 111 ? -15.633 1.863 -0.915 1 94.25 111 HIS B O 1
ATOM 2780 N N . PRO B 1 112 ? -17.359 1.819 0.524 1 94.06 112 PRO B N 1
ATOM 2781 C CA . PRO B 1 112 ? -16.984 0.476 0.98 1 94.06 112 PRO B CA 1
ATOM 2782 C C . PRO B 1 112 ? -17.297 -0.602 -0.059 1 94.06 112 PRO B C 1
ATOM 2784 O O . PRO B 1 112 ? -16.672 -1.664 -0.05 1 94.06 112 PRO B O 1
ATOM 2787 N N . VAL B 1 113 ? -18.25 -0.361 -0.948 1 94.12 113 VAL B N 1
ATOM 2788 C CA . VAL B 1 113 ? -18.672 -1.384 -1.904 1 94.12 113 VAL B CA 1
ATOM 2789 C C . VAL B 1 113 ? -17.875 -1.223 -3.203 1 94.12 113 VAL B C 1
ATOM 2791 O O . VAL B 1 113 ? -17.312 -2.189 -3.721 1 94.12 113 VAL B O 1
ATOM 2794 N N . ALA B 1 114 ? -17.891 -0.044 -3.729 1 93.69 114 ALA B N 1
ATOM 2795 C CA . ALA B 1 114 ? -17.172 0.258 -4.957 1 93.69 114 ALA B CA 1
ATOM 2796 C C . ALA B 1 114 ? -16.844 1.745 -5.047 1 93.69 114 ALA B C 1
ATOM 2798 O O . ALA B 1 114 ? -17.672 2.592 -4.703 1 93.69 114 ALA B O 1
ATOM 2799 N N . ALA B 1 115 ? -15.664 2.055 -5.562 1 87.38 115 ALA B N 1
ATOM 2800 C CA . ALA B 1 115 ? -15.258 3.447 -5.738 1 87.38 115 ALA B CA 1
ATOM 2801 C C . ALA B 1 115 ? -16.109 4.141 -6.801 1 87.38 115 ALA B C 1
ATOM 2803 O O . ALA B 1 115 ? -16.297 5.355 -6.75 1 87.38 115 ALA B O 1
ATOM 2804 N N . GLY B 1 116 ? -16.641 3.375 -7.699 1 89.62 116 GLY B N 1
ATOM 2805 C CA . GLY B 1 116 ? -17.391 3.936 -8.812 1 89.62 116 GLY B CA 1
ATOM 2806 C C . GLY B 1 116 ? -18.859 4.16 -8.492 1 89.62 116 GLY B C 1
ATOM 2807 O O . GLY B 1 116 ? -19.594 4.766 -9.281 1 89.62 116 GLY B O 1
ATOM 2808 N N . LEU B 1 117 ? -19.281 3.695 -7.355 1 91.19 117 LEU B N 1
ATOM 2809 C CA . LEU B 1 117 ? -20.672 3.883 -6.941 1 91.19 117 LEU B CA 1
ATOM 2810 C C . LEU B 1 117 ? -20.844 5.215 -6.219 1 91.19 117 LEU B C 1
ATOM 2812 O O . LEU B 1 117 ? -19.938 5.664 -5.508 1 91.19 117 LEU B O 1
ATOM 2816 N N . TYR B 1 118 ? -22.047 5.758 -6.371 1 91.12 118 TYR B N 1
ATOM 2817 C CA . TYR B 1 118 ? -22.375 6.957 -5.609 1 91.12 118 TYR B CA 1
ATOM 2818 C C . TYR B 1 118 ? -22.516 6.637 -4.125 1 91.12 118 TYR B C 1
ATOM 2820 O O . TYR B 1 118 ? -22.953 5.547 -3.754 1 91.12 118 TYR B O 1
ATOM 2828 N N . TYR B 1 119 ? -22.141 7.609 -3.332 1 92.88 119 TYR B N 1
ATOM 2829 C CA . TYR B 1 119 ? -22.234 7.461 -1.885 1 92.88 119 TYR B CA 1
ATOM 2830 C C . TYR B 1 119 ? -23.641 7.055 -1.474 1 92.88 119 TYR B C 1
ATOM 2832 O O . TYR B 1 119 ? -23.828 6.164 -0.641 1 92.88 119 TYR B O 1
ATOM 2840 N N . GLU B 1 120 ? -24.609 7.629 -2.096 1 94 120 GLU B N 1
ATOM 2841 C CA . GLU B 1 120 ? -26.016 7.395 -1.742 1 94 120 GLU B CA 1
ATOM 2842 C C . GLU B 1 120 ? -26.406 5.941 -1.995 1 94 120 GLU B C 1
ATOM 2844 O O . GLU B 1 120 ? -27.297 5.41 -1.324 1 94 120 GLU B O 1
ATOM 2849 N N . ASP B 1 121 ? -25.719 5.262 -2.85 1 94.25 121 ASP B N 1
ATOM 2850 C CA . ASP B 1 121 ? -26.047 3.885 -3.219 1 94.25 121 ASP B CA 1
ATOM 2851 C C . ASP B 1 121 ? -25.359 2.891 -2.283 1 94.25 121 ASP B C 1
ATOM 2853 O O . ASP B 1 121 ? -25.594 1.685 -2.371 1 94.25 12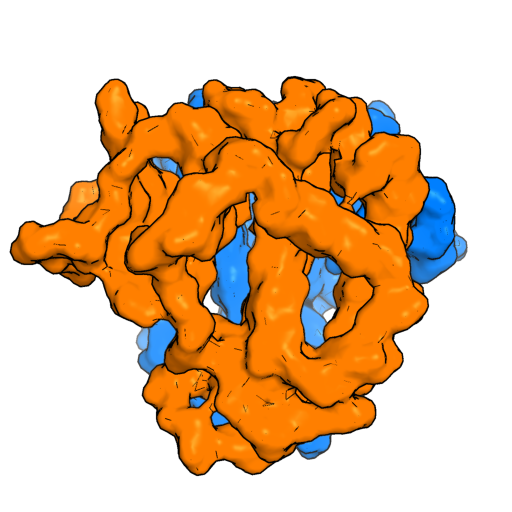1 ASP B O 1
ATOM 2857 N N . GLN B 1 122 ? -24.609 3.393 -1.346 1 95.19 122 GLN B N 1
ATOM 2858 C CA . GLN B 1 122 ? -23.906 2.508 -0.427 1 95.19 122 GLN B CA 1
ATOM 2859 C C . GLN B 1 122 ? -23.828 3.115 0.971 1 95.19 122 GLN B C 1
ATOM 2861 O O . GLN B 1 122 ? -22.906 2.805 1.737 1 95.19 122 GLN B O 1
ATOM 2866 N N . GLN B 1 123 ? -24.719 3.986 1.309 1 96.06 123 GLN B N 1
ATOM 2867 C CA . GLN B 1 123 ? -24.703 4.73 2.564 1 96.06 123 GLN B CA 1
ATOM 2868 C C . GLN B 1 123 ? -24.859 3.791 3.758 1 96.06 123 GLN B C 1
ATOM 2870 O O . GLN B 1 123 ? -24.234 3.996 4.801 1 96.06 123 GLN B O 1
ATOM 2875 N N . ASP B 1 124 ? -25.719 2.809 3.631 1 95.19 124 ASP B N 1
ATOM 2876 C CA . ASP B 1 124 ? -25.953 1.883 4.734 1 95.19 124 ASP B CA 1
ATOM 2877 C C . ASP B 1 124 ? -24.672 1.118 5.094 1 95.19 124 ASP B C 1
ATOM 2879 O O . ASP B 1 124 ? -24.391 0.907 6.27 1 95.19 124 ASP B O 1
ATOM 2883 N N . VAL B 1 125 ? -24.016 0.678 4.102 1 96.38 125 VAL B N 1
ATOM 2884 C CA . VAL B 1 125 ? -22.766 -0.039 4.309 1 96.38 125 VAL B CA 1
ATOM 2885 C C . VAL B 1 125 ? -21.703 0.915 4.867 1 96.38 125 VAL B C 1
ATOM 2887 O O . VAL B 1 125 ? -20.938 0.547 5.754 1 96.38 125 VAL B O 1
ATOM 2890 N N . ALA B 1 126 ? -21.703 2.17 4.363 1 97.25 126 ALA B N 1
ATOM 2891 C CA . ALA B 1 126 ? -20.766 3.191 4.82 1 97.25 126 ALA B CA 1
ATOM 2892 C C . ALA B 1 126 ? -20.922 3.459 6.312 1 97.25 126 ALA B C 1
ATOM 2894 O O . ALA B 1 126 ? -19.938 3.645 7.027 1 97.25 126 ALA B O 1
ATOM 2895 N N . LEU B 1 127 ? -22.125 3.451 6.758 1 97.5 127 LEU B N 1
ATOM 2896 C CA . LEU B 1 127 ? -22.391 3.68 8.172 1 97.5 127 LEU B CA 1
ATOM 2897 C C . LEU B 1 127 ? -21.781 2.578 9.031 1 97.5 127 LEU B C 1
ATOM 2899 O O . LEU B 1 127 ? -21.172 2.859 10.07 1 97.5 127 LEU B O 1
ATOM 2903 N N . ARG B 1 128 ? -21.906 1.366 8.562 1 96.25 128 ARG B N 1
ATOM 2904 C CA . ARG B 1 128 ? -21.344 0.235 9.289 1 96.25 128 ARG B CA 1
ATOM 2905 C C . ARG B 1 128 ? -19.812 0.28 9.281 1 96.25 128 ARG B C 1
ATOM 2907 O O . ARG B 1 128 ? -19.172 0.047 10.305 1 96.25 128 ARG B O 1
ATOM 2914 N N . ARG B 1 129 ? -19.281 0.539 8.133 1 97.12 129 ARG B N 1
ATOM 2915 C CA . ARG B 1 129 ? -17.828 0.62 8.008 1 97.12 129 ARG B CA 1
ATOM 2916 C C . ARG B 1 129 ? -17.281 1.769 8.844 1 97.12 129 ARG B C 1
ATOM 2918 O O . ARG B 1 129 ? -16.219 1.638 9.461 1 97.12 129 ARG B O 1
ATOM 2925 N N . ALA B 1 130 ? -17.984 2.889 8.844 1 98.06 130 ALA B N 1
ATOM 2926 C CA . ALA B 1 130 ? -17.562 4.047 9.625 1 98.06 130 ALA B CA 1
ATOM 2927 C C . ALA B 1 130 ? -17.484 3.709 11.117 1 98.06 130 ALA B C 1
ATOM 2929 O O . ALA B 1 130 ? -16.562 4.156 11.812 1 98.06 130 ALA B O 1
ATOM 2930 N N . ALA B 1 131 ? -18.406 2.955 11.602 1 97.38 131 ALA B N 1
ATOM 2931 C CA . ALA B 1 131 ? -18.406 2.576 13.016 1 97.38 131 ALA B CA 1
ATOM 2932 C C . ALA B 1 131 ? -17.156 1.788 13.375 1 97.38 131 ALA B C 1
ATOM 2934 O O . ALA B 1 131 ? -16.5 2.082 14.375 1 97.38 131 ALA B O 1
ATOM 2935 N N . ASP B 1 132 ? -16.828 0.849 12.594 1 96.94 132 ASP B N 1
ATOM 2936 C CA . ASP B 1 132 ? -15.625 0.048 12.844 1 96.94 132 ASP B CA 1
ATOM 2937 C C . ASP B 1 132 ? -14.367 0.896 12.719 1 96.94 132 ASP B C 1
ATOM 2939 O O . ASP B 1 132 ? -13.438 0.754 13.523 1 96.94 132 ASP B O 1
ATOM 2943 N N . PHE B 1 133 ? -14.344 1.736 11.648 1 98.12 133 PHE B N 1
ATOM 2944 C CA . PHE B 1 133 ? -13.18 2.588 11.438 1 98.12 133 PHE B CA 1
ATOM 2945 C C . PHE B 1 133 ? -12.945 3.49 12.641 1 98.12 133 PHE B C 1
ATOM 2947 O O . PHE B 1 133 ? -11.82 3.604 13.133 1 98.12 133 PHE B O 1
ATOM 2954 N N . ARG B 1 134 ? -13.984 4.082 13.172 1 97.94 134 ARG B N 1
ATOM 2955 C CA . ARG B 1 134 ? -13.891 5.008 14.297 1 97.94 134 ARG B CA 1
ATOM 2956 C C . ARG B 1 134 ? -13.5 4.277 15.578 1 97.94 134 ARG B C 1
ATOM 2958 O O . ARG B 1 134 ? -12.688 4.777 16.359 1 97.94 134 ARG B O 1
ATOM 2965 N N . GLU B 1 135 ? -14 3.105 15.75 1 97.06 135 GLU B N 1
ATOM 2966 C CA . GLU B 1 135 ? -13.891 2.434 17.031 1 97.06 135 GLU B CA 1
ATOM 2967 C C . GLU B 1 135 ? -12.609 1.606 17.125 1 97.06 135 GLU B C 1
ATOM 2969 O O . GLU B 1 135 ? -12.031 1.46 18.203 1 97.06 135 GLU B O 1
ATOM 2974 N N . THR B 1 136 ? -12.25 1.113 15.992 1 97.25 136 THR B N 1
ATOM 2975 C CA . THR B 1 136 ? -11.195 0.104 16.062 1 97.25 136 THR B CA 1
ATOM 2976 C C . THR B 1 136 ? -9.984 0.527 15.227 1 97.25 136 THR B C 1
ATOM 2978 O O . THR B 1 136 ? -8.867 0.578 15.742 1 97.25 136 THR B O 1
ATOM 2981 N N . ARG B 1 137 ? -10.164 0.858 14.008 1 97.94 137 ARG B N 1
ATOM 2982 C CA . ARG B 1 137 ? -9.062 1.016 13.07 1 97.94 137 ARG B CA 1
ATOM 2983 C C . ARG B 1 137 ? -8.312 2.322 13.312 1 97.94 137 ARG B C 1
ATOM 2985 O O . ARG B 1 137 ? -7.094 2.32 13.492 1 97.94 137 ARG B O 1
ATOM 2992 N N . MET B 1 138 ? -9.07 3.48 13.352 1 98.06 138 MET B N 1
ATOM 2993 C CA . MET B 1 138 ? -8.453 4.789 13.547 1 98.06 138 MET B CA 1
ATOM 2994 C C . MET B 1 138 ? -7.617 4.816 14.82 1 98.06 138 MET B C 1
ATOM 2996 O O . MET B 1 138 ? -6.441 5.188 14.789 1 98.06 138 MET B O 1
ATOM 3000 N N . PRO B 1 139 ? -8.094 4.289 15.953 1 98.25 139 PRO B N 1
ATOM 3001 C CA . PRO B 1 139 ? -7.281 4.277 17.172 1 98.25 139 PRO B CA 1
ATOM 3002 C C . PRO B 1 139 ? -6.039 3.398 17.047 1 98.25 139 PRO B C 1
ATOM 3004 O O . PRO B 1 139 ? -4.977 3.752 17.562 1 98.25 139 PRO B O 1
ATOM 3007 N N . LYS B 1 140 ? -6.16 2.277 16.391 1 98.19 140 LYS B N 1
ATOM 3008 C CA . LYS B 1 140 ? -5.027 1.372 16.234 1 98.19 140 LYS B CA 1
ATOM 3009 C C . LYS B 1 140 ? -3.885 2.051 15.477 1 98.19 140 LYS B C 1
ATOM 3011 O O . LYS B 1 140 ? -2.73 1.988 15.906 1 98.19 140 LYS B O 1
ATOM 3016 N N . PHE B 1 141 ? -4.199 2.709 14.359 1 98.62 141 PHE B N 1
ATOM 3017 C CA . PHE B 1 141 ? -3.189 3.406 13.57 1 98.62 141 PHE B CA 1
ATOM 3018 C C . PHE B 1 141 ? -2.584 4.559 14.359 1 98.62 141 PHE B C 1
ATOM 3020 O O . PHE B 1 141 ? -1.363 4.734 14.383 1 98.62 141 PHE B O 1
ATOM 3027 N N . MET B 1 142 ? -3.453 5.391 14.969 1 98.62 142 MET B N 1
ATOM 3028 C CA . MET B 1 142 ? -2.977 6.562 15.703 1 98.62 142 MET B CA 1
ATOM 3029 C C . MET B 1 142 ? -2.084 6.15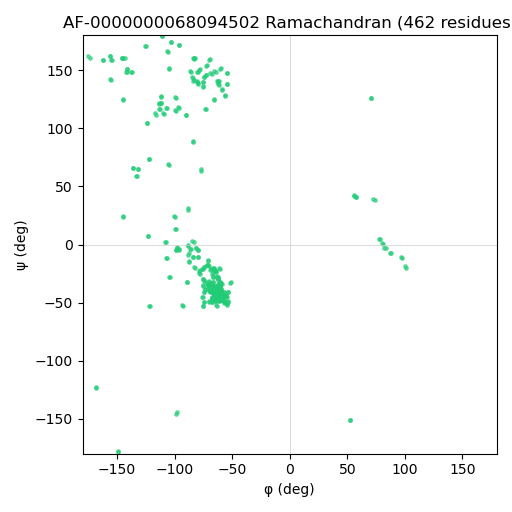2 16.859 1 98.62 142 MET B C 1
ATOM 3031 O O . MET B 1 142 ? -1.059 6.789 17.125 1 98.62 142 MET B O 1
ATOM 3035 N N . GLN B 1 143 ? -2.445 5.062 17.516 1 98.12 143 GLN B N 1
ATOM 3036 C CA . GLN B 1 143 ? -1.612 4.555 18.594 1 98.12 143 GLN B CA 1
ATOM 3037 C C . GLN B 1 143 ? -0.247 4.109 18.078 1 98.12 143 GLN B C 1
ATOM 3039 O O . GLN B 1 143 ? 0.774 4.336 18.734 1 98.12 143 GLN B O 1
ATOM 3044 N N . TYR B 1 144 ? -0.222 3.457 16.984 1 98.19 144 TYR B N 1
ATOM 3045 C CA . TYR B 1 144 ? 1.025 3.016 16.375 1 98.19 144 TYR B CA 1
ATOM 3046 C C . TYR B 1 144 ? 1.948 4.199 16.109 1 98.19 144 TYR B C 1
ATOM 3048 O O . TYR B 1 144 ? 3.133 4.16 16.453 1 98.19 144 TYR B O 1
ATOM 3056 N N . PHE B 1 145 ? 1.424 5.277 15.5 1 98.5 145 PHE B N 1
ATOM 3057 C CA . PHE B 1 145 ? 2.248 6.434 15.164 1 98.5 145 PHE B CA 1
ATOM 3058 C C . PHE B 1 145 ? 2.654 7.191 16.422 1 98.5 145 PHE B C 1
ATOM 3060 O O . PHE B 1 145 ? 3.75 7.754 16.484 1 98.5 145 PHE B O 1
ATOM 3067 N N . GLU B 1 146 ? 1.739 7.215 17.422 1 98.12 146 GLU B N 1
ATOM 3068 C CA . GLU B 1 146 ? 2.086 7.797 18.719 1 98.12 146 GLU B CA 1
ATOM 3069 C C . GLU B 1 146 ? 3.314 7.117 19.312 1 98.12 146 GLU B C 1
ATOM 3071 O O . GLU B 1 146 ? 4.207 7.785 19.844 1 98.12 146 GLU B O 1
ATOM 3076 N N . GLN B 1 147 ? 3.322 5.816 19.203 1 96.88 147 GLN B N 1
ATOM 3077 C CA . GLN B 1 147 ? 4.441 5.039 19.734 1 96.88 147 GLN B CA 1
ATOM 3078 C C . GLN B 1 147 ? 5.699 5.254 18.891 1 96.88 147 GLN B C 1
ATOM 3080 O O . GLN B 1 147 ? 6.805 5.34 19.438 1 96.88 147 GLN B O 1
ATOM 3085 N N . ALA B 1 148 ? 5.543 5.324 17.609 1 96.94 148 ALA B N 1
ATOM 3086 C CA . ALA B 1 148 ? 6.68 5.547 16.719 1 96.94 148 ALA B CA 1
ATOM 3087 C C . ALA B 1 148 ? 7.336 6.895 16.984 1 96.94 148 ALA B C 1
ATOM 3089 O O . ALA B 1 148 ? 8.539 7.059 16.781 1 96.94 148 ALA B O 1
ATOM 3090 N N . LEU B 1 149 ? 6.562 7.836 17.469 1 97.25 149 LEU B N 1
ATOM 3091 C CA . LEU B 1 149 ? 7.039 9.195 17.719 1 97.25 149 LEU B CA 1
ATOM 3092 C C . LEU B 1 149 ? 7.676 9.305 19.094 1 97.25 149 LEU B C 1
ATOM 3094 O O . LEU B 1 149 ? 8.203 10.359 19.453 1 97.25 149 LEU B O 1
ATOM 3098 N N . ASP B 1 150 ? 7.605 8.195 19.828 1 93.81 150 ASP B N 1
ATOM 3099 C CA . ASP B 1 150 ? 8.25 8.195 21.141 1 93.81 150 ASP B CA 1
ATOM 3100 C C . ASP B 1 150 ? 9.766 8.039 21 1 93.81 150 ASP B C 1
ATOM 3102 O O . ASP B 1 150 ? 10.336 7.055 21.469 1 93.81 150 ASP B O 1
ATOM 3106 N N . ARG B 1 151 ? 10.414 8.961 20.422 1 89.88 151 ARG B N 1
ATOM 3107 C CA . ARG B 1 151 ? 11.852 9.008 20.203 1 89.88 151 ARG B CA 1
ATOM 3108 C C . ARG B 1 151 ? 12.375 10.438 20.297 1 89.88 151 ARG B C 1
ATOM 3110 O O . ARG B 1 151 ? 11.609 11.398 20.203 1 89.88 151 ARG B O 1
ATOM 3117 N N . PRO B 1 152 ? 13.617 10.469 20.5 1 85.88 152 PRO B N 1
ATOM 3118 C CA . PRO B 1 152 ? 14.188 11.812 20.609 1 85.88 152 PRO B CA 1
ATOM 3119 C C . PRO B 1 152 ? 14.023 12.641 19.344 1 85.88 152 PRO B C 1
ATOM 3121 O O . PRO B 1 152 ? 14.125 12.109 18.234 1 85.88 152 PRO B O 1
ATOM 3124 N N . GLY B 1 153 ? 13.734 13.945 19.469 1 88.81 153 GLY B N 1
ATOM 3125 C CA . GLY B 1 153 ? 13.695 14.867 18.344 1 88.81 153 GLY B CA 1
ATOM 3126 C C . GLY B 1 153 ? 12.289 15.164 17.875 1 88.81 153 GLY B C 1
ATOM 3127 O O . GLY B 1 153 ? 12.07 16.125 17.141 1 88.81 153 GLY B O 1
ATOM 3128 N N . GLY B 1 154 ? 11.352 14.258 18.25 1 91.5 154 GLY B N 1
ATOM 3129 C CA . GLY B 1 154 ? 9.953 14.539 17.969 1 91.5 154 GLY B CA 1
ATOM 3130 C C . GLY B 1 154 ? 9.57 14.273 16.531 1 91.5 154 GLY B C 1
ATOM 3131 O O . GLY B 1 154 ? 8.523 14.727 16.062 1 91.5 154 GLY B O 1
ATOM 3132 N N . TRP B 1 155 ? 10.422 13.758 15.727 1 97 155 TRP B N 1
ATOM 3133 C CA . TRP B 1 155 ? 10.156 13.312 14.359 1 97 155 TRP B CA 1
ATOM 3134 C C . TRP B 1 155 ? 10.141 11.789 14.281 1 97 155 TRP B C 1
ATOM 3136 O O . TRP B 1 155 ? 10.5 11.109 15.242 1 97 155 TRP B O 1
ATOM 3146 N N . LEU B 1 156 ? 9.656 11.289 13.203 1 97.5 156 LEU B N 1
ATOM 3147 C CA . LEU B 1 156 ? 9.516 9.852 13.039 1 97.5 156 LEU B CA 1
ATOM 3148 C C . LEU B 1 156 ? 10.875 9.195 12.844 1 97.5 156 LEU B C 1
ATOM 3150 O O . LEU B 1 156 ? 11 7.969 12.953 1 97.5 156 LEU B O 1
ATOM 3154 N N . THR B 1 157 ? 11.859 10.055 12.484 1 94.81 157 THR B N 1
ATOM 3155 C CA . THR B 1 157 ? 13.203 9.547 12.258 1 94.81 157 THR B CA 1
ATOM 3156 C C . THR B 1 157 ? 14.219 10.289 13.117 1 94.81 157 THR B C 1
ATOM 3158 O O . THR B 1 157 ? 13.891 11.297 13.742 1 94.81 157 THR B O 1
ATOM 3161 N N . ASP B 1 158 ? 15.383 9.82 13.133 1 88.69 158 ASP B N 1
ATOM 3162 C CA . ASP B 1 158 ? 16.453 10.438 13.922 1 88.69 158 ASP B CA 1
ATOM 3163 C C . ASP B 1 158 ? 17.344 11.305 13.039 1 88.69 158 ASP B C 1
ATOM 3165 O O . ASP B 1 158 ? 18.5 11.555 13.383 1 88.69 158 ASP B O 1
ATOM 3169 N N . MET B 1 159 ? 16.828 11.719 12.023 1 89.44 159 MET B N 1
ATOM 3170 C CA . MET B 1 159 ? 17.672 12.453 11.094 1 89.44 159 MET B CA 1
ATOM 3171 C C . MET B 1 159 ? 17.797 13.914 11.5 1 89.44 159 MET B C 1
ATOM 3173 O O . MET B 1 159 ? 18.516 14.688 10.859 1 89.44 159 MET B O 1
ATOM 3177 N N . GLY B 1 160 ? 17.219 14.336 12.578 1 90.81 160 GLY B N 1
ATOM 3178 C CA . GLY B 1 160 ? 17.359 15.68 13.109 1 90.81 160 GLY B CA 1
ATOM 3179 C C . GLY B 1 160 ? 16.438 16.688 12.43 1 90.81 160 GLY B C 1
ATOM 3180 O O . GLY B 1 160 ? 16.438 17.859 12.781 1 90.81 160 GLY B O 1
ATOM 3181 N N . ARG B 1 161 ? 15.766 16.281 11.516 1 95.06 161 ARG B N 1
ATOM 3182 C CA . ARG B 1 161 ? 14.758 17.062 10.812 1 95.06 161 ARG B CA 1
ATOM 3183 C C . ARG B 1 161 ? 13.625 16.172 10.305 1 95.06 161 ARG B C 1
ATOM 3185 O O . ARG B 1 161 ? 13.633 14.961 10.539 1 95.06 161 ARG B O 1
ATOM 3192 N N . TRP B 1 162 ? 12.672 16.766 9.625 1 97.94 162 TRP B N 1
ATOM 3193 C CA . TRP B 1 162 ? 11.531 16.047 9.094 1 97.94 162 TRP B CA 1
ATOM 3194 C C . TRP B 1 162 ? 11.938 15.18 7.906 1 97.94 162 TRP B C 1
ATOM 3196 O O . TRP B 1 162 ? 12.859 15.523 7.168 1 97.94 162 TRP B O 1
ATOM 3206 N N . SER B 1 163 ? 11.32 14.039 7.754 1 98.69 163 SER B N 1
ATOM 3207 C CA . SER B 1 163 ? 11.32 13.227 6.543 1 98.69 163 SER B CA 1
ATOM 3208 C C . SER B 1 163 ? 10.008 13.359 5.785 1 98.69 163 SER B C 1
ATOM 3210 O O . SER B 1 163 ? 9.055 13.961 6.289 1 98.69 163 SER B O 1
ATOM 3212 N N . TYR B 1 164 ? 9.922 12.766 4.609 1 98.88 164 TYR B N 1
ATOM 3213 C CA . TYR B 1 164 ? 8.68 12.836 3.854 1 98.88 164 TYR B CA 1
ATOM 3214 C C . TYR B 1 164 ? 7.555 12.109 4.582 1 98.88 164 TYR B C 1
ATOM 3216 O O . TYR B 1 164 ? 6.375 12.383 4.344 1 98.88 164 TYR B O 1
ATOM 3224 N N . ALA B 1 165 ? 7.879 11.18 5.48 1 98.88 165 ALA B N 1
ATOM 3225 C CA . ALA B 1 165 ? 6.84 10.477 6.23 1 98.88 165 ALA B CA 1
ATOM 3226 C C . ALA B 1 165 ? 6.203 11.398 7.266 1 98.88 165 ALA B C 1
ATOM 3228 O O . ALA B 1 165 ? 5.016 11.273 7.574 1 98.88 165 ALA B O 1
ATOM 3229 N N . ASP B 1 166 ? 6.98 12.305 7.844 1 98.94 166 ASP B N 1
ATOM 3230 C CA . ASP B 1 166 ? 6.41 13.297 8.758 1 98.94 166 ASP B CA 1
ATOM 3231 C C . ASP B 1 166 ? 5.375 14.164 8.055 1 98.94 166 ASP B C 1
ATOM 3233 O O . ASP B 1 166 ? 4.309 14.445 8.609 1 98.94 166 ASP B O 1
ATOM 3237 N N . LEU B 1 167 ? 5.703 14.539 6.859 1 98.94 167 LEU B N 1
ATOM 3238 C CA . LEU B 1 167 ? 4.801 15.367 6.059 1 98.94 167 LEU B CA 1
ATOM 3239 C C . LEU B 1 167 ? 3.533 14.594 5.703 1 98.94 167 LEU B C 1
ATOM 3241 O O . LEU B 1 167 ? 2.43 15.141 5.762 1 98.94 167 LEU B O 1
ATOM 3245 N N . SER B 1 168 ? 3.725 13.336 5.344 1 98.94 168 SER B N 1
ATOM 3246 C CA . SER B 1 168 ? 2.592 12.477 5.012 1 98.94 168 SER B CA 1
ATOM 3247 C C . SER B 1 168 ? 1.68 12.281 6.219 1 98.94 168 SER B C 1
ATOM 3249 O O . SER B 1 168 ? 0.454 12.289 6.086 1 98.94 168 SER B O 1
ATOM 3251 N N . LEU B 1 169 ? 2.311 12.016 7.379 1 98.94 169 LEU B N 1
ATOM 3252 C CA . LEU B 1 169 ? 1.525 11.828 8.594 1 98.94 169 LEU B CA 1
ATOM 3253 C C . LEU B 1 169 ? 0.737 13.086 8.938 1 98.94 169 LEU B C 1
ATOM 3255 O O . LEU B 1 169 ? -0.426 13.008 9.336 1 98.94 169 LEU B O 1
ATOM 3259 N N . TYR B 1 170 ? 1.325 14.266 8.766 1 98.88 170 TYR B N 1
ATOM 3260 C CA . TYR B 1 170 ? 0.629 15.539 8.914 1 98.88 170 TYR B CA 1
ATOM 3261 C C . TYR B 1 170 ? -0.618 15.578 8.039 1 98.88 170 TYR B C 1
ATOM 3263 O O . TYR B 1 170 ? -1.705 15.922 8.516 1 98.88 170 TYR B O 1
ATOM 3271 N N . HIS B 1 171 ? -0.502 15.227 6.781 1 98.88 171 HIS B N 1
ATOM 3272 C CA . HIS B 1 171 ? -1.603 15.352 5.832 1 98.88 171 HIS B CA 1
ATOM 3273 C C . HIS B 1 171 ? -2.74 14.398 6.176 1 98.88 171 HIS B C 1
ATOM 3275 O O . HIS B 1 171 ? -3.914 14.75 6.047 1 98.88 171 HIS B O 1
ATOM 328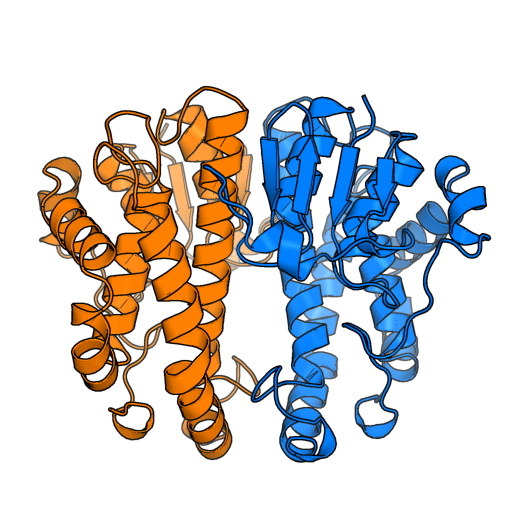1 N N . VAL B 1 172 ? -2.385 13.172 6.574 1 98.69 172 VAL B N 1
ATOM 3282 C CA . VAL B 1 172 ? -3.445 12.227 6.898 1 98.69 172 VAL B CA 1
ATOM 3283 C C . VAL B 1 172 ? -4.199 12.695 8.141 1 98.69 172 VAL B C 1
ATOM 3285 O O . VAL B 1 172 ? -5.418 12.555 8.227 1 98.69 172 VAL B O 1
ATOM 3288 N N . VAL B 1 173 ? -3.477 13.234 9.141 1 98.75 173 VAL B N 1
ATOM 3289 C CA . VAL B 1 173 ? -4.129 13.766 10.336 1 98.75 173 VAL B CA 1
ATOM 3290 C C . VAL B 1 173 ? -5.043 14.922 9.945 1 98.75 173 VAL B C 1
ATOM 3292 O O . VAL B 1 173 ? -6.184 15.008 10.406 1 98.75 173 VAL B O 1
ATOM 3295 N N . GLU B 1 174 ? -4.605 15.844 9.039 1 98.5 174 GLU B N 1
ATOM 3296 C CA . GLU B 1 174 ? -5.453 16.906 8.508 1 98.5 174 GLU B CA 1
ATOM 3297 C C . GLU B 1 174 ? -6.723 16.344 7.879 1 98.5 174 GLU B C 1
ATOM 3299 O O . GLU B 1 174 ? -7.816 16.875 8.086 1 98.5 174 GLU B O 1
ATOM 3304 N N . GLY B 1 175 ? -6.508 15.305 7.125 1 98.56 175 GLY B N 1
ATOM 3305 C CA . GLY B 1 175 ? -7.633 14.664 6.465 1 98.56 175 GLY B CA 1
ATOM 3306 C C . GLY B 1 175 ? -8.641 14.078 7.438 1 98.56 175 GLY B C 1
ATOM 3307 O O . GLY B 1 175 ? -9.852 14.219 7.254 1 98.56 175 GLY B O 1
ATOM 3308 N N . LEU B 1 176 ? -8.133 13.414 8.469 1 98.62 176 LEU B N 1
ATOM 3309 C CA . LEU B 1 176 ? -9.008 12.805 9.469 1 98.62 176 LEU B CA 1
ATOM 3310 C C . LEU B 1 176 ? -9.742 13.875 10.266 1 98.62 176 LEU B C 1
ATOM 3312 O O . LEU B 1 176 ? -10.914 13.695 10.617 1 98.62 176 LEU B O 1
ATOM 3316 N N . LEU B 1 177 ? -9.047 14.969 10.578 1 98.38 177 LEU B N 1
ATOM 3317 C CA . LEU B 1 177 ? -9.68 16.078 11.273 1 98.38 177 LEU B CA 1
ATOM 3318 C C . LEU B 1 177 ? -10.812 16.672 10.43 1 98.38 177 LEU B C 1
ATOM 3320 O O . LEU B 1 177 ? -11.812 17.141 10.977 1 98.38 177 LEU B O 1
ATOM 3324 N N . HIS B 1 178 ? -10.664 16.672 9.148 1 98.31 178 HIS B N 1
ATOM 3325 C CA . HIS B 1 178 ? -11.688 17.172 8.242 1 98.31 178 HIS B CA 1
ATOM 3326 C C . HIS B 1 178 ? -12.852 16.188 8.133 1 98.31 178 HIS B C 1
ATOM 3328 O O . HIS B 1 178 ? -14.016 16.578 8.258 1 98.31 178 HIS B O 1
ATOM 3334 N N . ALA B 1 179 ? -12.609 14.914 7.898 1 98.31 179 ALA B N 1
ATOM 3335 C CA . ALA B 1 179 ? -13.617 13.898 7.602 1 98.31 179 ALA B CA 1
ATOM 3336 C C . ALA B 1 179 ? -14.375 13.492 8.859 1 98.31 179 ALA B C 1
ATOM 3338 O O . ALA B 1 179 ? -15.57 13.18 8.805 1 98.31 179 ALA B O 1
ATOM 3339 N N . PHE B 1 180 ? -13.633 13.484 10.023 1 98.44 180 PHE B N 1
ATOM 3340 C CA . PHE B 1 180 ? -14.203 13 11.273 1 98.44 180 PHE B CA 1
ATOM 3341 C C . PHE B 1 180 ? -13.906 13.961 12.414 1 98.44 180 PHE B C 1
ATOM 3343 O O . PHE B 1 180 ? -13.344 13.57 13.445 1 98.44 180 PHE B O 1
ATOM 3350 N N . PRO B 1 181 ? -14.328 15.219 12.312 1 98.12 181 PRO B N 1
ATOM 3351 C CA . PRO B 1 181 ? -13.969 16.203 13.336 1 98.12 181 PRO B CA 1
ATOM 3352 C C . PRO B 1 181 ? -14.484 15.828 14.727 1 98.12 181 PRO B C 1
ATOM 3354 O O . PRO B 1 181 ? -13.797 16.062 15.727 1 98.12 181 PRO B O 1
ATOM 3357 N N . ARG B 1 182 ? -15.609 15.234 14.875 1 98.06 182 ARG B N 1
ATOM 3358 C CA . ARG B 1 182 ? -16.141 14.859 16.188 1 98.06 182 ARG B CA 1
ATOM 3359 C C . ARG B 1 182 ? -15.328 13.719 16.797 1 98.06 182 ARG B C 1
ATOM 3361 O O . ARG B 1 182 ? -14.945 13.773 17.953 1 98.06 182 ARG B O 1
ATOM 3368 N N . ARG B 1 183 ? -15.109 12.695 16.016 1 98.25 183 ARG B N 1
ATOM 3369 C CA . ARG B 1 183 ? -14.344 11.562 16.531 1 98.25 183 ARG B CA 1
ATOM 3370 C C . ARG B 1 183 ? -12.93 11.992 16.922 1 98.25 183 ARG B C 1
ATOM 3372 O O . ARG B 1 183 ? -12.422 11.586 17.969 1 98.25 183 ARG B O 1
ATOM 3379 N N . MET B 1 184 ? -12.289 12.773 16.062 1 98.38 184 MET B N 1
ATOM 3380 C CA . MET B 1 184 ? -10.922 13.211 16.312 1 98.38 184 MET B CA 1
ATOM 3381 C C . MET B 1 184 ? -10.844 14.031 17.594 1 98.38 184 MET B C 1
ATOM 3383 O O . MET B 1 184 ? -9.883 13.922 18.359 1 98.38 184 MET B O 1
ATOM 3387 N N . ARG B 1 185 ? -11.805 14.781 17.859 1 96.88 185 ARG B N 1
ATOM 3388 C CA . ARG B 1 185 ? -11.844 15.57 19.094 1 96.88 185 ARG B CA 1
ATOM 3389 C C . ARG B 1 185 ? -11.805 14.672 20.328 1 96.88 185 ARG B C 1
ATOM 3391 O O . ARG B 1 185 ? -11.195 15.023 21.344 1 96.88 185 ARG B O 1
ATOM 3398 N N . THR B 1 186 ? -12.375 13.531 20.172 1 96.81 186 THR B N 1
ATOM 3399 C CA . THR B 1 186 ? -12.43 12.625 21.312 1 96.81 186 THR B CA 1
ATOM 3400 C C . THR B 1 186 ? -11.125 11.836 21.438 1 96.81 186 THR B C 1
ATOM 3402 O O . THR B 1 186 ? -10.828 11.297 22.5 1 96.81 186 THR B O 1
ATOM 3405 N N . LEU B 1 187 ? -10.344 11.758 20.344 1 96.81 187 LEU B N 1
ATOM 3406 C CA . LEU B 1 187 ? -9.195 10.852 20.328 1 96.81 187 LEU B CA 1
ATOM 3407 C C . LEU B 1 187 ? -7.895 11.625 20.5 1 96.81 187 LEU B C 1
ATOM 3409 O O . LEU B 1 187 ? -6.914 11.078 21.016 1 96.81 187 LEU B O 1
ATOM 3413 N N . MET B 1 188 ? -7.918 12.859 20.062 1 96.62 188 MET B N 1
ATOM 3414 C CA . MET B 1 188 ? -6.652 13.562 19.859 1 96.62 188 MET B CA 1
ATOM 3415 C C . MET B 1 188 ? -5.887 13.703 21.172 1 96.62 188 MET B C 1
ATOM 3417 O O . MET B 1 188 ? -4.656 13.68 21.188 1 96.62 188 MET B O 1
ATOM 3421 N N . HIS B 1 189 ? -6.5 13.789 22.312 1 97.31 189 HIS B N 1
ATOM 3422 C CA . HIS B 1 189 ? -5.844 13.953 23.609 1 97.31 189 HIS B CA 1
ATOM 3423 C C . HIS B 1 189 ? -5.074 12.695 24 1 97.31 189 HIS B C 1
ATOM 3425 O O . HIS B 1 189 ? -4.164 12.758 24.828 1 97.31 189 HIS B O 1
ATOM 3431 N N . ARG B 1 190 ? -5.41 11.57 23.438 1 98 190 ARG B N 1
ATOM 3432 C CA . ARG B 1 190 ? -4.746 10.305 23.734 1 98 190 ARG B CA 1
ATOM 3433 C C . ARG B 1 190 ? -3.43 10.188 22.969 1 98 190 ARG B C 1
ATOM 3435 O O . ARG B 1 190 ? -2.604 9.32 23.281 1 98 190 ARG B O 1
ATOM 3442 N N . TYR B 1 191 ? -3.234 11.109 22.031 1 98.38 191 TYR B N 1
ATOM 3443 C CA . TYR B 1 191 ? -2.08 11.008 21.156 1 98.38 191 TYR B CA 1
ATOM 3444 C C . TYR B 1 191 ? -1.339 12.336 21.062 1 98.38 191 TYR B C 1
ATOM 3446 O O . TYR B 1 191 ? -1.228 12.914 19.969 1 98.38 191 TYR B O 1
ATOM 3454 N N . PRO B 1 192 ? -0.779 12.773 22.141 1 98.25 192 PRO B N 1
ATOM 3455 C CA . PRO B 1 192 ? -0.167 14.102 22.203 1 98.25 192 PRO B CA 1
ATOM 3456 C C . PRO B 1 192 ? 1.056 14.227 21.297 1 98.25 192 PRO B C 1
ATOM 3458 O O . PRO B 1 192 ? 1.306 15.297 20.734 1 98.25 192 PRO B O 1
ATOM 3461 N N . ARG B 1 193 ? 1.874 13.211 21.141 1 98.44 193 ARG B N 1
ATOM 3462 C CA . ARG B 1 193 ? 3.051 13.289 20.281 1 98.44 193 ARG B CA 1
ATOM 3463 C C . ARG B 1 193 ? 2.65 13.438 18.812 1 98.44 193 ARG B C 1
ATOM 3465 O O . ARG B 1 193 ? 3.281 14.188 18.078 1 98.44 193 ARG B O 1
ATOM 3472 N N . LEU B 1 194 ? 1.62 12.703 18.469 1 98.56 194 LEU B N 1
ATOM 3473 C CA . LEU B 1 194 ? 1.1 12.805 17.109 1 98.56 194 LEU B CA 1
ATOM 3474 C C . LEU B 1 194 ? 0.6 14.211 16.828 1 98.56 194 LEU B C 1
ATOM 3476 O O . LEU B 1 194 ? 0.881 14.773 15.766 1 98.56 194 LEU B O 1
ATOM 3480 N N . MET B 1 195 ? -0.125 14.805 17.781 1 98.44 195 MET B N 1
ATOM 3481 C CA . MET B 1 195 ? -0.663 16.156 17.594 1 98.44 195 MET B CA 1
ATOM 3482 C C . MET B 1 195 ? 0.452 17.188 17.609 1 98.44 195 MET B C 1
ATOM 3484 O O . MET B 1 195 ? 0.373 18.203 16.922 1 98.44 195 MET B O 1
ATOM 3488 N N . THR B 1 196 ? 1.469 16.922 18.359 1 98.31 196 THR B N 1
ATOM 3489 C CA . THR B 1 196 ? 2.639 17.797 18.359 1 98.31 196 THR B CA 1
ATOM 3490 C C . THR B 1 196 ? 3.316 17.766 16.984 1 98.31 196 THR B C 1
ATOM 3492 O O . THR B 1 196 ? 3.699 18.812 16.453 1 98.31 196 THR B O 1
ATOM 3495 N N . LEU B 1 197 ? 3.492 16.578 16.406 1 98.44 197 LEU B N 1
ATOM 3496 C CA . LEU B 1 197 ? 4.047 16.484 15.062 1 98.44 197 LEU B CA 1
ATOM 3497 C C . LEU B 1 197 ? 3.186 17.25 14.07 1 98.44 197 LEU B C 1
ATOM 3499 O O . LEU B 1 197 ? 3.711 17.969 13.211 1 98.44 197 LEU B O 1
ATOM 3503 N N . HIS B 1 198 ? 1.907 17.094 14.219 1 98.62 198 HIS B N 1
ATOM 3504 C CA . HIS B 1 198 ? 0.962 17.781 13.352 1 98.62 198 HIS B CA 1
ATOM 3505 C C . HIS B 1 198 ? 1.169 19.297 13.398 1 98.62 198 HIS B C 1
ATOM 3507 O O . HIS B 1 198 ? 1.305 19.938 12.359 1 98.62 198 HIS B O 1
ATOM 3513 N N . ALA B 1 199 ? 1.23 19.844 14.547 1 98.38 199 ALA B N 1
ATOM 3514 C CA . ALA B 1 199 ? 1.427 21.281 14.734 1 98.38 199 ALA B CA 1
ATOM 3515 C C . ALA B 1 199 ? 2.793 21.719 14.211 1 98.38 199 ALA B C 1
ATOM 3517 O O . ALA B 1 199 ? 2.92 22.797 13.617 1 98.38 199 ALA B O 1
ATOM 3518 N N . ARG B 1 200 ? 3.781 20.953 14.477 1 97.88 200 ARG B N 1
ATOM 3519 C CA . ARG B 1 200 ? 5.145 21.266 14.07 1 97.88 200 ARG B CA 1
ATOM 3520 C C . ARG B 1 200 ? 5.254 21.359 12.547 1 97.88 200 ARG B C 1
ATOM 3522 O O . ARG B 1 200 ? 5.906 22.281 12.023 1 97.88 200 ARG B O 1
ATOM 3529 N N . VAL B 1 201 ? 4.66 20.406 11.836 1 98.62 201 VAL B N 1
ATOM 3530 C CA . VAL B 1 201 ? 4.711 20.406 10.383 1 98.62 201 VAL B CA 1
ATOM 3531 C C . VAL B 1 201 ? 3.936 21.609 9.844 1 98.62 201 VAL B C 1
ATOM 3533 O O . VAL B 1 201 ? 4.367 22.266 8.891 1 98.62 201 VAL B O 1
ATOM 3536 N N . ALA B 1 202 ? 2.824 21.953 10.461 1 98.38 202 ALA B N 1
ATOM 3537 C CA . ALA B 1 202 ? 2 23.078 10.039 1 98.38 202 ALA B CA 1
ATOM 3538 C C . ALA B 1 202 ? 2.781 24.391 10.125 1 98.38 202 ALA B C 1
ATOM 3540 O O . ALA B 1 202 ? 2.48 25.344 9.406 1 98.38 202 ALA B O 1
ATOM 3541 N N . GLU B 1 203 ? 3.789 24.375 10.883 1 97.94 203 GLU B N 1
ATOM 3542 C CA . GLU B 1 203 ? 4.523 25.625 11.141 1 97.94 203 GLU B CA 1
ATOM 3543 C C . GLU B 1 203 ? 5.875 25.609 10.438 1 97.94 203 GLU B C 1
ATOM 3545 O O . GLU B 1 203 ? 6.684 26.531 10.625 1 97.94 203 GLU B O 1
ATOM 3550 N N . LEU B 1 204 ? 6.156 24.594 9.727 1 98.31 204 LEU B N 1
ATOM 3551 C CA . LEU B 1 204 ? 7.422 24.562 9 1 98.31 204 LEU B CA 1
ATOM 3552 C C . LEU B 1 204 ? 7.555 25.781 8.086 1 98.31 204 LEU B C 1
ATOM 3554 O O . LEU B 1 204 ? 6.668 26.047 7.27 1 98.31 204 LEU B O 1
ATOM 3558 N N . PRO B 1 205 ? 8.656 26.484 8.18 1 98.19 205 PRO B N 1
ATOM 3559 C CA . PRO B 1 205 ? 8.844 27.641 7.309 1 98.19 205 PRO B CA 1
ATOM 3560 C C . PRO B 1 205 ? 8.805 27.281 5.824 1 98.19 205 PRO B C 1
ATOM 3562 O O . PRO B 1 205 ? 8.312 28.062 5.008 1 98.19 205 PRO B O 1
ATOM 3565 N N . GLU B 1 206 ? 9.273 26.094 5.484 1 98 206 GLU B N 1
ATOM 3566 C CA . GLU B 1 206 ? 9.336 25.656 4.094 1 98 206 GLU B CA 1
ATOM 3567 C C . GLU B 1 206 ? 7.941 25.484 3.502 1 98 206 GLU B C 1
ATOM 3569 O O . GLU B 1 206 ? 7.773 25.484 2.281 1 98 206 GLU B O 1
ATOM 3574 N N . LEU B 1 207 ? 6.973 25.344 4.391 1 98.56 207 LEU B N 1
ATOM 3575 C CA . LEU B 1 207 ? 5.637 25.016 3.902 1 98.56 207 LEU B CA 1
ATOM 3576 C C . LEU B 1 207 ? 4.711 26.219 4.027 1 98.56 207 LEU B C 1
ATOM 3578 O O . LEU B 1 207 ? 3.592 26.203 3.506 1 98.56 207 LEU B O 1
ATOM 3582 N N . ARG B 1 208 ? 5.086 27.234 4.703 1 97.31 208 ARG B N 1
ATOM 3583 C CA . ARG B 1 208 ? 4.227 28.359 5.051 1 97.31 208 ARG B CA 1
ATOM 3584 C C . ARG B 1 208 ? 3.588 28.969 3.805 1 97.31 208 ARG B C 1
ATOM 3586 O O . ARG B 1 208 ? 2.371 29.156 3.756 1 97.31 208 ARG B O 1
ATOM 3593 N N . GLY B 1 209 ? 4.406 29.297 2.807 1 97.38 209 GLY B N 1
ATOM 3594 C CA . GLY B 1 209 ? 3.898 29.875 1.574 1 97.38 209 GLY B CA 1
ATOM 3595 C C . GLY B 1 209 ? 2.895 28.984 0.864 1 97.38 209 GLY B C 1
ATOM 3596 O O . GLY B 1 209 ? 1.861 29.469 0.391 1 97.38 209 GLY B O 1
ATOM 3597 N N . TYR B 1 210 ? 3.193 27.719 0.796 1 98.44 210 TYR B N 1
ATOM 3598 C CA . TYR B 1 210 ? 2.324 26.781 0.107 1 98.44 210 TYR B CA 1
ATOM 3599 C C . TYR B 1 210 ? 1.001 26.609 0.847 1 98.44 210 TYR B C 1
ATOM 3601 O O . TYR B 1 210 ? -0.069 26.672 0.237 1 98.44 210 TYR B O 1
ATOM 3609 N N . LEU B 1 211 ? 1.089 26.422 2.201 1 98.12 211 LEU B N 1
ATOM 3610 C CA . LEU B 1 211 ? -0.103 26.156 2.998 1 98.12 211 LEU B CA 1
ATOM 3611 C C . LEU B 1 211 ? -1.031 27.359 3.014 1 98.12 211 LEU B C 1
ATOM 3613 O O . LEU B 1 211 ? -2.244 27.219 3.182 1 98.12 211 LEU B O 1
ATOM 3617 N N . ALA B 1 212 ? -0.542 28.531 2.732 1 97.25 212 ALA B N 1
ATOM 3618 C CA . ALA B 1 212 ? -1.331 29.766 2.762 1 97.25 212 ALA B CA 1
ATOM 3619 C C . ALA B 1 212 ? -1.79 30.156 1.36 1 97.25 212 ALA B C 1
ATOM 3621 O O . ALA B 1 212 ? -2.545 31.109 1.192 1 97.25 212 ALA B O 1
ATOM 3622 N N . SER B 1 213 ? -1.342 29.422 0.371 1 97.06 213 SER B N 1
ATOM 3623 C CA . SER B 1 213 ? -1.608 29.812 -1.011 1 97.06 213 SER B CA 1
ATOM 3624 C C . SER B 1 213 ? -2.818 29.078 -1.57 1 97.06 213 SER B C 1
ATOM 3626 O O . SER B 1 213 ? -3.279 28.094 -0.982 1 97.06 213 SER B O 1
ATOM 3628 N N . ASP B 1 214 ? -3.236 29.5 -2.781 1 94.69 214 ASP B N 1
ATOM 3629 C CA . ASP B 1 214 ? -4.352 28.859 -3.482 1 94.69 214 ASP B CA 1
ATOM 3630 C C . ASP B 1 214 ? -3.895 27.594 -4.207 1 94.69 214 ASP B C 1
ATOM 3632 O O . ASP B 1 214 ? -4.719 26.859 -4.746 1 94.69 214 ASP B O 1
ATOM 3636 N N . ARG B 1 215 ? -2.635 27.375 -4.117 1 96.06 215 ARG B N 1
ATOM 3637 C CA . ARG B 1 215 ? -2.129 26.141 -4.719 1 96.06 215 ARG B CA 1
ATOM 3638 C C . ARG B 1 215 ? -2.506 24.922 -3.879 1 96.06 215 ARG B C 1
ATOM 3640 O O . ARG B 1 215 ? -2.59 23.812 -4.395 1 96.06 215 ARG B O 1
ATOM 3647 N N . ARG B 1 216 ? -2.58 25.203 -2.615 1 97.19 216 ARG B N 1
ATOM 3648 C CA . ARG B 1 216 ? -3.072 24.125 -1.751 1 97.19 216 ARG B CA 1
ATOM 3649 C C . ARG B 1 216 ? -4.574 23.938 -1.925 1 97.19 216 ARG B C 1
ATOM 3651 O O . ARG B 1 216 ? -5.363 24.828 -1.616 1 97.19 216 ARG B O 1
ATOM 3658 N N . LEU B 1 217 ? -4.941 22.812 -2.385 1 96.5 217 LEU B N 1
ATOM 3659 C CA . LEU B 1 217 ? -6.348 22.531 -2.66 1 96.5 217 LEU B CA 1
ATOM 3660 C C . LEU B 1 217 ? -7.094 22.172 -1.38 1 96.5 217 LEU B C 1
ATOM 3662 O O . LEU B 1 217 ? -6.566 21.453 -0.533 1 96.5 217 LEU B O 1
ATOM 3666 N N . PRO B 1 218 ? -8.297 22.672 -1.216 1 96.44 218 PRO B N 1
ATOM 3667 C CA . PRO B 1 218 ? -9.078 22.328 -0.028 1 96.44 218 PRO B CA 1
ATOM 3668 C C . PRO B 1 218 ? -9.594 20.891 -0.059 1 96.44 218 PRO B C 1
ATOM 3670 O O . PRO B 1 218 ? -9.781 20.312 -1.137 1 96.44 218 PRO B O 1
ATOM 3673 N N . PHE B 1 219 ? -9.812 20.375 1.146 1 96.81 219 PHE B N 1
ATOM 3674 C CA . PHE B 1 219 ? -10.531 19.109 1.2 1 96.81 219 PHE B CA 1
ATOM 3675 C C . PHE B 1 219 ? -11.922 19.234 0.591 1 96.81 219 PHE B C 1
ATOM 3677 O O . PHE B 1 219 ? -12.516 20.328 0.625 1 96.81 219 PHE B O 1
ATOM 3684 N N . GLY B 1 220 ? -12.469 18.266 0.056 1 92.19 220 GLY B N 1
ATOM 3685 C CA . GLY B 1 220 ? -13.758 18.203 -0.618 1 92.19 220 GLY B CA 1
ATOM 3686 C C . GLY B 1 220 ? -14.219 16.781 -0.896 1 92.19 220 GLY B C 1
ATOM 3687 O O . GLY B 1 220 ? -14.273 15.953 0.012 1 92.19 220 GLY B O 1
ATOM 3688 N N . ASP B 1 221 ? -14.461 16.484 -2.158 1 88.25 221 ASP B N 1
ATOM 3689 C CA . ASP B 1 221 ? -15.016 15.195 -2.533 1 88.25 221 ASP B CA 1
ATOM 3690 C C . ASP B 1 221 ? -13.906 14.172 -2.766 1 88.25 221 ASP B C 1
ATOM 3692 O O . ASP B 1 221 ? -14.109 13.188 -3.488 1 88.25 221 ASP B O 1
ATOM 3696 N N . GLY B 1 222 ? -12.867 14.312 -2.119 1 93.19 222 GLY B N 1
ATOM 3697 C CA . GLY B 1 222 ? -11.734 13.414 -2.277 1 93.19 222 GLY B CA 1
ATOM 3698 C C . GLY B 1 222 ? -11.672 12.328 -1.217 1 93.19 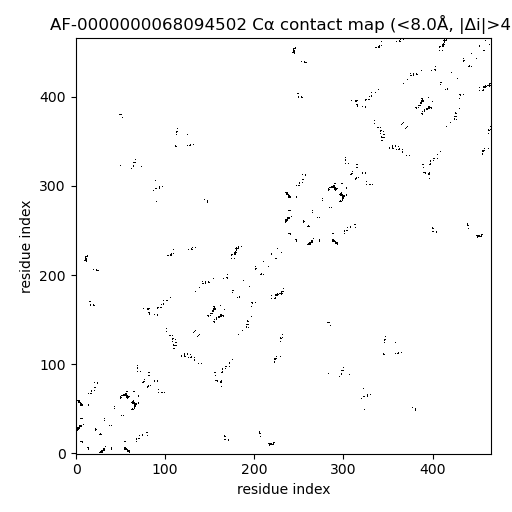222 GLY B C 1
ATOM 3699 O O . GLY B 1 222 ? -12.711 11.812 -0.793 1 93.19 222 GLY B O 1
ATOM 3700 N N . ILE B 1 223 ? -10.547 11.945 -0.78 1 96.69 223 ILE B N 1
ATOM 3701 C CA . ILE B 1 223 ? -10.273 10.82 0.106 1 96.69 223 ILE B CA 1
ATOM 3702 C C . ILE B 1 223 ? -10.922 11.062 1.466 1 96.69 223 ILE B C 1
ATOM 3704 O O . ILE B 1 223 ? -11.57 10.172 2.025 1 96.69 223 ILE B O 1
ATOM 3708 N N . PHE B 1 224 ? -10.805 12.25 1.953 1 97.81 224 PHE B N 1
ATOM 3709 C CA . PHE B 1 224 ? -11.242 12.578 3.305 1 97.81 224 PHE B CA 1
ATOM 3710 C C . PHE B 1 224 ? -12.539 13.383 3.271 1 97.81 224 PHE B C 1
ATOM 3712 O O . PHE B 1 224 ? -12.578 14.523 3.73 1 97.81 224 PHE B O 1
ATOM 3719 N N . ARG B 1 225 ? -13.617 12.75 2.885 1 96.5 225 ARG B N 1
ATOM 3720 C CA . ARG B 1 225 ? -14.914 13.414 2.793 1 96.5 225 ARG B CA 1
ATOM 3721 C C . ARG B 1 225 ? -15.609 13.445 4.148 1 96.5 225 ARG B C 1
ATOM 3723 O O . ARG B 1 225 ? -15.578 12.461 4.891 1 96.5 225 ARG B O 1
ATOM 3730 N N . HIS B 1 226 ? -16.203 14.594 4.297 1 97.06 226 HIS B N 1
ATOM 3731 C CA . HIS B 1 226 ? -16.969 14.711 5.531 1 97.06 226 HIS B CA 1
ATOM 3732 C C . HIS B 1 226 ? -18.453 14.453 5.293 1 97.06 226 HIS B C 1
ATOM 3734 O O . HIS B 1 226 ? -19.094 15.18 4.527 1 97.06 226 HIS B O 1
ATOM 3740 N N . TYR B 1 227 ? -18.938 13.453 5.848 1 97.19 227 TYR B N 1
ATOM 3741 C CA . TYR B 1 227 ? -20.359 13.164 5.996 1 97.19 227 TYR B CA 1
ATOM 3742 C C . TYR B 1 227 ? -20.766 13.141 7.469 1 97.19 227 TYR B C 1
ATOM 3744 O O . TYR B 1 227 ? -20.359 12.242 8.211 1 97.19 227 TYR B O 1
ATOM 3752 N N . PRO B 1 228 ? -21.516 14.07 7.855 1 96.88 228 PRO B N 1
ATOM 3753 C CA . PRO B 1 228 ? -21.844 14.164 9.281 1 96.88 228 PRO B CA 1
ATOM 3754 C C . PRO B 1 228 ? -22.359 12.844 9.852 1 96.88 228 PRO B C 1
ATOM 3756 O O . PRO B 1 228 ? -22.078 12.516 11.008 1 96.88 228 PRO B O 1
ATOM 3759 N N . GLU B 1 229 ? -23.047 12.062 9.062 1 97.38 229 GLU B N 1
ATOM 3760 C CA . GLU B 1 229 ? -23.672 10.828 9.547 1 97.38 229 GLU B CA 1
ATOM 3761 C C . GLU B 1 229 ? -22.625 9.727 9.734 1 97.38 229 GLU B C 1
ATOM 3763 O O . GLU B 1 229 ? -22.891 8.719 10.391 1 97.38 229 GLU B O 1
ATOM 3768 N N . LEU B 1 230 ? -21.531 9.875 9.07 1 97.75 230 LEU B N 1
ATOM 3769 C CA . LEU B 1 230 ? -20.469 8.883 9.211 1 97.75 230 LEU B CA 1
ATOM 3770 C C . LEU B 1 230 ? -19.547 9.219 10.383 1 97.75 230 LEU B C 1
ATOM 3772 O O . LEU B 1 230 ? -18.734 8.391 10.797 1 97.75 230 LEU B O 1
ATOM 3776 N N . ASP B 1 231 ? -19.781 10.453 10.742 1 96.31 231 ASP B N 1
ATOM 3777 C CA . ASP B 1 231 ? -19 10.906 11.883 1 96.31 231 ASP B CA 1
ATOM 3778 C C . ASP B 1 231 ? -19.641 10.477 13.203 1 96.31 231 ASP B C 1
ATOM 3780 O O . ASP B 1 231 ? -20.766 9.961 13.211 1 96.31 231 ASP B O 1
ATOM 3784 N N . GLY B 1 232 ? -18.875 10.43 14.312 1 88.81 232 GLY B N 1
ATOM 3785 C CA . GLY B 1 232 ? -19.312 10.016 15.633 1 88.81 232 GLY B CA 1
ATOM 3786 C C . GLY B 1 232 ? -18.25 10.219 16.703 1 88.81 232 GLY B C 1
ATOM 3787 O O . GLY B 1 232 ? -17.078 10.406 16.391 1 88.81 232 GLY B O 1
ATOM 3788 N N . ALA B 1 233 ? -18.922 10.211 17.875 1 84.06 233 ALA B N 1
ATOM 3789 C CA . ALA B 1 233 ? -18.031 10.422 19.016 1 84.06 233 ALA B CA 1
ATOM 3790 C C . ALA B 1 233 ? -17.422 9.094 19.484 1 84.06 233 ALA B C 1
ATOM 3792 O O . ALA B 1 233 ? -18.031 8.039 19.328 1 84.06 233 ALA B O 1
#

pLDDT: mean 96.56, std 3.25, range [71.12, 98.94]

Nearest PDB structures (foldseek):
  3h1n-assembly1_A  TM=1.001E+00  e=3.207E-38  Bordetella bronchiseptica RB50
  3fr9-assembly1_B  TM=8.199E-01  e=1.097E-08  Plasmodium falciparum
  2aaw-assembly1_A  TM=8.200E-01  e=1.177E-07  Plasmodium falciparum
  1u88-assembly1_B  TM=8.309E-01  e=1.135E-06  Schistosoma japonicum
  1bg5-assembly1_A-2  TM=8.031E-01  e=1.077E-06  Rattus norvegicus

Organism: Bordetella pertussis (strain Tohama I / ATCC BAA-589 / NCTC 13251) (NCBI:txid257313)

Solvent-accessible surface area (backbone atoms only — not comparable to full-atom values): 25142 Å² total; per-residue (Å²): 135,67,30,37,38,38,37,71,63,88,37,34,57,69,37,38,54,52,47,51,43,32,47,52,65,68,47,66,63,39,62,43,36,73,38,89,90,48,52,58,70,62,58,65,66,48,90,56,94,54,64,60,95,52,75,28,32,37,40,49,94,93,38,56,37,22,46,59,62,52,39,48,51,49,46,16,68,77,68,62,31,38,44,89,51,70,69,46,38,53,49,45,49,34,51,34,51,52,51,50,51,53,52,50,54,54,32,30,24,64,33,42,60,40,82,86,53,58,50,84,80,41,44,72,56,14,42,55,18,21,51,47,38,65,71,47,49,52,52,52,54,51,49,51,51,27,56,54,32,71,44,74,87,59,29,77,48,81,66,84,49,77,32,49,41,50,55,36,52,36,51,52,51,53,31,44,45,58,22,24,48,56,31,40,67,71,46,50,80,82,28,57,58,45,53,48,39,35,54,52,58,68,63,31,76,58,36,43,67,50,74,72,34,85,81,49,53,57,86,48,95,44,49,41,44,63,44,78,82,52,35,47,119,134,64,30,38,36,38,38,72,63,87,38,34,56,69,37,38,52,53,48,51,44,33,47,51,65,68,47,66,62,39,62,44,36,73,37,88,91,48,53,58,70,65,58,64,67,47,91,56,94,54,65,60,95,53,74,28,34,36,40,49,95,93,39,56,38,22,46,59,62,50,41,47,52,49,47,17,67,77,69,63,30,38,44,89,50,70,67,46,39,53,49,44,49,35,52,34,50,51,50,51,52,51,50,50,54,55,33,31,25,64,33,42,59,40,82,88,53,57,49,82,82,43,45,73,56,16,42,56,18,23,51,47,37,65,71,49,49,52,52,53,56,51,50,52,52,28,56,54,31,70,45,75,87,59,29,76,47,82,68,84,50,76,33,50,42,49,55,36,51,34,51,53,51,55,32,42,46,57,22,24,46,57,31,40,66,73,45,48,80,82,29,57,59,47,52,48,38,35,53,52,58,70,62,31,75,59,36,43,67,51,74,72,34,86,81,49,52,58,85,49,94,45,49,42,44,64,43,78,81,53,35,49,119

InterPro domains:
  IPR004045 Glutathione S-transferase, N-terminal [PS50404] (1-83)
  IPR004046 Glutathione S-transferase, C-terminal [PF14497] (107-214)
  IPR010987 Glutathione S-transferase, C-terminal-like [PS50405] (85-219)
  IPR036249 Thioredoxin-like superfamily [SSF52833] (1-80)
  IPR036282 Glutathione S-transferase, C-terminal domain superfamily [SSF47616] (105-219)
  IPR050213 Glutathione S-transferase superfamily [PTHR11571] (2-214)

Sequence (466 aa):
MAYDLWYWDGIPGRGEFVRLALEAGKIPYRDRAREPGEDMLADMRRRRDTAPFAPPYLVADGMTIAQTANILLFLGVEHGLAPPDRAGRLWVNQLQLTIADLTAEAHDVHHPVAAGLYYEDQQDVALRRAADFRETRMPKFMQYFEQALDRPGGWLTDMGRWSYADLSLYHVVEGLLHAFPRRMRTLMHRYPRLMTLHARVAELPELRGYLASDRRLPFGDGIFRHYPELDGAMAYDLWYWDGIPGRGEFVRLALEAGKIPYRDRAREPGEDMLADMRRRRDTAPFAPPYLVADGMTIAQTANILLFLGVEHGLAPPDRAGRLWVNQLQLTIADLTAEAHDVHHPVAAGLYYEDQQDVALRRAADFRETRMPKFMQYFEQALDRPGGWLTDMGRWSYADLSLYHVVEGLLHAFPRRMRTLMHRYPRLMTLHARVAELPELRGYLASDRRLPFGDGIFRHYPELDGA

Secondary structure (DSSP, 8-state):
--EEEE--TT--TTHHHHHHHHHHTT--EEEGGGSTT--HHHHHHS--TT--SSS-EEEETTEEEESHHHHHHHHHHHHT-S-SSHHHHHHHHHHHHHHHHHHHHHHHHH-SS-TTS-GGGGHHHHHHHHHHIIIIIHHHHHHHHHHHT-STTSSSSSSSS--HHHHHHHHHHHHHHHH-HHHHHHHGGG-HHHHHHHHHHHT-HHHHHHHTSTTSPPPSSSTT---GGG---/--EEEE--TT--TTHHHHHHHHHHTT--EEEGGGSTT--HHHHHHS--TT--SSS-EEEETTEEEESHHHHHHHHHHHHT-S-SSHHHHHHHHHHHHHHHHHHHHHHHHH-SS-TTS-GGGGHHHHHHHHHHIIIIIHHHHHHHHHHHT-STTSSSSSSSS--HHHHHHHHHHHHHHHH-HHHHHHHGGG-HHHHHHHHHHHT-HHHHHHHTSTTSPPPSSSTT---GGG---